Protein AF-E3NU17-F1 (afdb_monomer)

Mean predicted aligned error: 14.84 Å

InterPro domains:
  IPR003265 HhH-GPD domain [PF00730] (35-166)
  IPR003265 HhH-GPD domain [SM00478] (39-188)
  IPR003265 HhH-GPD domain [cd00056] (31-186)
  IPR003651 Endonuclease III-like, iron-sulphur cluster loop motif [SM00525] (189-209)
  IPR004035 Endonuclease III, iron-sulphur binding site [PS00764] (190-206)
  IPR004036 Endonuclease III-like, conserved site-2 [PS01155] (100-127)
  IPR005019 Methyladenine glycosylase [PF03352] (315-489)
  IPR005760 A/G-specific adenine glycosylase MutY [TIGR01084] (6-271)
  IPR011257 DNA glycosylase [SSF48150] (6-222)
  IPR011257 DNA glycosylase [SSF48150] (311-489)
  IPR015797 NUDIX hydrolase-like domain superfamily [SSF55811] (218-300)
  IPR023170 Helix-hairpin-helix, base-excision DNA repair, C-terminal [G3DSA:1.10.1670.10] (9-209)
  IPR029119 Adenine DNA glycosylase, C-terminal [cd03431] (226-317)
  IPR044298 Adenine/Thymine-DNA glycosylase [PTHR42944] (5-292)

Organism: Caenorhabditis remanei (NCBI:txid31234)

Sequence (491 aa):
MSQFSFSDALLTWFDQHGRHDLPWQVADDPYKVWVSEIMLQQTQVKTVLQYFDKFIQRFPTVDDLGKASWDDVAPYWAGLGYYARARNLHKAAGVVSQQGHFPQSLEQWVELSGIGRSTGGALMSLGLRQYGVIMDGNVKRVLARFFAIEDDLSKPIHERAMWQLAESLCPTERNHDYTQAIMDLGATICTPKKPLCLYCPMQQHCQAHQQGLETELPYKKAKKPVPVRTGTVLLIESDQQWLWEQRPNSGLWGGLWSLPIFENELAFQQLCQSLKLTSTVEPVQISHSFTHFTWLLNAHINNGRSFMTNKRCGWCSDDPLYIEYHDQEWGKSNRDEQHLFEMLCLEGQQAGLSWITVLKKRESYRAQFFNHPIQTIANFTEQELALKCQDAGLIRHIGKLTAIRDNAIAWQNMKAQEIDMVNWLWDFVDQQVQLNDVPDYKLAPAQTETSQKLSKALKKNGFKFVGPTTCYAFMQAVGMVNDHENDCISR

Nearest PDB structures (foldseek):
  8dw7-assembly1_A  TM=9.265E-01  e=1.291E-22  Geobacillus stearothermophilus
  2ofk-assembly1_A  TM=9.804E-01  e=3.141E-17  Salmonella enterica subsp. enterica serovar Typhi
  4ai5-assembly3_C  TM=9.594E-01  e=5.164E-13  Staphylococcus aureus subsp. aureus MSSA476
  4aia-assembly4_D  TM=9.582E-01  e=5.409E-13  Staphylococcus aureus
  4ai4-assembly1_A  TM=9.521E-01  e=6.514E-13  Staphylococcus aureus subsp. aureus MSSA476

Secondary structure (DSSP, 8-state):
-PPP-HHHHHHHHHHHHS----TT--TT-HHHHHHHHHHHTTS-HHHHHHHHHHHHHH--SHHHHHHS-HHHHHHHHTTS--THHHHHHHHHHHHHHHHTS---SHHHHHHSTT--HHHHHHIIIIIS-S------HHHHHHHHHHTT--S-TTSHHHHHHHHHHHHHH--STTHHHHHHHHHHIIIIIS-SSS--GGG-TTGGG-HHHHHT-TTTPSP-PPPPPPPEEEEEEEEEEETTEE--EEPPSSSTTTT-EE--EES-HHHHHHHHHHTT----SPPEEEEEE-SS-EEEEEEEEE-SS-----PPPTT--S-HHHHHHHHHTTTS----HHHHHHHHHHHHHTTTS-HHHHHTTHHHHIIIIITS-HHHHHT--HHHHHHHTT-TTS---HHHHHHHHHHHHHHHHHHTTT--HHHHHHGGGTTS-EE---S-GGGS-S--HHHHHHHHHHHHTT-SS--HHHHHHHHHHTTSEE---TT-TT-

Radius of gyration: 28.66 Å; Cα contacts (8 Å, |Δi|>4): 706; chains: 1; bounding box: 73×63×62 Å

Foldseek 3Di:
DDDDAPLVLLLVCCVPPNDPPQPLLDPQALPLLLVLLLLVVVADSVVVSVLSVVLCVQQVDLLSLLPDDPVSQVVSCPPSDPCQSSVQSSPQSVVCNVVVHDDQDLVSQCPGGPADQQSSLLSQCRNVVAHGFHDDPLLQLVVCQQVVPADDCVDPVVVVVSRVVSVVSQDRPNNNSSSSSSSRCSNPALDQADHVLVPHSSNVRGPNNVVVCSNCPDPDDDDDDQAEAEKEFEWDDDPNDTDWDQADCDDDPHRDIDGDIGSDPVVVVVVCVVVVFDWDDFWDWDWDDDPRHIYTYTYTYGDPDDDPPQDFAPVQDPDVLSVCLRQPFFLDADLDPLVLLLLLLLLLQCVVHDSVLSSQLSVVCCVLASVDDLVVLLPDDLVSLQVSLVDPSDPNDSVSSVLSNQLSVLVVVCVVVVDPPSVVLLVLLPVDFAEDAAQHVVPDDLADPSLCVVLVVSVVSRHPSSHRSSSVSSCRRNNSYRNIHPSHNRD

Structure (mmCIF, N/CA/C/O backbone):
data_AF-E3NU17-F1
#
_entry.id   AF-E3NU17-F1
#
loop_
_atom_site.group_PDB
_atom_site.id
_atom_site.type_symbol
_atom_site.label_atom_id
_atom_site.label_alt_id
_atom_site.label_comp_id
_atom_site.label_asym_id
_atom_site.label_entity_id
_atom_site.label_seq_id
_atom_site.pdbx_PDB_ins_code
_atom_site.Cartn_x
_atom_site.Cartn_y
_atom_site.Cartn_z
_atom_site.occupancy
_atom_site.B_iso_or_equiv
_atom_site.auth_seq_id
_atom_site.auth_comp_id
_atom_site.auth_asym_id
_atom_site.auth_atom_id
_atom_site.pdbx_PDB_model_num
ATOM 1 N N . MET A 1 1 ? 12.959 -30.205 -30.188 1.00 46.75 1 MET A N 1
ATOM 2 C CA . MET A 1 1 ? 12.243 -29.312 -29.253 1.00 46.75 1 MET A CA 1
ATOM 3 C C . MET A 1 1 ? 13.152 -28.120 -29.037 1.00 46.75 1 MET A C 1
ATOM 5 O O . MET A 1 1 ? 14.323 -28.350 -28.758 1.00 46.75 1 MET A O 1
ATOM 9 N N . SER A 1 2 ? 12.692 -26.895 -29.292 1.00 55.31 2 SER A N 1
ATOM 10 C CA . SER A 1 2 ? 13.501 -25.701 -29.029 1.00 55.31 2 SER A CA 1
ATOM 11 C C . SER A 1 2 ? 13.849 -25.638 -27.540 1.00 55.31 2 SER A C 1
ATOM 13 O O . SER A 1 2 ? 13.027 -25.983 -26.692 1.00 55.31 2 SER A O 1
ATOM 15 N N . GLN A 1 3 ? 15.086 -25.256 -27.228 1.00 85.62 3 GLN A N 1
ATOM 16 C CA . GLN A 1 3 ? 15.528 -25.005 -25.858 1.00 85.62 3 GLN A CA 1
ATOM 17 C C . GLN A 1 3 ? 14.667 -23.886 -25.244 1.00 85.62 3 GLN A C 1
ATOM 19 O O . GLN A 1 3 ? 14.296 -22.948 -25.947 1.00 85.62 3 GLN A O 1
ATOM 24 N N . PHE A 1 4 ? 14.310 -23.999 -23.960 1.00 92.38 4 PHE A N 1
ATOM 25 C CA . PHE A 1 4 ? 13.509 -22.983 -23.270 1.00 92.38 4 PHE A CA 1
ATOM 26 C C . PHE A 1 4 ? 14.211 -21.616 -23.297 1.00 92.38 4 PHE A C 1
ATOM 28 O O . PHE A 1 4 ? 15.391 -21.523 -22.957 1.00 92.38 4 PHE A O 1
ATOM 35 N N . SER A 1 5 ? 13.462 -20.572 -23.655 1.00 96.00 5 SER A N 1
ATOM 36 C CA . SER A 1 5 ? 13.902 -19.176 -23.657 1.00 96.00 5 SER A CA 1
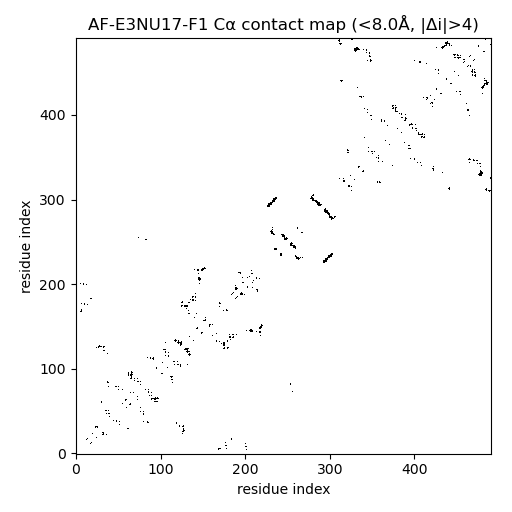ATOM 37 C C . SER A 1 5 ? 13.100 -18.391 -22.622 1.00 96.00 5 SER A C 1
ATOM 39 O O . SER A 1 5 ? 11.872 -18.316 -22.697 1.00 96.00 5 SER A O 1
ATOM 41 N N . PHE A 1 6 ? 13.795 -17.820 -21.633 1.00 97.38 6 PHE A N 1
ATOM 42 C CA . PHE A 1 6 ? 13.162 -17.069 -20.547 1.00 97.38 6 PHE A CA 1
ATOM 43 C C . PHE A 1 6 ? 12.448 -15.816 -21.067 1.00 97.38 6 PHE A C 1
ATOM 45 O O . PHE A 1 6 ? 11.306 -15.558 -20.687 1.00 97.38 6 PHE A O 1
ATOM 52 N N . SER A 1 7 ? 13.103 -15.053 -21.947 1.00 97.50 7 SER A N 1
ATOM 53 C CA . SER A 1 7 ? 12.543 -13.830 -22.525 1.00 97.50 7 SER A CA 1
ATOM 54 C C . SER A 1 7 ? 11.287 -14.123 -23.338 1.00 97.50 7 SER A C 1
ATOM 56 O O . SER A 1 7 ? 10.279 -13.448 -23.151 1.00 97.50 7 SER A O 1
ATOM 58 N N . ASP A 1 8 ? 11.306 -15.164 -24.171 1.00 97.25 8 ASP A N 1
ATOM 59 C CA . ASP A 1 8 ? 10.191 -15.458 -25.079 1.00 97.25 8 ASP A CA 1
ATOM 60 C C . ASP A 1 8 ? 8.966 -15.957 -24.312 1.00 97.25 8 ASP A C 1
ATOM 62 O O . ASP A 1 8 ? 7.840 -15.542 -24.596 1.00 97.25 8 ASP A O 1
ATOM 66 N N . ALA A 1 9 ? 9.173 -16.798 -23.292 1.00 97.69 9 ALA A N 1
ATOM 67 C CA . ALA A 1 9 ? 8.101 -17.245 -22.407 1.00 97.69 9 ALA A CA 1
ATOM 68 C C . ALA A 1 9 ? 7.472 -16.070 -21.639 1.00 97.69 9 ALA A C 1
ATOM 70 O O . ALA A 1 9 ? 6.251 -16.008 -21.480 1.00 97.69 9 ALA A O 1
ATOM 71 N N . LEU A 1 10 ? 8.299 -15.122 -21.184 1.00 98.25 10 LEU A N 1
ATOM 72 C CA . LEU A 1 10 ? 7.831 -13.935 -20.478 1.00 98.25 10 LEU A CA 1
ATOM 73 C C . LEU A 1 10 ? 7.028 -13.005 -21.393 1.00 98.25 10 LEU A C 1
ATOM 75 O O . LEU A 1 10 ? 5.944 -12.566 -21.014 1.00 98.25 10 LEU A O 1
ATOM 79 N N . LEU A 1 11 ? 7.550 -12.724 -22.587 1.00 98.38 11 LEU A N 1
ATOM 80 C CA . LEU A 1 11 ? 6.909 -11.858 -23.576 1.00 98.38 11 LEU A CA 1
ATOM 81 C C . LEU A 1 11 ? 5.588 -12.460 -24.070 1.00 98.38 11 LEU A C 1
ATOM 83 O O . LEU A 1 11 ? 4.582 -11.762 -24.108 1.00 98.38 11 LEU A O 1
ATOM 87 N N . THR A 1 12 ? 5.552 -13.770 -24.332 1.00 97.81 12 THR A N 1
ATOM 88 C CA . THR A 1 12 ? 4.317 -14.476 -24.724 1.00 97.81 12 THR A CA 1
ATOM 89 C C . THR A 1 12 ? 3.226 -14.341 -23.660 1.00 97.81 12 THR A C 1
ATOM 91 O O . THR A 1 12 ? 2.054 -14.144 -23.981 1.00 97.81 12 THR A O 1
ATOM 94 N N . TRP A 1 13 ? 3.596 -14.437 -22.380 1.00 97.69 13 TRP A N 1
ATOM 95 C CA . TRP A 1 13 ? 2.664 -14.215 -21.276 1.00 97.69 13 TRP A CA 1
ATOM 96 C C . TRP A 1 13 ? 2.210 -12.756 -21.195 1.00 97.69 13 TRP A C 1
ATOM 98 O O . TRP A 1 13 ? 1.025 -12.492 -20.995 1.00 97.69 13 TRP A O 1
ATOM 108 N N . PHE A 1 14 ? 3.131 -11.809 -21.372 1.00 97.19 14 PHE A N 1
ATOM 109 C CA . PHE A 1 14 ? 2.836 -10.380 -21.321 1.00 97.19 14 PHE A CA 1
ATOM 110 C C . PHE A 1 14 ? 1.853 -9.944 -22.413 1.00 97.19 14 PHE A C 1
ATOM 112 O O . PHE A 1 14 ? 0.934 -9.174 -22.135 1.00 97.19 14 PHE A O 1
ATOM 119 N N . ASP A 1 15 ? 1.968 -10.514 -23.612 1.00 96.38 15 ASP A N 1
ATOM 120 C CA . ASP A 1 15 ? 1.057 -10.241 -24.728 1.00 96.38 15 ASP A CA 1
ATOM 121 C C . ASP A 1 15 ? -0.404 -10.609 -24.405 1.00 96.38 15 ASP A C 1
ATOM 123 O O . ASP A 1 15 ? -1.330 -9.991 -24.923 1.00 96.38 15 ASP A O 1
ATOM 127 N N . GLN A 1 16 ? -0.628 -11.587 -23.520 1.00 95.25 16 GLN A N 1
ATOM 128 C CA . GLN A 1 16 ? -1.968 -12.071 -23.159 1.00 95.25 16 GLN A CA 1
ATOM 129 C C . GLN A 1 16 ? -2.471 -11.545 -21.808 1.00 95.25 16 GLN A C 1
ATOM 131 O O . GLN A 1 16 ? -3.678 -11.411 -21.604 1.00 95.25 16 GLN A O 1
ATOM 136 N N . HIS A 1 17 ? -1.563 -11.300 -20.863 1.00 94.50 17 HIS A N 1
ATOM 137 C CA . HIS A 1 17 ? -1.892 -11.081 -19.450 1.00 94.50 17 HIS A CA 1
ATOM 138 C C . HIS A 1 17 ? -1.197 -9.871 -18.822 1.00 94.50 17 HIS A C 1
ATOM 140 O O . HIS A 1 17 ? -1.478 -9.541 -17.667 1.00 94.50 17 HIS A O 1
ATOM 146 N N . GLY A 1 18 ? -0.281 -9.231 -19.549 1.00 90.25 18 GLY A N 1
ATOM 147 C CA . GLY A 1 18 ? 0.384 -8.010 -19.121 1.00 90.25 18 GLY A CA 1
ATOM 148 C C . GLY A 1 18 ? -0.599 -6.870 -18.884 1.00 90.25 18 GLY A C 1
ATOM 149 O O . GLY A 1 18 ? -1.689 -6.833 -19.457 1.00 90.25 18 GLY A O 1
ATOM 150 N N . ARG A 1 19 ? -0.215 -5.927 -18.024 1.00 89.62 19 ARG A N 1
ATOM 151 C CA . ARG A 1 19 ? -0.965 -4.683 -17.859 1.00 89.62 19 ARG A CA 1
ATOM 152 C C . ARG A 1 19 ? -0.568 -3.723 -18.970 1.00 89.62 19 ARG A C 1
ATOM 154 O O . ARG A 1 19 ? 0.621 -3.472 -19.161 1.00 89.62 19 ARG A O 1
ATOM 161 N N . HIS A 1 20 ? -1.578 -3.180 -19.641 1.00 85.44 20 HIS A N 1
ATOM 162 C CA . HIS A 1 20 ? -1.439 -2.257 -20.777 1.00 85.44 20 HIS A CA 1
ATOM 163 C C . HIS A 1 20 ? -2.224 -0.951 -20.571 1.00 85.44 20 HIS A C 1
ATOM 165 O O . HIS A 1 20 ? -2.301 -0.117 -21.466 1.00 85.44 20 HIS A O 1
ATOM 171 N N . ASP A 1 21 ? -2.857 -0.796 -19.408 1.00 85.94 21 ASP A N 1
ATOM 172 C CA . ASP A 1 21 ? -3.843 0.237 -19.090 1.00 85.94 21 ASP A CA 1
ATOM 173 C C . ASP A 1 21 ? -3.367 1.223 -18.009 1.00 85.94 21 ASP A C 1
ATOM 175 O O . ASP A 1 21 ? -4.157 2.021 -17.501 1.00 85.94 21 ASP A O 1
ATOM 179 N N . LEU A 1 22 ? -2.084 1.189 -17.628 1.00 87.44 22 LEU A N 1
ATOM 180 C CA . LEU A 1 22 ? -1.568 2.106 -16.611 1.00 87.44 22 LEU A CA 1
ATOM 181 C C . LEU A 1 22 ? -1.360 3.516 -17.202 1.00 87.44 22 LEU A C 1
ATOM 183 O O . LEU A 1 22 ? -0.773 3.635 -18.277 1.00 87.44 22 LEU A O 1
ATOM 187 N N . PRO A 1 23 ? -1.728 4.603 -16.489 1.00 87.38 23 PRO A N 1
ATOM 188 C CA . PRO A 1 23 ? -1.671 5.975 -17.018 1.00 87.38 23 PRO A CA 1
ATOM 189 C C . PRO A 1 23 ? -0.289 6.453 -17.485 1.00 87.38 23 PRO A C 1
ATOM 191 O O . PRO A 1 23 ? -0.187 7.403 -18.255 1.00 87.38 23 PRO A O 1
ATOM 194 N N . TRP A 1 24 ? 0.779 5.823 -16.996 1.00 88.50 24 TRP A N 1
ATOM 195 C CA . TRP A 1 24 ? 2.168 6.132 -17.337 1.00 88.50 24 TRP A CA 1
ATOM 196 C C . TRP A 1 24 ? 2.769 5.205 -18.398 1.00 88.50 24 TRP A C 1
ATOM 198 O O . TRP A 1 24 ? 3.912 5.410 -18.795 1.00 88.50 24 TRP A O 1
ATOM 208 N N . GLN A 1 25 ? 2.020 4.220 -18.906 1.00 84.12 25 GLN A N 1
ATOM 209 C CA . GLN A 1 25 ? 2.412 3.419 -20.073 1.00 84.12 25 GLN A CA 1
ATOM 210 C C . GLN A 1 25 ? 2.161 4.193 -21.375 1.00 84.12 25 GLN A C 1
ATOM 212 O O . GLN A 1 25 ? 1.543 3.707 -22.319 1.00 84.12 25 GLN A O 1
ATOM 217 N N . VAL A 1 26 ? 2.634 5.436 -21.414 1.00 74.94 26 VAL A N 1
ATOM 218 C CA . VAL A 1 26 ? 2.531 6.313 -22.577 1.00 74.94 26 VAL A CA 1
ATOM 219 C C . VAL A 1 26 ? 3.799 6.137 -23.394 1.00 74.94 26 VAL A C 1
ATOM 221 O O . VAL A 1 26 ? 4.904 6.311 -22.880 1.00 74.94 26 VAL A O 1
ATOM 224 N N . ALA A 1 27 ? 3.645 5.762 -24.662 1.00 70.62 27 ALA A N 1
ATOM 225 C CA . ALA A 1 27 ? 4.780 5.711 -25.569 1.00 70.62 27 ALA A CA 1
ATOM 226 C C . ALA A 1 27 ? 5.410 7.105 -25.707 1.00 70.62 27 ALA A C 1
ATOM 228 O O . ALA A 1 27 ? 4.698 8.099 -25.832 1.00 70.62 27 ALA A O 1
ATOM 229 N N . ASP A 1 28 ? 6.741 7.142 -25.678 1.00 73.00 28 ASP A N 1
ATOM 230 C CA . ASP A 1 28 ? 7.563 8.313 -25.994 1.00 73.00 28 ASP A CA 1
ATOM 231 C C . ASP A 1 28 ? 7.351 9.532 -25.072 1.00 73.00 28 ASP A C 1
ATOM 233 O O . ASP A 1 28 ? 7.644 10.667 -25.447 1.00 73.00 28 ASP A O 1
ATOM 237 N N . ASP A 1 29 ? 6.891 9.304 -23.836 1.00 88.44 29 ASP A N 1
ATOM 238 C CA . ASP A 1 29 ? 6.795 10.328 -22.788 1.00 88.44 29 ASP A CA 1
ATOM 239 C C . ASP A 1 29 ? 7.754 10.008 -21.619 1.00 88.44 29 ASP A C 1
ATOM 241 O O . ASP A 1 29 ? 7.340 9.478 -20.578 1.00 88.44 29 ASP A O 1
ATOM 245 N N . PRO A 1 30 ? 9.061 10.317 -21.761 1.00 92.50 30 PRO A N 1
ATOM 246 C CA . PRO A 1 30 ? 10.054 10.037 -20.724 1.00 92.50 30 PRO A CA 1
ATOM 247 C C . PRO A 1 30 ? 9.767 10.782 -19.416 1.00 92.50 30 PRO A C 1
ATOM 249 O O . PRO A 1 30 ? 10.186 10.321 -18.355 1.00 92.50 30 PRO A O 1
ATOM 252 N N . TYR A 1 31 ? 9.030 11.899 -19.456 1.00 96.44 31 TYR A N 1
ATOM 253 C CA . TYR A 1 31 ? 8.647 12.638 -18.258 1.00 96.44 31 TYR A CA 1
ATOM 254 C C . TYR A 1 31 ? 7.654 11.849 -17.403 1.00 96.44 31 TYR A C 1
ATOM 256 O O . TYR A 1 31 ? 7.900 11.631 -16.215 1.00 96.44 31 TYR A O 1
ATOM 264 N N . LYS A 1 32 ? 6.554 11.380 -18.001 1.00 95.75 32 LYS A N 1
ATOM 265 C CA . LYS A 1 32 ? 5.533 10.606 -17.281 1.00 95.75 32 LYS A CA 1
ATOM 266 C C . LYS A 1 32 ? 6.086 9.297 -16.739 1.00 95.75 32 LYS A C 1
ATOM 268 O O . LYS A 1 32 ? 5.851 8.993 -15.568 1.00 95.75 32 LYS A O 1
ATOM 273 N N . VAL A 1 33 ? 6.865 8.578 -17.552 1.00 94.50 33 VAL A N 1
ATOM 274 C CA . VAL A 1 33 ? 7.555 7.353 -17.120 1.00 94.50 33 VAL A CA 1
ATOM 275 C C . VAL A 1 33 ? 8.464 7.658 -15.931 1.00 94.50 33 VAL A C 1
ATOM 277 O O . VAL A 1 33 ? 8.441 6.951 -14.925 1.00 94.50 33 VAL A O 1
ATOM 280 N N . TRP A 1 34 ? 9.223 8.751 -15.989 1.00 96.69 34 TRP A N 1
ATOM 281 C CA . TRP A 1 34 ? 10.103 9.128 -14.893 1.00 96.69 34 TRP A CA 1
ATOM 282 C C . TRP A 1 34 ? 9.362 9.440 -13.600 1.00 96.69 34 TRP A C 1
ATOM 284 O O . TRP A 1 34 ? 9.713 8.894 -12.550 1.00 96.69 34 TRP A O 1
ATOM 294 N N . VAL A 1 35 ? 8.310 10.254 -13.663 1.00 97.56 35 VAL A N 1
ATOM 295 C CA . VAL A 1 35 ? 7.483 10.563 -12.493 1.00 97.56 35 VAL A CA 1
ATOM 296 C C . VAL A 1 35 ? 6.906 9.277 -11.894 1.00 97.56 35 VAL A C 1
ATOM 298 O O . VAL A 1 35 ? 7.028 9.069 -10.682 1.00 97.56 35 VAL A O 1
ATOM 301 N N . SER A 1 36 ? 6.345 8.379 -12.714 1.00 95.62 36 SER A N 1
ATOM 302 C CA . SER A 1 36 ? 5.784 7.118 -12.219 1.00 95.62 36 SER A CA 1
ATOM 303 C C . SER A 1 36 ? 6.836 6.212 -11.594 1.00 95.62 36 SER A C 1
ATOM 305 O O . SER A 1 36 ? 6.597 5.672 -10.516 1.00 95.62 36 SER A O 1
ATOM 307 N N . GLU A 1 37 ? 8.016 6.087 -12.206 1.00 94.81 37 GLU A N 1
ATOM 308 C CA . GLU A 1 37 ? 9.094 5.239 -11.693 1.00 94.81 37 GLU A CA 1
ATOM 309 C C . GLU A 1 37 ? 9.576 5.726 -10.325 1.00 94.81 37 GLU A C 1
ATOM 311 O O . GLU A 1 37 ? 9.758 4.928 -9.403 1.00 94.81 37 GLU A O 1
ATOM 316 N N . ILE A 1 38 ? 9.708 7.043 -10.132 1.00 96.75 38 ILE A N 1
ATOM 317 C CA . ILE A 1 38 ? 10.040 7.597 -8.815 1.00 96.75 38 ILE A CA 1
ATOM 318 C C . ILE A 1 38 ? 8.896 7.360 -7.817 1.00 96.75 38 ILE A C 1
ATOM 320 O O . ILE A 1 38 ? 9.155 6.967 -6.673 1.00 96.75 38 ILE A O 1
ATOM 324 N N . MET A 1 39 ? 7.635 7.553 -8.218 1.00 96.69 39 MET A N 1
ATOM 325 C CA . MET A 1 39 ? 6.477 7.311 -7.350 1.00 96.69 39 MET A CA 1
ATOM 326 C C . MET A 1 39 ? 6.339 5.839 -6.939 1.00 96.69 39 MET A C 1
ATOM 328 O O . MET A 1 39 ? 5.997 5.575 -5.788 1.00 96.69 39 MET A O 1
ATOM 332 N N . LEU A 1 40 ? 6.657 4.886 -7.817 1.00 93.94 40 LEU A N 1
ATOM 333 C CA . LEU A 1 40 ? 6.534 3.442 -7.581 1.00 93.94 40 LEU A CA 1
ATOM 334 C C . LEU A 1 40 ? 7.635 2.866 -6.679 1.00 93.94 40 LEU A C 1
ATOM 336 O O . LEU A 1 40 ? 7.486 1.767 -6.137 1.00 93.94 40 LEU A O 1
ATOM 340 N N . GLN A 1 41 ? 8.711 3.612 -6.422 1.00 91.69 41 GLN A N 1
ATOM 341 C CA . GLN A 1 41 ? 9.732 3.195 -5.461 1.00 91.69 41 GLN A CA 1
ATOM 342 C C . GLN A 1 41 ? 9.121 2.981 -4.069 1.00 91.69 41 GLN A C 1
ATOM 344 O O . GLN A 1 41 ? 8.686 3.916 -3.400 1.00 91.69 41 GLN A O 1
ATOM 349 N N . GLN A 1 42 ? 9.108 1.728 -3.609 1.00 86.44 42 GLN A N 1
ATOM 350 C CA . GLN A 1 42 ? 8.556 1.336 -2.302 1.00 86.44 42 GLN A CA 1
ATOM 351 C C . GLN A 1 42 ? 7.085 1.748 -2.091 1.00 86.44 42 GLN A C 1
ATOM 353 O O . GLN A 1 42 ? 6.635 1.860 -0.953 1.00 86.44 42 GLN A O 1
ATOM 358 N N . THR A 1 43 ? 6.327 1.951 -3.173 1.00 91.25 43 THR A N 1
ATOM 359 C CA . THR A 1 43 ? 4.919 2.365 -3.122 1.00 91.25 43 THR A CA 1
ATOM 360 C C . THR A 1 43 ? 4.091 1.489 -4.057 1.00 91.25 43 THR A C 1
ATOM 362 O O . THR A 1 43 ? 4.530 1.131 -5.145 1.00 91.25 43 THR A O 1
ATOM 365 N N . GLN A 1 44 ? 2.889 1.098 -3.635 1.00 89.31 44 GLN A N 1
ATOM 366 C CA . GLN A 1 44 ? 2.031 0.232 -4.444 1.00 89.31 44 GLN A CA 1
ATOM 367 C C . GLN A 1 44 ? 1.366 1.007 -5.584 1.00 89.31 44 GLN A C 1
ATOM 369 O O . GLN A 1 44 ? 0.934 2.142 -5.396 1.00 89.31 44 GLN A O 1
ATOM 374 N N . VAL A 1 45 ? 1.177 0.341 -6.726 1.00 90.06 45 VAL A N 1
ATOM 375 C CA . VAL A 1 45 ? 0.510 0.892 -7.922 1.00 90.06 45 VAL A CA 1
ATOM 376 C C . VAL A 1 45 ? -0.843 1.523 -7.580 1.00 90.06 45 VAL A C 1
ATOM 378 O O . VAL A 1 45 ? -1.096 2.658 -7.961 1.00 90.06 45 VAL A O 1
ATOM 381 N N . LYS A 1 46 ? -1.680 0.841 -6.782 1.00 91.44 46 LYS A N 1
ATOM 382 C CA . LYS A 1 46 ? -2.995 1.354 -6.354 1.00 91.44 46 LYS A CA 1
ATOM 383 C C . LYS A 1 46 ? -2.908 2.704 -5.634 1.00 91.44 46 LYS A C 1
ATOM 385 O O 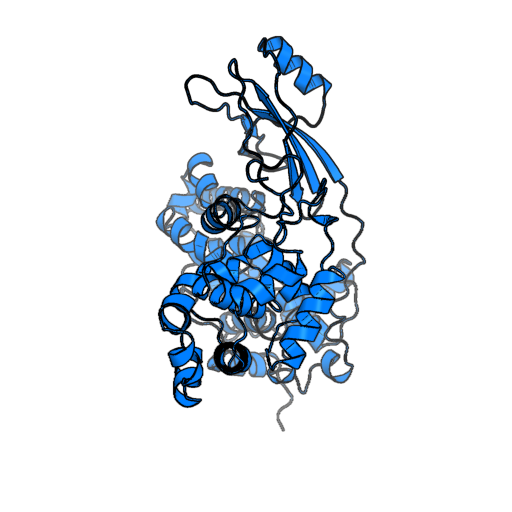. LYS A 1 46 ? -3.809 3.525 -5.775 1.00 91.44 46 LYS A O 1
ATOM 390 N N . THR A 1 47 ? -1.861 2.911 -4.839 1.00 92.44 47 THR A N 1
ATOM 391 C CA . THR A 1 47 ? -1.622 4.186 -4.161 1.00 92.44 47 THR A CA 1
ATOM 392 C C . THR A 1 47 ? -1.147 5.221 -5.169 1.00 92.44 47 THR A C 1
ATOM 394 O O . THR A 1 47 ? -1.726 6.295 -5.226 1.00 92.44 47 THR A O 1
ATOM 397 N N . VAL A 1 48 ? -0.164 4.885 -6.011 1.00 95.00 48 VAL A N 1
ATOM 398 C CA . VAL A 1 48 ? 0.391 5.807 -7.018 1.00 95.00 48 VAL A CA 1
ATOM 399 C C . VAL A 1 48 ? -0.679 6.333 -7.977 1.00 95.00 48 VAL A C 1
ATOM 401 O O . VAL A 1 48 ? -0.683 7.526 -8.256 1.00 95.00 48 VAL A O 1
ATOM 404 N N . LEU A 1 49 ? -1.637 5.500 -8.398 1.00 92.25 49 LEU A N 1
ATOM 405 C CA . LEU A 1 49 ? -2.759 5.922 -9.252 1.00 92.25 49 LEU A CA 1
ATOM 406 C C . LEU A 1 49 ? -3.545 7.119 -8.679 1.00 92.25 49 LEU A C 1
ATOM 408 O O . LEU A 1 49 ? -4.052 7.933 -9.435 1.00 92.25 49 LEU A O 1
ATOM 412 N N . GLN A 1 50 ? -3.617 7.277 -7.353 1.00 93.25 50 GLN A N 1
ATOM 413 C CA . GLN A 1 50 ? -4.344 8.386 -6.711 1.00 93.25 50 GLN A CA 1
ATOM 414 C C . GLN A 1 50 ? -3.572 9.717 -6.725 1.00 93.25 50 GLN A C 1
ATOM 416 O O . GLN A 1 50 ? -4.150 10.772 -6.450 1.00 93.25 50 GLN A O 1
ATOM 421 N N . TYR A 1 51 ? -2.268 9.653 -6.997 1.00 96.69 51 TYR A N 1
ATOM 422 C CA . TYR A 1 51 ? -1.338 10.779 -6.957 1.00 96.69 51 TYR A CA 1
ATOM 423 C C . TYR A 1 51 ? -0.886 11.197 -8.349 1.00 96.69 51 TYR A C 1
ATOM 425 O O . TYR A 1 51 ? -0.790 12.391 -8.619 1.00 96.69 51 TYR A O 1
ATOM 433 N N . PHE A 1 52 ? -0.624 10.220 -9.217 1.00 96.88 52 PHE A N 1
ATOM 434 C CA . PHE A 1 52 ? -0.028 10.436 -10.526 1.00 96.88 52 PHE A CA 1
ATOM 435 C C . PHE A 1 52 ? -0.827 11.440 -11.360 1.00 96.88 52 PHE A C 1
ATOM 437 O O . PHE A 1 52 ? -0.270 12.452 -11.774 1.00 96.88 52 PHE A O 1
ATOM 444 N N . ASP A 1 53 ? -2.138 11.235 -11.508 1.00 93.00 53 ASP A N 1
ATOM 445 C CA . ASP A 1 53 ? -2.978 12.106 -12.338 1.00 93.00 53 ASP A CA 1
ATOM 446 C C . ASP A 1 53 ? -2.995 13.551 -11.826 1.00 93.00 53 ASP A C 1
ATOM 448 O O . ASP A 1 53 ? -2.830 14.488 -12.601 1.00 93.00 53 ASP A O 1
ATOM 452 N N . LYS A 1 54 ? -3.111 13.745 -10.505 1.00 95.75 54 LYS A N 1
ATOM 453 C CA . LYS A 1 54 ? -3.080 15.082 -9.885 1.00 95.75 54 LYS A CA 1
ATOM 454 C C . LYS A 1 54 ? -1.726 15.759 -10.077 1.00 95.75 54 LYS A C 1
ATOM 456 O O . LYS A 1 54 ? -1.669 16.964 -10.313 1.00 95.75 54 LYS A O 1
ATOM 461 N N . PHE A 1 55 ? -0.644 14.991 -9.958 1.00 98.06 55 PHE A N 1
ATOM 462 C CA . PHE A 1 55 ? 0.715 15.492 -10.116 1.00 98.06 55 PHE A CA 1
ATOM 463 C C . PHE A 1 55 ? 0.983 15.910 -11.563 1.00 98.06 55 PHE A C 1
ATOM 465 O O . PHE A 1 55 ? 1.430 17.029 -11.787 1.00 98.06 55 PHE A O 1
ATOM 472 N N . ILE A 1 56 ? 0.641 15.064 -12.539 1.00 97.25 56 ILE A N 1
ATOM 473 C CA . ILE A 1 56 ? 0.797 15.365 -13.968 1.00 97.25 56 ILE A CA 1
ATOM 474 C C . ILE A 1 56 ? -0.149 16.486 -14.411 1.00 97.25 56 ILE A C 1
ATOM 476 O O . ILE A 1 56 ? 0.231 17.320 -15.221 1.00 97.25 56 ILE A O 1
ATOM 480 N N . GLN A 1 57 ? -1.362 16.577 -13.861 1.00 96.94 57 GLN A N 1
ATOM 481 C CA . GLN A 1 57 ? -2.254 17.701 -14.151 1.00 96.94 57 GLN A CA 1
ATOM 482 C C . GLN A 1 57 ? -1.664 19.036 -13.671 1.00 96.94 57 GLN A C 1
ATOM 484 O O . GLN A 1 57 ? -1.808 20.051 -14.352 1.00 96.94 57 GLN A O 1
ATOM 489 N N . ARG A 1 58 ? -1.008 19.053 -12.502 1.00 97.75 58 ARG A N 1
ATOM 490 C CA . ARG A 1 58 ? -0.379 20.263 -11.954 1.00 97.75 58 ARG A CA 1
ATOM 491 C C . ARG A 1 58 ? 0.945 20.603 -12.633 1.00 97.75 58 ARG A C 1
ATOM 493 O O . ARG A 1 58 ? 1.221 21.787 -12.830 1.00 97.75 58 ARG A O 1
ATOM 500 N N . PHE A 1 59 ? 1.735 19.585 -12.958 1.00 98.19 59 PHE A N 1
ATOM 501 C CA . PHE A 1 59 ? 3.034 19.685 -13.613 1.00 98.19 59 PHE A CA 1
ATOM 502 C C . PHE A 1 59 ? 3.011 18.839 -14.897 1.00 98.19 59 PHE A C 1
ATOM 504 O O . PHE A 1 59 ? 3.470 17.699 -14.882 1.00 98.19 59 PHE A O 1
ATOM 511 N N . PRO A 1 60 ? 2.433 19.347 -16.002 1.00 97.00 60 PRO A N 1
ATOM 512 C CA . PRO A 1 60 ? 2.288 18.565 -17.233 1.00 97.00 60 PRO A CA 1
ATOM 513 C C . PRO A 1 60 ? 3.612 18.213 -17.906 1.00 97.00 60 PRO A C 1
ATOM 515 O O . PRO A 1 60 ? 3.700 17.186 -18.579 1.00 97.00 60 PRO A O 1
ATOM 518 N N . THR A 1 61 ? 4.632 19.055 -17.736 1.00 97.56 61 THR A N 1
ATOM 519 C CA . THR A 1 61 ? 5.951 18.876 -18.346 1.00 97.56 61 THR A CA 1
ATOM 520 C C . THR A 1 61 ? 7.077 18.925 -17.314 1.00 97.56 61 THR A C 1
ATOM 522 O O . THR A 1 61 ? 6.927 19.441 -16.202 1.00 97.56 61 THR A O 1
ATOM 525 N N . VAL A 1 62 ? 8.259 18.437 -17.708 1.00 97.62 62 VAL A N 1
ATOM 526 C CA . VAL A 1 62 ? 9.482 18.585 -16.900 1.00 97.62 62 VAL A CA 1
ATOM 527 C C . VAL A 1 62 ? 9.825 20.048 -16.632 1.00 97.62 62 VAL A C 1
ATOM 529 O O . VAL A 1 62 ? 10.362 20.359 -15.573 1.00 97.62 62 VAL A O 1
ATOM 532 N N . ASP A 1 63 ? 9.463 20.942 -17.550 1.00 98.12 63 ASP A N 1
ATOM 533 C CA . ASP A 1 63 ? 9.659 22.380 -17.417 1.00 98.12 63 ASP A CA 1
ATOM 534 C C . ASP A 1 63 ? 8.768 22.984 -16.334 1.00 98.12 63 ASP A C 1
ATOM 536 O O . ASP A 1 63 ? 9.245 23.778 -15.522 1.00 98.12 63 ASP A O 1
ATOM 540 N N . ASP A 1 64 ? 7.497 22.579 -16.285 1.00 98.38 64 ASP A N 1
ATOM 541 C CA . ASP A 1 64 ? 6.560 23.023 -15.249 1.00 98.38 64 ASP A CA 1
ATOM 542 C C . ASP A 1 64 ? 7.033 22.575 -13.864 1.00 98.38 64 ASP A C 1
ATOM 544 O O . ASP A 1 64 ? 7.031 23.360 -12.917 1.00 98.38 64 ASP A O 1
ATOM 548 N N . LEU A 1 65 ? 7.498 21.326 -13.752 1.00 98.44 65 LEU A N 1
ATOM 549 C CA . LEU A 1 65 ? 8.056 20.807 -12.506 1.00 98.44 65 LEU A CA 1
ATOM 550 C C . LEU A 1 65 ? 9.377 21.497 -12.140 1.00 98.44 65 LEU A C 1
ATOM 552 O O . LEU A 1 65 ? 9.569 21.886 -10.992 1.00 98.44 65 LEU A O 1
ATOM 556 N N . GLY A 1 66 ? 10.293 21.642 -13.097 1.00 97.56 66 GLY A N 1
ATOM 557 C CA . GLY A 1 66 ? 11.632 22.185 -12.873 1.00 97.56 66 GLY A CA 1
ATOM 558 C C . GLY A 1 66 ? 11.646 23.668 -12.500 1.00 97.56 66 GLY A C 1
ATOM 559 O O . GLY A 1 66 ? 12.548 24.100 -11.783 1.00 97.56 66 GLY A O 1
ATOM 560 N N . LYS A 1 67 ? 10.644 24.438 -12.945 1.00 97.56 67 LYS A N 1
ATOM 561 C CA . LYS A 1 67 ? 10.478 25.869 -12.628 1.00 97.56 67 LYS A CA 1
ATOM 562 C C . LYS A 1 67 ? 9.637 26.121 -11.369 1.00 97.56 67 LYS A C 1
ATOM 564 O O . LYS A 1 67 ? 9.676 27.231 -10.842 1.00 97.56 67 LYS A O 1
ATOM 569 N N . ALA A 1 68 ? 8.882 25.129 -10.890 1.00 97.69 68 ALA A N 1
ATOM 570 C CA . ALA A 1 68 ? 8.045 25.262 -9.700 1.00 97.69 68 ALA A CA 1
ATOM 571 C C . ALA A 1 68 ? 8.873 25.422 -8.416 1.00 97.69 68 ALA A C 1
ATOM 573 O O . ALA A 1 68 ? 9.992 24.913 -8.304 1.00 97.69 68 ALA A O 1
ATOM 574 N N . SER A 1 69 ? 8.299 26.093 -7.415 1.00 94.38 69 SER A N 1
ATOM 575 C CA . SER A 1 69 ? 8.887 26.140 -6.077 1.00 94.38 69 SER A CA 1
ATOM 576 C C . SER A 1 69 ? 8.678 24.811 -5.341 1.00 94.38 69 SER A C 1
ATOM 578 O O . SER A 1 69 ? 7.779 24.035 -5.667 1.00 94.38 69 SER A O 1
ATOM 580 N N . TRP A 1 70 ? 9.483 24.529 -4.314 1.00 90.31 70 TRP A N 1
ATOM 581 C CA . TRP A 1 70 ? 9.254 23.334 -3.492 1.00 90.31 70 TRP A CA 1
ATOM 582 C C . TRP A 1 70 ? 7.890 23.373 -2.782 1.00 90.31 70 TRP A C 1
ATOM 584 O O . TRP A 1 70 ? 7.231 22.338 -2.689 1.00 90.31 70 TRP A O 1
ATOM 594 N N . ASP A 1 71 ? 7.439 24.553 -2.349 1.00 89.44 71 ASP A N 1
ATOM 595 C CA . ASP A 1 71 ? 6.139 24.728 -1.690 1.00 89.44 71 ASP A CA 1
ATOM 596 C C . ASP A 1 71 ? 4.960 24.441 -2.637 1.00 89.44 71 ASP A C 1
ATOM 598 O O . ASP A 1 71 ? 3.908 23.995 -2.182 1.00 89.44 71 ASP A O 1
ATOM 602 N N . ASP A 1 72 ? 5.145 24.596 -3.954 1.00 93.00 72 ASP A N 1
ATOM 603 C CA . ASP A 1 72 ? 4.169 24.156 -4.957 1.00 93.00 72 ASP A CA 1
ATOM 604 C C . ASP A 1 72 ? 4.158 22.632 -5.136 1.00 93.00 72 ASP A C 1
ATOM 606 O O . ASP A 1 72 ? 3.103 22.040 -5.363 1.00 93.00 72 ASP A O 1
ATOM 610 N N . VAL A 1 73 ? 5.328 21.986 -5.071 1.00 94.44 73 VAL A N 1
ATOM 611 C CA . VAL A 1 73 ? 5.503 20.555 -5.376 1.00 94.44 73 VAL A CA 1
ATOM 612 C C . VAL A 1 73 ? 5.141 19.669 -4.184 1.00 94.44 73 VAL A C 1
ATOM 614 O O . VAL A 1 73 ? 4.472 18.644 -4.350 1.00 94.44 73 VAL A O 1
ATOM 617 N N . ALA A 1 74 ? 5.562 20.045 -2.975 1.00 90.38 74 ALA A N 1
ATOM 618 C CA . ALA A 1 74 ? 5.413 19.233 -1.769 1.00 90.38 74 ALA A CA 1
ATOM 619 C C . ALA A 1 74 ? 3.962 18.791 -1.478 1.00 90.38 74 ALA A C 1
ATOM 621 O O . ALA A 1 74 ? 3.774 17.609 -1.161 1.00 90.38 74 ALA A O 1
ATOM 622 N N . PRO A 1 75 ? 2.928 19.648 -1.634 1.00 90.75 75 PRO A N 1
ATOM 623 C CA . PRO A 1 75 ? 1.535 19.261 -1.406 1.00 90.75 75 PRO A CA 1
ATOM 624 C C . PRO A 1 75 ? 1.059 18.119 -2.311 1.00 90.75 75 PRO A C 1
ATOM 626 O O . PRO A 1 75 ? 0.299 17.262 -1.869 1.00 90.75 75 PRO A O 1
ATOM 629 N N . TYR A 1 76 ? 1.551 18.047 -3.552 1.00 94.56 76 TYR A N 1
ATOM 630 C CA . TYR A 1 76 ? 1.170 17.001 -4.509 1.00 94.56 76 TYR A CA 1
ATOM 631 C C . TYR A 1 76 ? 1.879 15.664 -4.252 1.00 94.56 76 TYR A C 1
ATOM 633 O O . TYR A 1 76 ? 1.501 14.646 -4.828 1.00 94.56 76 TYR A O 1
ATOM 641 N N . TRP A 1 77 ? 2.874 15.638 -3.358 1.00 93.81 77 TRP A N 1
ATOM 642 C CA . TRP A 1 77 ? 3.520 14.414 -2.870 1.00 93.81 77 TRP A CA 1
ATOM 643 C C . TRP A 1 77 ? 3.062 14.015 -1.456 1.00 93.81 77 TRP A C 1
ATOM 645 O O . TRP A 1 77 ? 3.397 12.929 -0.968 1.00 93.81 77 TRP A O 1
ATOM 655 N N . ALA A 1 78 ? 2.319 14.886 -0.766 1.00 89.06 78 ALA A N 1
ATOM 656 C CA . ALA A 1 78 ? 1.942 14.703 0.629 1.00 89.06 78 ALA A CA 1
ATOM 657 C C . ALA A 1 78 ? 1.138 13.406 0.843 1.00 89.06 78 ALA A C 1
ATOM 659 O O . ALA A 1 78 ? 0.081 13.184 0.257 1.00 89.06 78 ALA A O 1
ATOM 660 N N . GLY A 1 79 ? 1.660 12.520 1.691 1.00 88.56 79 GLY A N 1
ATOM 661 C CA . GLY A 1 79 ? 1.074 11.205 1.982 1.00 88.56 79 GLY A CA 1
ATOM 662 C C . GLY A 1 79 ? 1.646 10.038 1.165 1.00 88.56 79 GLY A C 1
ATOM 663 O O . GLY A 1 79 ? 1.498 8.894 1.585 1.00 88.56 79 GLY A O 1
ATOM 664 N N . LEU A 1 80 ? 2.403 10.289 0.087 1.00 92.00 80 LEU A N 1
ATOM 665 C CA . LEU A 1 80 ? 3.058 9.219 -0.687 1.00 92.00 80 LEU A CA 1
ATOM 666 C C . LEU A 1 80 ? 4.302 8.640 0.021 1.00 92.00 80 LEU A C 1
ATOM 668 O O . LEU A 1 80 ? 4.797 7.565 -0.320 1.00 92.00 80 LEU A O 1
ATOM 672 N N . GLY A 1 81 ? 4.823 9.356 1.022 1.00 89.25 81 GLY A N 1
ATOM 673 C CA . GLY A 1 81 ? 5.981 8.948 1.816 1.00 89.25 81 GLY A CA 1
ATOM 674 C C . GLY A 1 81 ? 7.320 9.080 1.078 1.00 89.25 81 GLY A C 1
ATOM 675 O O . GLY A 1 81 ? 7.393 9.364 -0.120 1.00 89.25 81 GLY A O 1
ATOM 676 N N . TYR A 1 82 ? 8.419 8.871 1.813 1.00 88.31 82 TYR A N 1
ATOM 677 C CA . TYR A 1 82 ? 9.795 8.955 1.295 1.00 88.31 82 TYR A CA 1
ATOM 678 C C . TYR A 1 82 ? 10.081 10.245 0.499 1.00 88.31 82 TYR A C 1
ATOM 680 O O . TYR A 1 82 ? 10.532 10.197 -0.642 1.00 88.31 82 TYR A O 1
ATOM 688 N N . TYR A 1 83 ? 9.842 11.409 1.109 1.00 89.06 83 TYR A N 1
ATOM 689 C CA . TYR A 1 83 ? 9.924 12.736 0.470 1.00 89.06 83 TYR A CA 1
ATOM 690 C C . TYR A 1 83 ? 11.282 13.104 -0.143 1.00 89.06 83 TYR A C 1
ATOM 692 O O . TYR A 1 83 ? 11.354 13.988 -0.992 1.00 89.06 83 TYR A O 1
ATOM 700 N N . ALA A 1 84 ? 12.360 12.403 0.221 1.00 89.88 84 ALA A N 1
ATOM 701 C CA . ALA A 1 84 ? 13.633 12.529 -0.485 1.00 89.88 84 ALA A CA 1
ATOM 702 C C . ALA A 1 84 ? 13.495 12.212 -1.987 1.00 89.88 84 ALA A C 1
ATOM 704 O O . ALA A 1 84 ? 14.174 12.835 -2.794 1.00 89.88 84 ALA A O 1
ATOM 705 N N . ARG A 1 85 ? 12.581 11.305 -2.364 1.00 94.00 85 ARG A N 1
ATOM 706 C CA . ARG A 1 85 ? 12.250 11.001 -3.763 1.00 94.00 85 ARG A CA 1
ATOM 707 C C . ARG A 1 85 ? 11.719 12.227 -4.499 1.00 94.00 85 ARG A C 1
ATOM 709 O O . ARG A 1 85 ? 12.267 12.584 -5.531 1.00 94.00 85 ARG A O 1
ATOM 716 N N . ALA A 1 86 ? 10.721 12.897 -3.924 1.00 93.69 86 ALA A N 1
ATOM 717 C CA . ALA A 1 86 ? 10.122 14.107 -4.483 1.00 93.69 86 ALA A CA 1
ATOM 718 C C . ALA A 1 86 ? 11.147 15.231 -4.653 1.00 93.69 86 ALA A C 1
ATOM 720 O O . ALA A 1 86 ? 11.234 15.831 -5.716 1.00 93.69 86 ALA A O 1
ATOM 721 N N . ARG A 1 87 ? 11.966 15.479 -3.621 1.00 91.88 87 ARG A N 1
ATOM 722 C CA . ARG A 1 87 ? 13.010 16.514 -3.669 1.00 91.88 87 ARG A CA 1
ATOM 723 C C . ARG A 1 87 ? 14.064 16.216 -4.728 1.00 91.88 87 ARG A C 1
ATOM 725 O O . ARG A 1 87 ? 14.481 17.115 -5.447 1.00 91.88 87 ARG A O 1
ATOM 732 N N . ASN A 1 88 ? 14.493 14.960 -4.824 1.00 94.94 88 ASN A N 1
ATOM 733 C CA . ASN A 1 88 ? 15.468 14.543 -5.825 1.00 94.94 88 ASN A CA 1
ATOM 734 C C . ASN A 1 88 ? 14.897 14.640 -7.243 1.00 94.94 88 ASN A C 1
ATOM 736 O O . ASN A 1 88 ? 15.572 15.181 -8.111 1.00 94.94 88 ASN A O 1
ATOM 740 N N . LEU A 1 89 ? 13.651 14.200 -7.449 1.00 97.38 89 LEU A N 1
ATOM 741 C CA . LEU A 1 89 ? 12.919 14.362 -8.705 1.00 97.38 89 LEU A CA 1
ATOM 742 C C . LEU A 1 89 ? 12.800 15.841 -9.087 1.00 97.38 89 LEU A C 1
ATOM 744 O O . LEU A 1 89 ? 13.149 16.202 -10.201 1.00 97.38 89 LEU A O 1
ATOM 748 N N . HIS A 1 90 ? 12.379 16.706 -8.161 1.00 97.06 90 HIS A N 1
ATOM 749 C CA . HIS A 1 90 ? 12.249 18.148 -8.394 1.00 97.06 90 HIS A CA 1
ATOM 750 C C . HIS A 1 90 ? 13.592 18.802 -8.737 1.00 97.06 90 HIS A C 1
ATOM 752 O O . HIS A 1 90 ? 13.703 19.495 -9.746 1.00 97.06 90 HIS A O 1
ATOM 758 N N . LYS A 1 91 ? 14.645 18.507 -7.966 1.00 95.75 91 LYS A N 1
ATOM 759 C CA . LYS A 1 91 ? 16.004 18.992 -8.239 1.00 95.75 91 LYS A CA 1
ATOM 760 C C . LYS A 1 91 ? 16.502 18.540 -9.613 1.00 95.75 91 LYS A C 1
ATOM 762 O O . LYS A 1 91 ? 17.053 19.343 -10.360 1.00 95.75 91 LYS A O 1
ATOM 767 N N . ALA A 1 92 ? 16.329 17.262 -9.939 1.00 97.62 92 ALA A N 1
ATOM 768 C CA . ALA A 1 92 ? 16.719 16.714 -11.230 1.00 97.62 92 ALA A CA 1
ATOM 769 C C . ALA A 1 92 ? 15.891 17.320 -12.374 1.00 97.62 92 ALA A C 1
ATOM 771 O O . ALA A 1 92 ? 16.447 17.621 -13.425 1.00 97.62 92 ALA A O 1
ATOM 772 N N . ALA A 1 93 ? 14.593 17.560 -12.167 1.00 98.12 93 ALA A N 1
ATOM 773 C CA . ALA A 1 93 ? 13.725 18.188 -13.158 1.00 98.12 93 ALA A CA 1
ATOM 774 C C . ALA A 1 93 ? 14.164 19.628 -13.440 1.00 98.12 93 ALA A C 1
ATOM 776 O O . ALA A 1 93 ? 14.167 20.041 -14.593 1.00 98.12 93 ALA A O 1
ATOM 777 N N . GLY A 1 94 ? 14.627 20.358 -12.419 1.00 97.81 94 GLY A N 1
ATOM 778 C CA . GLY A 1 94 ? 15.252 21.670 -12.594 1.00 97.81 94 GLY A CA 1
ATOM 779 C C . GLY A 1 94 ? 16.491 21.624 -13.495 1.00 97.81 94 GLY A C 1
ATOM 780 O O . GLY A 1 94 ? 16.629 22.464 -14.379 1.00 97.81 94 GLY A O 1
ATOM 781 N N . VAL A 1 95 ? 17.358 20.617 -13.330 1.00 97.81 95 VAL A N 1
ATOM 782 C CA . VAL A 1 95 ? 18.538 20.422 -14.198 1.00 97.81 95 VAL A CA 1
ATOM 783 C C . VAL A 1 95 ? 18.121 20.114 -15.637 1.00 97.81 95 VAL A C 1
ATOM 785 O O . VAL A 1 95 ? 18.607 20.759 -16.562 1.00 97.81 95 VAL A O 1
ATOM 788 N N . VAL A 1 96 ? 17.197 19.169 -15.831 1.00 97.44 96 VAL A N 1
ATOM 789 C CA . VAL A 1 96 ? 16.717 18.769 -17.166 1.00 97.44 96 VAL A CA 1
ATOM 790 C C . VAL A 1 96 ? 16.002 19.925 -17.871 1.00 97.44 96 VAL A C 1
ATOM 792 O O . VAL A 1 96 ? 16.255 20.175 -19.046 1.00 97.44 96 VAL A O 1
ATOM 795 N N . SER A 1 97 ? 15.167 20.677 -17.150 1.00 97.56 97 SER A N 1
ATOM 796 C CA . SER A 1 97 ? 14.487 21.865 -17.676 1.00 97.56 97 SER A CA 1
ATOM 797 C C . SER A 1 97 ? 15.483 22.934 -18.134 1.00 97.56 97 SER A C 1
ATOM 799 O O . SER A 1 97 ? 15.339 23.497 -19.215 1.00 97.56 97 SER A O 1
ATOM 801 N N . GLN A 1 98 ? 16.545 23.179 -17.358 1.00 96.88 98 GLN A N 1
ATOM 802 C CA . GLN A 1 98 ? 17.596 24.131 -17.736 1.00 96.88 98 GLN A CA 1
ATOM 803 C C . GLN A 1 98 ? 18.400 23.678 -18.961 1.00 96.88 98 GLN A C 1
ATOM 805 O O . GLN A 1 98 ? 18.806 24.515 -19.763 1.00 96.88 98 GLN A O 1
ATOM 810 N N . GLN A 1 99 ? 18.635 22.372 -19.112 1.00 95.31 99 GLN A N 1
ATOM 811 C CA . GLN A 1 99 ? 19.322 21.805 -20.278 1.00 95.31 99 GLN A CA 1
ATOM 812 C C . GLN A 1 99 ? 18.438 21.785 -21.534 1.00 95.31 99 GLN A C 1
ATOM 814 O O . GLN A 1 99 ? 18.955 21.802 -22.649 1.00 95.31 99 GLN A O 1
ATOM 819 N N . GLY A 1 100 ? 17.113 21.752 -21.367 1.00 95.25 100 GLY A N 1
ATOM 820 C CA . GLY A 1 100 ? 16.137 21.750 -22.458 1.00 95.25 100 GLY A CA 1
ATOM 821 C C . GLY A 1 100 ? 15.979 20.404 -23.174 1.00 95.25 100 GLY A C 1
ATOM 822 O O . GLY A 1 100 ? 15.247 20.321 -24.158 1.00 95.25 100 GLY A O 1
ATOM 823 N N . HIS A 1 101 ? 16.640 19.343 -22.704 1.00 93.88 101 HIS A N 1
ATOM 824 C CA . HIS A 1 101 ? 16.492 17.990 -23.238 1.00 93.88 101 HIS A CA 1
ATOM 825 C C . HIS A 1 101 ? 16.654 16.935 -22.140 1.00 93.88 101 HIS A C 1
ATOM 827 O O . HIS A 1 101 ? 17.380 17.131 -21.168 1.00 93.88 101 HIS A O 1
ATOM 833 N N . PHE A 1 102 ? 16.013 15.777 -22.315 1.00 95.88 102 PHE A N 1
ATOM 834 C CA . PHE A 1 102 ? 16.227 14.632 -21.430 1.00 95.88 102 PHE A CA 1
ATOM 835 C C . PHE A 1 102 ? 17.607 13.995 -21.662 1.00 95.88 102 PHE A C 1
ATOM 837 O O . PHE A 1 102 ? 18.102 14.021 -22.798 1.00 95.88 102 PHE A O 1
ATOM 844 N N . PRO A 1 103 ? 18.215 13.383 -20.626 1.00 96.44 103 PRO A N 1
ATOM 845 C CA . PRO A 1 103 ? 19.352 12.482 -20.790 1.00 96.44 103 PRO A CA 1
ATOM 846 C C . PRO A 1 103 ? 19.071 11.405 -21.843 1.00 96.44 103 PRO A C 1
ATOM 848 O O . PRO A 1 103 ? 17.949 10.920 -21.944 1.00 96.44 103 PRO A O 1
ATOM 851 N N . GLN A 1 104 ? 20.089 11.034 -22.619 1.00 95.69 104 GLN A N 1
ATOM 852 C CA . GLN A 1 104 ? 19.992 10.078 -23.735 1.00 95.69 104 GLN A CA 1
ATOM 853 C C . GLN A 1 104 ? 20.816 8.802 -23.499 1.00 95.69 104 GLN A C 1
ATOM 855 O O . GLN A 1 104 ? 20.966 7.981 -24.395 1.00 95.69 104 GLN A O 1
ATOM 860 N N . SER A 1 105 ? 21.405 8.655 -22.312 1.00 97.00 105 SER A N 1
ATOM 861 C CA . SER A 1 105 ? 22.229 7.504 -21.935 1.00 97.00 105 SER A CA 1
ATOM 862 C C . SER A 1 105 ? 22.027 7.155 -20.467 1.00 97.00 105 SER A C 1
ATOM 864 O O . SER A 1 105 ? 21.615 7.999 -19.663 1.00 97.00 105 SER A O 1
ATOM 866 N N . LEU A 1 106 ? 22.331 5.907 -20.109 1.00 97.12 106 LEU A N 1
ATOM 867 C CA . LEU A 1 106 ? 22.221 5.430 -18.735 1.00 97.12 106 LEU A CA 1
ATOM 868 C C . LEU A 1 106 ? 23.130 6.235 -17.799 1.00 97.12 106 LEU A C 1
ATOM 870 O O . LEU A 1 106 ? 22.722 6.574 -16.691 1.00 97.12 106 LEU A O 1
ATOM 874 N N . GLU A 1 107 ? 24.336 6.562 -18.255 1.00 97.94 107 GLU A N 1
ATOM 875 C CA . GLU A 1 107 ? 25.335 7.324 -17.511 1.00 97.94 107 GLU A CA 1
ATOM 876 C C . GLU A 1 107 ? 24.788 8.705 -17.137 1.00 97.94 107 GLU A C 1
ATOM 878 O O . GLU A 1 107 ? 24.765 9.055 -15.958 1.00 97.94 107 GLU A O 1
ATOM 883 N N . GLN A 1 108 ? 24.238 9.435 -18.112 1.00 97.56 108 GLN A N 1
ATOM 884 C CA . GLN A 1 108 ? 23.639 10.753 -17.879 1.00 97.56 108 GLN A CA 1
ATOM 885 C C . GLN A 1 108 ? 22.412 10.681 -16.959 1.00 97.56 108 GLN A C 1
ATOM 887 O O . GLN A 1 108 ? 22.206 11.561 -16.126 1.00 97.56 108 GLN A O 1
ATOM 892 N N . TRP A 1 109 ? 21.586 9.634 -17.076 1.00 97.12 109 TRP A N 1
ATOM 893 C CA . TRP A 1 109 ? 20.457 9.445 -16.163 1.00 97.12 109 TRP A CA 1
ATOM 894 C C . TRP A 1 109 ? 20.920 9.221 -14.722 1.00 97.12 109 TRP A C 1
ATOM 896 O O . TRP A 1 109 ? 20.343 9.797 -13.804 1.00 97.12 109 TRP A O 1
ATOM 906 N N . VAL A 1 110 ? 21.960 8.411 -14.513 1.00 97.31 110 VAL A N 1
ATOM 907 C CA . VAL A 1 110 ? 22.492 8.078 -13.179 1.00 97.31 110 VAL A CA 1
ATOM 908 C C . VAL A 1 110 ? 23.201 9.267 -12.512 1.00 97.31 110 VAL A C 1
ATOM 910 O O . VAL A 1 110 ? 23.287 9.315 -11.285 1.00 97.31 110 VAL A O 1
ATOM 913 N N . GLU A 1 111 ? 23.662 10.256 -13.278 1.00 97.00 111 GLU A N 1
ATOM 914 C CA . GLU A 1 111 ? 24.198 11.513 -12.734 1.00 97.00 111 GLU A CA 1
ATOM 915 C C . GLU A 1 111 ? 23.126 12.374 -12.042 1.00 97.00 111 GLU A C 1
ATOM 917 O O . GLU A 1 111 ? 23.436 13.174 -11.150 1.00 97.00 111 GLU A O 1
ATOM 922 N N . LEU A 1 112 ? 21.849 12.208 -12.405 1.00 96.38 112 LEU A N 1
ATOM 923 C CA . LEU A 1 112 ? 20.760 12.957 -11.792 1.00 96.38 112 LEU A CA 1
ATOM 924 C C . LEU A 1 112 ? 20.441 12.449 -10.379 1.00 96.38 112 LEU A C 1
ATOM 926 O O . LEU A 1 112 ? 20.411 11.255 -10.072 1.00 96.38 112 LEU A O 1
ATOM 930 N N . SER A 1 113 ? 20.137 13.394 -9.487 1.00 92.75 113 SER A N 1
ATOM 931 C CA . SER A 1 113 ? 19.819 13.088 -8.089 1.00 92.75 113 SER A CA 1
ATOM 932 C C . SER A 1 113 ? 18.624 12.131 -7.984 1.00 92.75 113 SER A C 1
ATOM 934 O O . SER A 1 113 ? 17.554 12.395 -8.522 1.00 92.75 113 SER A O 1
ATOM 936 N N . GLY A 1 114 ? 18.787 11.039 -7.231 1.00 90.38 114 GLY A N 1
ATOM 937 C CA . GLY A 1 114 ? 17.721 10.062 -6.974 1.00 90.38 114 GLY A CA 1
ATOM 938 C C . GLY A 1 114 ? 17.510 9.009 -8.065 1.00 90.38 114 GLY A C 1
ATOM 939 O O . GLY A 1 114 ? 16.604 8.186 -7.919 1.00 90.38 114 GLY A O 1
ATOM 940 N N . ILE A 1 115 ? 18.340 8.990 -9.111 1.00 96.00 115 ILE A N 1
ATOM 941 C CA . ILE A 1 115 ? 18.285 7.984 -10.174 1.00 96.00 115 ILE A CA 1
ATOM 942 C C . ILE A 1 115 ? 19.451 7.008 -9.999 1.00 96.00 115 ILE A C 1
ATOM 944 O O . ILE A 1 115 ? 20.615 7.347 -10.164 1.00 96.00 115 ILE A O 1
ATOM 948 N N . GLY A 1 116 ? 19.131 5.770 -9.620 1.00 95.25 116 GLY A N 1
ATOM 949 C CA . GLY A 1 116 ? 20.100 4.671 -9.591 1.00 95.25 116 GLY A CA 1
ATOM 950 C C . GLY A 1 116 ? 20.078 3.859 -10.886 1.00 95.25 116 GLY A C 1
ATOM 951 O O . GLY A 1 116 ? 19.172 4.020 -11.700 1.00 95.25 116 GLY A O 1
ATOM 952 N N . ARG A 1 117 ? 21.016 2.912 -11.035 1.00 96.38 117 ARG A N 1
ATOM 953 C CA . ARG A 1 117 ? 21.159 2.056 -12.234 1.00 96.38 117 ARG A CA 1
ATOM 954 C C . ARG A 1 117 ? 19.846 1.424 -12.708 1.00 96.38 117 ARG A C 1
ATOM 956 O O . ARG A 1 117 ? 19.548 1.481 -13.890 1.00 96.38 117 ARG A O 1
ATOM 963 N N . SER A 1 118 ? 19.048 0.855 -11.798 1.00 96.50 118 SER A N 1
ATOM 964 C CA . SER A 1 118 ? 17.770 0.230 -12.175 1.00 96.50 118 SER A CA 1
ATOM 965 C C . SER A 1 118 ? 16.736 1.245 -12.655 1.00 96.50 118 SER A C 1
ATOM 967 O O . SER A 1 118 ? 16.044 0.973 -13.626 1.00 96.50 118 SER A O 1
ATOM 969 N N . THR A 1 119 ? 16.624 2.402 -12.000 1.00 96.31 119 THR A N 1
ATOM 970 C CA . THR A 1 119 ? 15.702 3.459 -12.439 1.00 96.31 119 THR A CA 1
ATOM 971 C C . THR A 1 119 ? 16.154 4.027 -13.781 1.00 96.31 119 THR A C 1
ATOM 973 O O . THR A 1 119 ? 15.342 4.166 -14.681 1.00 96.31 119 THR A O 1
ATOM 976 N N . GLY A 1 120 ? 17.455 4.282 -13.956 1.00 97.12 120 GLY A N 1
ATOM 977 C CA . GLY A 1 120 ? 18.022 4.694 -15.240 1.00 97.12 120 GLY A CA 1
ATOM 978 C C . GLY A 1 120 ? 17.748 3.669 -16.343 1.00 97.12 120 GLY A C 1
ATOM 979 O O . GLY A 1 120 ? 17.311 4.045 -17.421 1.00 97.12 120 GLY A O 1
ATOM 980 N N . GLY A 1 121 ? 17.895 2.371 -16.060 1.00 97.31 121 GLY A N 1
ATOM 981 C CA . GLY A 1 121 ? 17.537 1.301 -16.994 1.00 97.31 121 GLY A CA 1
ATOM 982 C C . GLY A 1 121 ? 16.056 1.309 -17.386 1.00 97.31 121 GLY A C 1
ATOM 983 O O . GLY A 1 121 ? 15.742 1.133 -18.560 1.00 97.31 121 GLY A O 1
ATOM 984 N N . ALA A 1 122 ? 15.154 1.581 -16.438 1.00 95.75 122 ALA A N 1
ATOM 985 C CA . ALA A 1 122 ? 13.726 1.730 -16.720 1.00 95.75 122 ALA A CA 1
ATOM 986 C C . ALA A 1 122 ? 13.446 2.959 -17.600 1.00 95.75 122 ALA A C 1
ATOM 988 O O . ALA A 1 122 ? 12.643 2.876 -18.521 1.00 95.75 122 ALA A O 1
ATOM 989 N N . LEU A 1 123 ? 14.143 4.077 -17.374 1.00 95.62 123 LEU A N 1
ATOM 990 C CA . LEU A 1 123 ? 14.020 5.289 -18.192 1.00 95.62 123 LEU A CA 1
ATOM 991 C C . LEU A 1 123 ? 14.541 5.086 -19.616 1.00 95.62 123 LEU A C 1
ATOM 993 O O . LEU A 1 123 ? 13.889 5.518 -20.563 1.00 95.62 123 LEU A O 1
ATOM 997 N N . MET A 1 124 ? 15.667 4.387 -19.773 1.00 96.62 124 MET A N 1
ATOM 998 C CA . MET A 1 124 ? 16.186 3.995 -21.086 1.00 96.62 124 MET A CA 1
ATOM 999 C C . MET A 1 124 ? 15.170 3.118 -21.828 1.00 96.62 124 MET A C 1
ATOM 1001 O O . MET A 1 124 ? 14.774 3.445 -22.942 1.00 96.62 124 MET A O 1
ATOM 1005 N N . SER A 1 125 ? 14.694 2.060 -21.169 1.00 95.56 125 SER A N 1
ATOM 1006 C CA . SER A 1 125 ? 13.802 1.048 -21.743 1.00 95.56 125 SER A CA 1
ATOM 1007 C C . SER A 1 125 ? 12.385 1.561 -22.014 1.00 95.56 125 SER A C 1
ATOM 1009 O O . SER A 1 125 ? 11.913 1.556 -23.151 1.00 95.56 125 SER A O 1
ATOM 1011 N N . LEU A 1 126 ? 11.691 2.043 -20.986 1.00 93.94 126 LEU A N 1
ATOM 1012 C CA . LEU A 1 126 ? 10.284 2.434 -21.068 1.00 93.94 126 LEU A CA 1
ATOM 1013 C C . LEU A 1 126 ? 10.106 3.870 -21.571 1.00 93.94 126 LEU A C 1
ATOM 1015 O O . LEU A 1 126 ? 9.177 4.127 -22.331 1.00 93.94 126 LEU A O 1
ATOM 1019 N N . GLY A 1 127 ? 10.986 4.787 -21.159 1.00 92.50 127 GLY A N 1
ATOM 1020 C CA . GLY A 1 127 ? 10.877 6.214 -21.4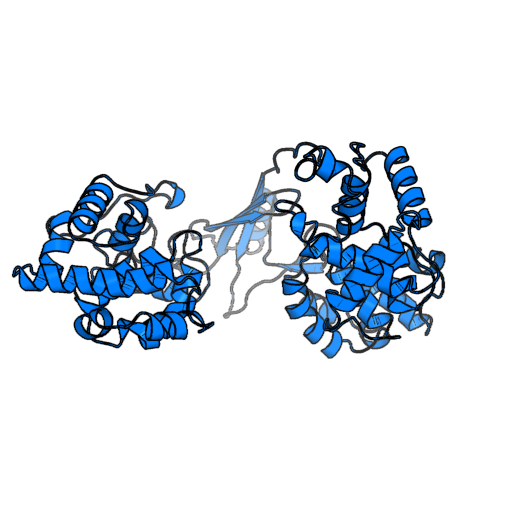75 1.00 92.50 127 GLY A CA 1
ATOM 1021 C C . GLY A 1 127 ? 11.451 6.582 -22.842 1.00 92.50 127 GLY A C 1
ATOM 1022 O O . GLY A 1 127 ? 10.800 7.288 -23.604 1.00 92.50 127 GLY A O 1
ATOM 1023 N N . LEU A 1 128 ? 12.660 6.103 -23.157 1.00 93.19 128 LEU A N 1
ATOM 1024 C CA . LEU A 1 128 ? 13.365 6.424 -24.408 1.00 93.19 128 LEU A CA 1
ATOM 1025 C C . LEU A 1 128 ? 13.270 5.332 -25.478 1.00 93.19 128 LEU A C 1
ATOM 1027 O O . LEU A 1 128 ? 13.762 5.534 -26.586 1.00 93.19 128 LEU A O 1
ATOM 1031 N N . ARG A 1 129 ? 12.684 4.171 -25.156 1.00 92.75 129 ARG A N 1
ATOM 1032 C CA . ARG A 1 129 ? 12.633 2.991 -26.041 1.00 92.75 129 ARG A CA 1
ATOM 1033 C C . ARG A 1 129 ? 14.017 2.520 -26.511 1.00 92.75 129 ARG A C 1
ATOM 1035 O O . ARG A 1 129 ? 14.156 1.935 -27.582 1.00 92.75 129 ARG A O 1
ATOM 1042 N N . GLN A 1 130 ? 15.038 2.749 -25.693 1.00 94.75 130 GLN A N 1
ATOM 1043 C CA . GLN A 1 130 ? 16.412 2.304 -25.905 1.00 94.75 130 GLN A CA 1
ATOM 1044 C C . GLN A 1 130 ? 16.739 1.128 -24.988 1.00 94.75 130 GLN A C 1
ATOM 1046 O O . GLN A 1 130 ? 16.052 0.885 -24.003 1.00 94.75 130 GLN A O 1
ATOM 1051 N N . TYR A 1 131 ? 17.806 0.390 -25.285 1.00 97.31 131 TYR A N 1
ATOM 1052 C CA . TYR A 1 131 ? 18.182 -0.755 -24.462 1.00 97.31 131 TYR A CA 1
ATOM 1053 C C . TYR A 1 131 ? 18.486 -0.338 -23.014 1.00 97.31 131 TYR A C 1
ATOM 1055 O O . TYR A 1 131 ? 19.386 0.462 -22.754 1.00 97.31 131 TYR A O 1
ATOM 1063 N N . GLY A 1 132 ? 17.745 -0.913 -22.068 1.00 97.38 132 GLY A N 1
ATOM 1064 C CA . GLY A 1 132 ? 17.939 -0.729 -20.636 1.00 97.38 132 GLY A CA 1
ATOM 1065 C C . GLY A 1 132 ? 17.668 -2.017 -19.865 1.00 97.38 132 GLY A C 1
ATOM 1066 O O . GLY A 1 132 ? 16.818 -2.823 -20.244 1.00 97.38 132 GLY A O 1
ATOM 1067 N N . VAL A 1 133 ? 18.400 -2.222 -18.768 1.00 98.19 133 VAL A N 1
ATOM 1068 C CA . VAL A 1 133 ? 18.236 -3.387 -17.887 1.00 98.19 133 VAL A CA 1
ATOM 1069 C C . VAL A 1 133 ? 17.868 -2.913 -16.490 1.00 98.19 133 VAL A C 1
ATOM 1071 O O . VAL A 1 133 ? 18.479 -1.989 -15.949 1.00 98.19 133 VAL A O 1
ATOM 1074 N N . ILE A 1 134 ? 16.875 -3.565 -15.895 1.00 97.56 134 ILE A N 1
ATOM 1075 C CA . ILE A 1 134 ? 16.364 -3.241 -14.564 1.00 97.56 134 ILE A CA 1
ATOM 1076 C C . ILE A 1 134 ? 16.647 -4.368 -13.570 1.00 97.56 134 ILE A C 1
ATOM 1078 O O . ILE A 1 134 ? 16.759 -5.534 -13.938 1.00 97.56 134 ILE A O 1
ATOM 1082 N N . MET A 1 135 ? 16.737 -4.019 -12.288 1.00 95.56 135 MET A N 1
ATOM 1083 C CA . MET A 1 135 ? 16.883 -4.976 -11.192 1.00 95.56 135 MET A CA 1
ATOM 1084 C C . MET A 1 135 ? 16.228 -4.439 -9.913 1.00 95.56 135 MET A C 1
ATOM 1086 O O . MET A 1 135 ? 16.869 -4.249 -8.873 1.00 95.56 135 MET A O 1
ATOM 1090 N N . ASP A 1 136 ? 14.928 -4.164 -10.004 1.00 93.31 136 ASP A N 1
ATOM 1091 C CA . ASP A 1 136 ? 14.106 -3.742 -8.874 1.00 93.31 136 ASP A CA 1
ATOM 1092 C C . ASP A 1 136 ? 13.788 -4.925 -7.929 1.00 93.31 136 ASP A C 1
ATOM 1094 O O . ASP A 1 136 ? 14.237 -6.061 -8.105 1.00 93.31 136 ASP A O 1
ATOM 1098 N N . GLY A 1 137 ? 12.993 -4.677 -6.885 1.00 92.88 137 GLY A N 1
ATOM 1099 C CA . GLY A 1 137 ? 12.598 -5.731 -5.947 1.00 92.88 137 GLY A CA 1
ATOM 1100 C C . GLY A 1 137 ? 11.764 -6.856 -6.581 1.00 92.88 137 GLY A C 1
ATOM 1101 O O . GLY A 1 137 ? 11.772 -7.978 -6.066 1.00 92.88 137 GLY A O 1
ATOM 1102 N N . ASN A 1 138 ? 11.039 -6.580 -7.671 1.00 95.38 138 ASN A N 1
ATOM 1103 C CA . ASN A 1 138 ? 10.268 -7.578 -8.410 1.00 95.38 138 ASN A CA 1
ATOM 1104 C C . ASN A 1 138 ? 11.187 -8.489 -9.218 1.00 95.38 138 ASN A C 1
ATOM 1106 O O . ASN A 1 138 ? 11.145 -9.703 -9.014 1.00 95.38 138 ASN A O 1
ATOM 1110 N N . VAL A 1 139 ? 12.072 -7.910 -10.029 1.00 97.00 139 VAL A N 1
ATOM 1111 C CA . VAL A 1 139 ? 13.069 -8.629 -10.829 1.00 97.00 139 VAL A CA 1
ATOM 1112 C C . VAL A 1 139 ? 13.965 -9.477 -9.938 1.00 97.00 139 VAL A C 1
ATOM 1114 O O . VAL A 1 139 ? 14.097 -10.677 -10.176 1.00 97.00 139 VAL A O 1
ATOM 1117 N N . LYS 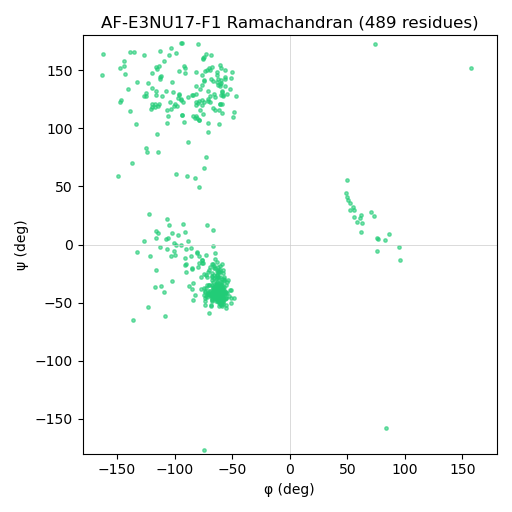A 1 140 ? 14.504 -8.897 -8.851 1.00 96.81 140 LYS A N 1
ATOM 1118 C CA . LYS A 1 140 ? 15.342 -9.632 -7.887 1.00 96.81 140 LYS A CA 1
ATOM 1119 C C . LYS A 1 140 ? 14.643 -10.896 -7.390 1.00 96.81 140 LYS A C 1
ATOM 1121 O O . LYS A 1 140 ? 15.254 -11.955 -7.329 1.00 96.81 140 LYS A O 1
ATOM 1126 N N . ARG A 1 141 ? 13.353 -10.806 -7.058 1.00 97.69 141 ARG A N 1
ATOM 1127 C CA . ARG A 1 141 ? 12.566 -11.943 -6.561 1.00 97.69 141 ARG A CA 1
ATOM 1128 C C . ARG A 1 141 ? 12.257 -12.972 -7.644 1.00 97.69 141 ARG A C 1
ATOM 1130 O O . ARG A 1 141 ? 12.373 -14.162 -7.368 1.00 97.69 141 ARG A O 1
ATOM 1137 N N . VAL A 1 142 ? 11.843 -12.530 -8.833 1.00 98.44 142 VAL A N 1
ATOM 1138 C CA . VAL A 1 142 ? 11.535 -13.421 -9.963 1.00 98.44 142 VAL A CA 1
ATOM 1139 C C . VAL A 1 142 ? 12.764 -14.244 -10.320 1.00 98.44 142 VAL A C 1
ATOM 1141 O O . VAL A 1 142 ? 12.692 -15.469 -10.321 1.00 98.44 142 VAL A O 1
ATOM 1144 N N . LEU A 1 143 ? 13.894 -13.579 -10.550 1.00 98.44 143 LEU A N 1
ATOM 1145 C CA . LEU A 1 143 ? 15.127 -14.231 -10.973 1.00 98.44 143 LEU A CA 1
ATOM 1146 C C . LEU A 1 143 ? 15.736 -15.088 -9.853 1.00 98.44 143 LEU A C 1
ATOM 1148 O O . LEU A 1 143 ? 16.136 -16.219 -10.115 1.00 98.44 143 LEU A O 1
ATOM 1152 N N . ALA A 1 144 ? 15.719 -14.622 -8.596 1.00 98.19 144 ALA A N 1
ATOM 1153 C CA . ALA A 1 144 ? 16.222 -15.427 -7.482 1.00 98.19 144 ALA A CA 1
ATOM 1154 C C . ALA A 1 144 ? 15.428 -16.727 -7.313 1.00 98.19 144 ALA A C 1
ATOM 1156 O O . ALA A 1 144 ? 16.008 -17.771 -7.054 1.00 98.19 144 ALA A O 1
ATOM 1157 N N . ARG A 1 145 ? 14.106 -16.699 -7.508 1.00 98.50 145 ARG A N 1
ATOM 1158 C CA . ARG A 1 145 ? 13.289 -17.919 -7.475 1.00 98.50 145 ARG A CA 1
ATOM 1159 C C . ARG A 1 145 ? 13.502 -18.782 -8.714 1.00 98.50 145 ARG A C 1
ATOM 1161 O O . ARG A 1 145 ? 13.653 -19.992 -8.590 1.00 98.50 145 ARG A O 1
ATOM 1168 N N . PHE A 1 146 ? 13.540 -18.179 -9.899 1.00 98.50 146 PHE A N 1
ATOM 1169 C CA . PHE A 1 146 ? 13.695 -18.933 -11.140 1.00 98.50 146 PHE A CA 1
ATOM 1170 C C . PHE A 1 146 ? 14.977 -19.779 -11.146 1.00 98.50 146 PHE A C 1
ATOM 1172 O O . PHE A 1 146 ? 14.925 -20.944 -11.529 1.00 98.50 146 PHE A O 1
ATOM 1179 N N . PHE A 1 147 ? 16.082 -19.232 -10.631 1.00 98.00 147 PHE A N 1
ATOM 1180 C CA . PHE A 1 147 ? 17.381 -19.910 -10.543 1.00 98.00 147 PHE A CA 1
ATOM 1181 C C . PHE A 1 147 ? 17.730 -20.452 -9.148 1.00 98.00 147 PHE A C 1
ATOM 1183 O O . PHE A 1 147 ? 18.877 -20.821 -8.928 1.00 98.00 147 PHE A O 1
ATOM 1190 N N . ALA A 1 148 ? 16.783 -20.463 -8.201 1.00 97.12 148 ALA A N 1
ATOM 1191 C CA . ALA A 1 148 ? 17.012 -20.884 -6.812 1.00 97.12 148 ALA A CA 1
ATOM 1192 C C . ALA A 1 148 ? 18.259 -20.238 -6.151 1.00 97.12 148 ALA A C 1
ATOM 1194 O O . ALA A 1 148 ? 19.052 -20.897 -5.488 1.00 97.12 148 ALA A O 1
ATOM 1195 N N . ILE A 1 149 ? 18.442 -18.927 -6.336 1.00 97.25 149 ILE A N 1
ATOM 1196 C CA . ILE A 1 149 ? 19.567 -18.167 -5.778 1.00 97.25 149 ILE A CA 1
ATOM 1197 C C . ILE A 1 149 ? 19.291 -17.858 -4.303 1.00 97.25 149 ILE A C 1
ATOM 1199 O O . ILE A 1 149 ? 18.484 -16.982 -3.977 1.00 97.25 149 ILE A O 1
ATOM 1203 N N . GLU A 1 150 ? 20.008 -18.547 -3.419 1.00 96.31 150 GLU A N 1
ATOM 1204 C CA . GLU A 1 150 ? 19.957 -18.371 -1.958 1.00 96.31 150 GLU A CA 1
ATOM 1205 C C . GLU A 1 150 ? 20.896 -17.267 -1.436 1.00 96.31 150 GLU A C 1
ATOM 1207 O O . GLU A 1 150 ? 20.912 -16.956 -0.243 1.00 96.31 150 GLU A O 1
ATOM 1212 N N . ASP A 1 151 ? 21.674 -16.649 -2.325 1.00 95.31 151 ASP A N 1
ATOM 1213 C CA . ASP A 1 151 ? 22.682 -15.658 -1.971 1.00 95.31 151 ASP A CA 1
ATOM 1214 C C . ASP A 1 151 ? 22.109 -14.402 -1.296 1.00 95.31 151 ASP A C 1
ATOM 1216 O O . ASP A 1 151 ? 21.086 -13.831 -1.689 1.00 95.31 151 ASP A O 1
ATOM 1220 N N . ASP A 1 152 ? 22.852 -13.880 -0.315 1.00 94.00 152 ASP A N 1
ATOM 1221 C CA . ASP A 1 152 ? 22.581 -12.572 0.280 1.00 94.00 152 ASP A CA 1
ATOM 1222 C C . ASP A 1 152 ? 22.930 -11.450 -0.709 1.00 94.00 152 ASP A C 1
ATOM 1224 O O . ASP A 1 152 ? 24.086 -11.023 -0.805 1.00 94.00 152 ASP A O 1
ATOM 1228 N N . LEU A 1 153 ? 21.915 -10.957 -1.426 1.00 91.56 153 LEU A N 1
ATOM 1229 C CA . LEU A 1 153 ? 22.030 -9.864 -2.399 1.00 91.56 153 LEU A CA 1
ATOM 1230 C C . LEU A 1 153 ? 22.385 -8.500 -1.777 1.00 91.56 153 LEU A C 1
ATOM 1232 O O . LEU A 1 153 ? 22.530 -7.530 -2.516 1.00 91.56 153 LEU A O 1
ATOM 1236 N N . SER A 1 154 ? 22.537 -8.388 -0.449 1.00 89.88 154 SER A N 1
ATOM 1237 C CA . SER A 1 154 ? 23.148 -7.197 0.163 1.00 89.88 154 SER A CA 1
ATOM 1238 C C . SER A 1 154 ? 24.674 -7.167 0.017 1.00 89.88 154 SER A C 1
ATOM 1240 O O . SER A 1 154 ? 25.298 -6.128 0.239 1.00 89.88 154 SER A O 1
ATOM 1242 N N . LYS A 1 155 ? 25.291 -8.291 -0.373 1.00 93.88 155 LYS A N 1
ATOM 1243 C CA . LYS A 1 155 ? 26.728 -8.382 -0.639 1.00 93.88 155 LYS A CA 1
ATOM 1244 C C . LYS A 1 155 ? 27.033 -7.946 -2.082 1.00 93.88 155 LYS A C 1
ATOM 1246 O O . LYS A 1 155 ? 26.486 -8.541 -3.013 1.00 93.88 155 LYS A O 1
ATOM 1251 N N . PRO A 1 156 ? 27.982 -7.013 -2.307 1.00 95.50 156 PRO A N 1
ATOM 1252 C CA . PRO A 1 156 ? 28.281 -6.493 -3.646 1.00 95.50 156 PRO A CA 1
ATOM 1253 C C . PRO A 1 156 ? 28.675 -7.549 -4.687 1.00 95.50 156 PRO A C 1
ATOM 1255 O O . PRO A 1 156 ? 28.454 -7.365 -5.879 1.00 95.50 156 PRO A O 1
ATOM 1258 N N . ILE A 1 157 ? 29.293 -8.658 -4.273 1.00 96.38 157 ILE A N 1
ATOM 1259 C CA . ILE A 1 157 ? 29.658 -9.742 -5.195 1.00 96.38 157 ILE A CA 1
ATOM 1260 C C . ILE A 1 157 ? 28.426 -10.474 -5.744 1.00 96.38 157 ILE A C 1
ATOM 1262 O O . ILE A 1 157 ? 28.345 -10.677 -6.951 1.00 96.38 157 ILE A O 1
ATOM 1266 N N . HIS A 1 158 ? 27.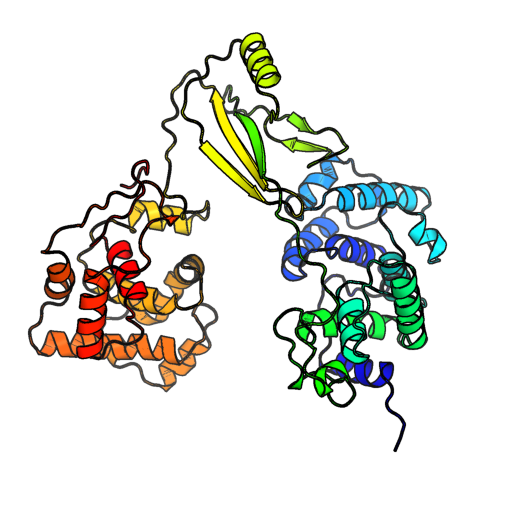443 -10.773 -4.893 1.00 95.94 158 HIS A N 1
ATOM 1267 C CA . HIS A 1 158 ? 26.204 -11.432 -5.306 1.00 95.94 158 HIS A CA 1
ATOM 1268 C C . HIS A 1 158 ? 25.300 -10.478 -6.087 1.00 95.94 158 HIS A C 1
ATOM 1270 O O . HIS A 1 158 ? 24.696 -10.868 -7.080 1.00 95.94 158 HIS A O 1
ATOM 1276 N N . GLU A 1 159 ? 25.257 -9.197 -5.701 1.00 95.44 159 GLU A N 1
ATOM 1277 C CA . GLU A 1 159 ? 24.518 -8.196 -6.471 1.00 95.44 159 GLU A CA 1
ATOM 1278 C C . GLU A 1 159 ? 25.082 -8.032 -7.893 1.00 95.44 159 GLU A C 1
ATOM 1280 O O . GLU A 1 159 ? 24.314 -7.921 -8.846 1.00 95.44 159 GLU A O 1
ATOM 1285 N N . ARG A 1 160 ? 26.412 -8.071 -8.066 1.00 97.19 160 ARG A N 1
ATOM 1286 C CA . ARG A 1 160 ? 27.040 -8.041 -9.398 1.00 97.19 160 ARG A CA 1
ATOM 1287 C C . ARG A 1 160 ? 26.693 -9.269 -10.239 1.00 97.19 160 ARG A C 1
ATOM 1289 O O . ARG A 1 160 ? 26.358 -9.097 -11.406 1.00 97.19 160 ARG A O 1
ATOM 1296 N N . ALA A 1 161 ? 26.736 -10.467 -9.658 1.00 97.44 161 ALA A N 1
ATOM 1297 C CA . ALA A 1 161 ? 26.343 -11.693 -10.357 1.00 97.44 161 ALA A CA 1
ATOM 1298 C C . ALA A 1 161 ? 24.868 -11.643 -10.794 1.00 97.44 161 ALA A C 1
ATOM 1300 O O . ALA A 1 161 ? 24.532 -11.997 -11.921 1.00 97.44 161 ALA A O 1
ATOM 1301 N N . MET A 1 162 ? 23.997 -11.111 -9.933 1.00 97.38 162 MET A N 1
ATOM 1302 C CA . MET A 1 162 ? 22.582 -10.924 -10.243 1.00 97.38 162 MET A CA 1
ATOM 1303 C C . MET A 1 162 ? 22.355 -9.932 -11.391 1.00 97.38 162 MET A C 1
ATOM 1305 O O . MET A 1 162 ? 21.509 -10.170 -12.249 1.00 97.38 162 MET A O 1
ATOM 1309 N N . TRP A 1 163 ? 23.127 -8.842 -11.441 1.00 98.00 163 TRP A N 1
ATOM 1310 C CA . TRP A 1 163 ? 23.089 -7.904 -12.565 1.00 98.00 163 TRP A CA 1
ATOM 1311 C C . TRP A 1 163 ? 23.514 -8.564 -13.877 1.00 98.00 163 TRP A C 1
ATOM 1313 O O . TRP A 1 163 ? 22.811 -8.410 -14.867 1.00 98.00 163 TRP A O 1
ATOM 1323 N N . GLN A 1 164 ? 24.611 -9.327 -13.878 1.00 98.00 164 GLN A N 1
ATOM 1324 C CA . GLN A 1 164 ? 25.078 -10.046 -15.072 1.00 98.00 164 GLN A CA 1
ATOM 1325 C C . GLN A 1 164 ? 24.024 -11.030 -15.594 1.00 98.00 164 GLN A C 1
ATOM 1327 O O . GLN A 1 164 ? 23.842 -11.174 -16.800 1.00 98.00 164 GLN A O 1
ATOM 1332 N N . LEU A 1 165 ? 23.304 -11.683 -14.681 1.00 97.88 165 LEU A N 1
ATOM 1333 C CA . LEU A 1 165 ? 22.196 -12.569 -15.016 1.00 97.88 165 LEU A CA 1
ATOM 1334 C C . LEU A 1 165 ? 20.985 -11.811 -15.576 1.00 97.88 165 LEU A C 1
ATOM 1336 O O . LEU A 1 165 ? 20.382 -12.245 -16.550 1.00 97.88 165 LEU A O 1
ATOM 1340 N N . ALA A 1 166 ? 20.619 -10.675 -14.979 1.00 98.19 166 ALA A N 1
ATOM 1341 C CA . ALA A 1 166 ? 19.546 -9.838 -15.507 1.00 98.19 166 ALA A CA 1
ATOM 1342 C C . ALA A 1 166 ? 19.883 -9.324 -16.918 1.00 98.19 166 ALA A C 1
ATOM 1344 O O . ALA A 1 166 ? 19.014 -9.324 -17.784 1.00 98.19 166 ALA A O 1
ATOM 1345 N N . GLU A 1 167 ? 21.140 -8.942 -17.157 1.00 98.19 167 GLU A N 1
ATOM 1346 C CA . GLU A 1 167 ? 21.639 -8.501 -18.463 1.00 98.19 167 GLU A CA 1
ATOM 1347 C C . GLU A 1 167 ? 21.628 -9.622 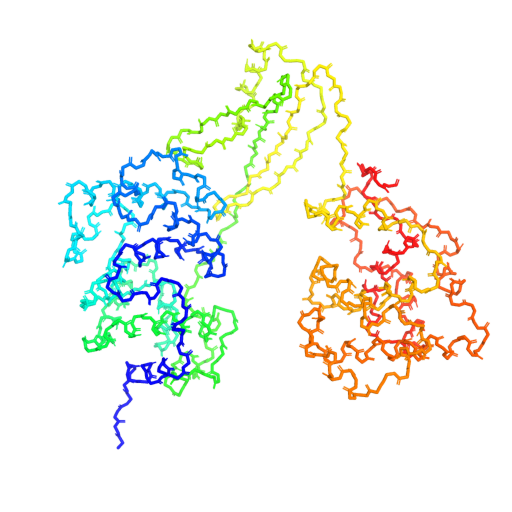-19.503 1.00 98.19 167 GLU A C 1
ATOM 1349 O O . GLU A 1 167 ? 21.222 -9.380 -20.633 1.00 98.19 167 GLU A O 1
ATOM 1354 N N . SER A 1 168 ? 22.018 -10.847 -19.137 1.00 97.62 168 SER A N 1
ATOM 1355 C CA . SER A 1 168 ? 22.057 -11.970 -20.082 1.00 97.62 168 SER A CA 1
ATOM 1356 C C . SER A 1 168 ? 20.674 -12.468 -20.509 1.00 97.62 168 SER A C 1
ATOM 1358 O O . SER A 1 168 ? 20.544 -13.061 -21.578 1.00 97.62 168 SER A O 1
ATOM 1360 N N . LEU A 1 169 ? 19.645 -12.232 -19.690 1.00 97.44 169 LEU A N 1
ATOM 1361 C CA . LEU A 1 169 ? 18.257 -12.587 -19.991 1.00 97.44 169 LEU A CA 1
ATOM 1362 C C . LEU A 1 169 ? 17.475 -11.475 -20.692 1.00 97.44 169 LEU A C 1
ATOM 1364 O O . LEU A 1 169 ? 16.397 -11.738 -21.224 1.00 97.44 169 LEU A O 1
ATOM 1368 N N . CYS A 1 170 ? 17.968 -10.239 -20.641 1.00 97.81 170 CYS A N 1
ATOM 1369 C CA . CYS A 1 170 ? 17.269 -9.089 -21.188 1.00 97.81 170 CYS A CA 1
ATOM 1370 C C . CYS A 1 170 ? 17.434 -9.050 -22.717 1.00 97.81 170 CYS A C 1
ATOM 1372 O O . CYS A 1 170 ? 18.555 -8.876 -23.199 1.00 97.81 170 CYS A O 1
ATOM 1374 N N . PRO A 1 171 ? 16.355 -9.190 -23.505 1.00 97.81 171 PRO A N 1
ATOM 1375 C CA . PRO A 1 171 ? 16.459 -9.132 -24.951 1.00 97.81 171 PRO A CA 1
ATOM 1376 C C . PRO A 1 171 ? 16.695 -7.689 -25.419 1.00 97.81 171 PRO A C 1
ATOM 1378 O O . PRO A 1 171 ? 16.236 -6.720 -24.802 1.00 97.81 171 PRO A O 1
ATOM 1381 N N . THR A 1 172 ? 17.408 -7.548 -26.537 1.00 96.56 172 THR A N 1
ATOM 1382 C CA . THR A 1 172 ? 17.570 -6.266 -27.237 1.00 96.56 172 THR A CA 1
ATOM 1383 C C . THR A 1 172 ? 16.295 -5.888 -27.989 1.00 96.56 172 THR A C 1
ATOM 1385 O O . THR A 1 172 ? 15.839 -4.749 -27.908 1.00 96.56 172 THR A O 1
ATOM 1388 N N . GLU A 1 173 ? 15.679 -6.853 -28.672 1.00 95.94 173 GLU A N 1
ATOM 1389 C CA . GLU A 1 173 ? 14.357 -6.706 -29.280 1.00 95.94 173 GLU A CA 1
ATOM 1390 C C . GLU A 1 173 ? 13.265 -6.734 -28.206 1.00 95.94 173 GLU A C 1
ATOM 1392 O O . GLU A 1 173 ? 13.344 -7.494 -27.242 1.00 95.94 173 GLU A O 1
ATOM 1397 N N . ARG A 1 174 ? 12.235 -5.889 -28.353 1.00 95.88 174 ARG A N 1
ATOM 1398 C CA . ARG A 1 174 ? 11.131 -5.764 -27.378 1.00 95.88 174 ARG A CA 1
ATOM 1399 C C . ARG A 1 174 ? 11.598 -5.523 -25.926 1.00 95.88 174 ARG A C 1
ATOM 1401 O O . ARG A 1 174 ? 10.909 -5.886 -24.975 1.00 95.88 174 ARG A O 1
ATOM 1408 N N . ASN A 1 175 ? 12.751 -4.873 -25.738 1.00 97.00 175 ASN A N 1
ATOM 1409 C CA . ASN A 1 175 ? 13.351 -4.597 -24.424 1.00 97.00 175 ASN A CA 1
ATOM 1410 C C . ASN A 1 175 ? 12.381 -3.921 -23.429 1.00 97.00 175 ASN A C 1
ATOM 1412 O O . ASN A 1 175 ? 12.350 -4.262 -22.243 1.00 97.00 175 ASN A O 1
ATOM 1416 N N . HIS A 1 176 ? 11.557 -3.000 -23.927 1.00 95.00 176 HIS A N 1
ATOM 1417 C CA . HIS A 1 176 ? 10.541 -2.302 -23.145 1.00 95.00 176 HIS A CA 1
ATOM 1418 C C . HIS A 1 176 ? 9.398 -3.208 -22.687 1.00 95.00 176 HIS A C 1
ATOM 1420 O O . HIS A 1 176 ? 9.018 -3.154 -21.517 1.00 95.00 176 HIS A O 1
ATOM 1426 N N . ASP A 1 177 ? 8.904 -4.087 -23.562 1.00 96.25 177 ASP A N 1
ATOM 1427 C CA . ASP A 1 177 ? 7.893 -5.078 -23.193 1.00 96.25 177 ASP A CA 1
ATOM 1428 C C . ASP A 1 177 ? 8.459 -6.043 -22.159 1.00 96.25 177 ASP A C 1
ATOM 1430 O O . ASP A 1 177 ? 7.817 -6.302 -21.150 1.00 96.25 177 ASP A O 1
ATOM 1434 N N . TYR A 1 178 ? 9.697 -6.512 -22.346 1.00 98.12 178 TYR A N 1
ATOM 1435 C CA . TYR A 1 178 ? 10.357 -7.392 -21.382 1.00 98.12 178 TYR A CA 1
ATOM 1436 C C . TYR A 1 178 ? 10.503 -6.723 -20.010 1.00 98.12 178 TYR A C 1
ATOM 1438 O O . TYR A 1 178 ? 10.215 -7.334 -18.979 1.00 98.12 178 TYR A O 1
ATOM 1446 N N . THR A 1 179 ? 10.910 -5.452 -19.998 1.00 96.81 179 THR A N 1
ATOM 1447 C CA . THR A 1 179 ? 11.074 -4.649 -18.782 1.00 96.81 179 THR A CA 1
ATOM 1448 C C . THR A 1 179 ? 9.749 -4.510 -18.031 1.00 96.81 179 THR A C 1
ATOM 1450 O O . THR A 1 179 ? 9.701 -4.749 -16.823 1.00 96.81 179 THR A O 1
ATOM 1453 N N . GLN A 1 180 ? 8.653 -4.200 -18.728 1.00 95.62 180 GLN A N 1
ATOM 1454 C CA . GLN A 1 180 ? 7.330 -4.163 -18.106 1.00 95.62 180 GLN A CA 1
ATOM 1455 C C . GLN A 1 180 ? 6.878 -5.559 -17.653 1.00 95.62 180 GLN A C 1
ATOM 1457 O O . GLN A 1 180 ? 6.402 -5.725 -16.528 1.00 95.62 180 GLN A O 1
ATOM 1462 N N . ALA A 1 181 ? 7.070 -6.573 -18.494 1.00 97.44 181 ALA A N 1
ATOM 1463 C CA . ALA A 1 181 ? 6.625 -7.936 -18.256 1.00 97.44 181 ALA A CA 1
ATOM 1464 C C . ALA A 1 181 ? 7.244 -8.546 -16.999 1.00 97.44 181 ALA A C 1
ATOM 1466 O O . ALA A 1 181 ? 6.540 -9.176 -16.209 1.00 97.44 181 ALA A O 1
ATOM 1467 N N . ILE A 1 182 ? 8.545 -8.349 -16.766 1.00 98.25 182 ILE A N 1
ATOM 1468 C CA . ILE A 1 182 ? 9.210 -8.923 -15.590 1.00 98.25 182 ILE A CA 1
ATOM 1469 C C . ILE A 1 182 ? 8.754 -8.240 -14.294 1.00 98.25 182 ILE A C 1
ATOM 1471 O O . ILE A 1 182 ? 8.588 -8.905 -13.264 1.00 98.25 182 ILE A O 1
ATOM 1475 N N . MET A 1 183 ? 8.486 -6.929 -14.342 1.00 95.75 183 MET A N 1
ATOM 1476 C CA . MET A 1 183 ? 7.897 -6.200 -13.218 1.00 95.75 183 MET A CA 1
ATOM 1477 C C . MET A 1 183 ? 6.471 -6.675 -12.942 1.00 95.75 183 MET A C 1
ATOM 1479 O O . MET A 1 183 ? 6.130 -6.941 -11.787 1.00 95.75 183 MET A O 1
ATOM 1483 N N . ASP A 1 184 ? 5.660 -6.846 -13.986 1.00 95.56 184 ASP A N 1
ATOM 1484 C CA . ASP A 1 184 ? 4.281 -7.329 -13.904 1.00 95.56 184 ASP A CA 1
ATOM 1485 C C . ASP A 1 184 ? 4.202 -8.748 -13.360 1.00 95.56 184 ASP A C 1
ATOM 1487 O O . ASP A 1 184 ? 3.419 -9.012 -12.442 1.00 95.56 184 ASP A O 1
ATOM 1491 N N . LEU A 1 185 ? 5.060 -9.642 -13.853 1.00 97.94 185 LEU A N 1
ATOM 1492 C CA . LEU A 1 185 ? 5.159 -11.006 -13.358 1.00 97.94 185 LEU A CA 1
ATOM 1493 C C . LEU A 1 185 ? 5.479 -11.003 -11.862 1.00 97.94 185 LEU A C 1
ATOM 1495 O O . LEU A 1 185 ? 4.821 -11.697 -11.086 1.00 97.94 185 LEU A O 1
ATOM 1499 N N . GLY A 1 186 ? 6.453 -10.199 -11.427 1.00 96.75 186 GLY A N 1
ATOM 1500 C CA . GLY A 1 186 ? 6.781 -10.062 -10.011 1.00 96.75 186 GLY A CA 1
ATOM 1501 C C . GLY A 1 186 ? 5.630 -9.478 -9.188 1.00 96.75 186 GLY A C 1
ATOM 1502 O O . GLY A 1 186 ? 5.354 -9.966 -8.088 1.00 96.75 186 GLY A O 1
ATOM 1503 N N . ALA A 1 187 ? 4.946 -8.460 -9.701 1.00 93.56 187 ALA A N 1
ATOM 1504 C CA . ALA A 1 187 ? 3.886 -7.758 -8.989 1.00 93.56 187 ALA A CA 1
ATOM 1505 C C . ALA A 1 187 ? 2.598 -8.586 -8.839 1.00 93.56 187 ALA A C 1
ATOM 1507 O O . ALA A 1 187 ? 1.931 -8.478 -7.809 1.00 93.56 187 ALA A O 1
ATOM 1508 N N . THR A 1 188 ? 2.254 -9.404 -9.837 1.00 94.31 188 THR A N 1
ATOM 1509 C CA . THR A 1 188 ? 0.930 -10.045 -9.944 1.00 94.31 188 THR A CA 1
ATOM 1510 C C . THR A 1 188 ? 0.955 -11.560 -9.741 1.00 94.31 188 THR A C 1
ATOM 1512 O O . THR A 1 188 ? 0.048 -12.099 -9.109 1.00 94.31 188 THR A O 1
ATOM 1515 N N . ILE A 1 189 ? 2.008 -12.248 -10.196 1.00 97.56 189 ILE A N 1
ATOM 1516 C CA . ILE A 1 189 ? 2.102 -13.714 -10.156 1.00 97.56 189 ILE A CA 1
ATOM 1517 C C . ILE A 1 189 ? 3.125 -14.165 -9.116 1.00 97.56 189 ILE A C 1
ATOM 1519 O O . ILE A 1 189 ? 2.787 -14.816 -8.127 1.00 97.56 189 ILE A O 1
ATOM 1523 N N . CYS A 1 190 ? 4.388 -13.786 -9.289 1.00 98.00 190 CYS A N 1
ATOM 1524 C CA . CYS A 1 190 ? 5.497 -14.176 -8.427 1.00 98.00 190 CYS A CA 1
ATOM 1525 C C . CYS A 1 190 ? 5.557 -13.281 -7.176 1.00 98.00 190 CYS A C 1
ATOM 1527 O O . CYS A 1 190 ? 6.554 -12.615 -6.906 1.00 98.00 190 CYS A O 1
ATOM 1529 N N . THR A 1 191 ? 4.476 -13.236 -6.393 1.00 96.56 191 THR A N 1
ATOM 1530 C CA . THR A 1 191 ? 4.332 -12.311 -5.255 1.00 96.56 191 THR A CA 1
ATOM 1531 C C . THR A 1 191 ? 5.162 -12.731 -4.025 1.00 96.56 191 THR A C 1
ATOM 1533 O O . THR A 1 191 ? 5.546 -13.898 -3.892 1.00 96.56 191 THR A O 1
ATOM 1536 N N . PRO A 1 192 ? 5.460 -11.819 -3.074 1.00 94.00 192 PRO A N 1
ATOM 1537 C CA . PRO A 1 192 ? 6.348 -12.119 -1.946 1.00 94.00 192 PRO A CA 1
ATOM 1538 C C . PRO A 1 192 ? 5.874 -13.195 -0.959 1.00 94.00 192 PRO A C 1
ATOM 1540 O O . PRO A 1 192 ? 6.725 -13.817 -0.331 1.00 94.00 192 PRO A O 1
ATOM 1543 N N . LYS A 1 193 ? 4.558 -13.376 -0.764 1.00 91.06 193 LYS A N 1
ATOM 1544 C CA . LYS A 1 193 ? 4.001 -14.268 0.279 1.00 91.06 193 LYS A CA 1
ATOM 1545 C C . LYS A 1 193 ? 3.190 -15.445 -0.263 1.00 91.06 193 LYS A C 1
ATOM 1547 O O . LYS A 1 193 ? 3.208 -16.502 0.348 1.00 91.06 193 LYS A O 1
ATOM 1552 N N . LYS A 1 194 ? 2.438 -15.247 -1.347 1.00 93.56 194 LYS A N 1
ATOM 1553 C CA . LYS A 1 194 ? 1.547 -16.260 -1.931 1.00 93.56 194 LYS A CA 1
ATOM 1554 C C . LYS A 1 194 ? 1.705 -16.234 -3.455 1.00 93.56 194 LYS A C 1
ATOM 1556 O O . LYS A 1 194 ? 0.830 -15.694 -4.134 1.00 93.56 194 LYS A O 1
ATOM 1561 N N . PRO A 1 195 ? 2.859 -16.679 -3.988 1.00 96.69 195 PRO A N 1
ATOM 1562 C CA . PRO A 1 195 ? 3.067 -16.690 -5.426 1.00 96.69 195 PRO A CA 1
ATOM 1563 C C . PRO A 1 195 ? 2.069 -17.637 -6.101 1.00 96.69 195 PRO A C 1
ATOM 1565 O O . PRO A 1 195 ? 1.773 -18.718 -5.598 1.00 96.69 195 PRO A O 1
ATOM 1568 N N . LEU A 1 196 ? 1.550 -17.222 -7.249 1.00 97.12 196 LEU A N 1
ATOM 1569 C CA . LEU A 1 196 ? 0.577 -17.966 -8.041 1.00 97.12 196 LEU A CA 1
ATOM 1570 C C . LEU A 1 196 ? 1.298 -18.896 -9.030 1.00 97.12 196 LEU A C 1
ATOM 1572 O O . LEU A 1 196 ? 1.133 -18.770 -10.239 1.00 97.12 196 LEU A O 1
ATOM 1576 N N . CYS A 1 197 ? 2.132 -19.811 -8.519 1.00 96.19 197 CYS A N 1
ATOM 1577 C CA . CYS A 1 197 ? 3.044 -20.632 -9.334 1.00 96.19 197 CYS A CA 1
ATOM 1578 C C . CYS A 1 197 ? 2.333 -21.433 -10.438 1.00 96.19 197 CYS A C 1
ATOM 1580 O O . CYS A 1 197 ? 2.879 -21.553 -11.527 1.00 96.19 197 CYS A O 1
ATOM 1582 N N . LEU A 1 198 ? 1.104 -21.904 -10.193 1.00 93.75 198 LEU A N 1
ATOM 1583 C CA . LEU A 1 198 ? 0.290 -22.635 -11.180 1.00 93.75 198 LEU A CA 1
ATOM 1584 C C . LEU A 1 198 ? -0.069 -21.810 -12.428 1.00 93.75 198 LEU A C 1
ATOM 1586 O O . LEU A 1 198 ? -0.377 -22.380 -13.465 1.00 93.75 198 LEU A O 1
ATOM 1590 N N . TYR A 1 199 ? -0.040 -20.480 -12.324 1.00 94.06 199 TYR A N 1
ATOM 1591 C CA . TYR A 1 199 ? -0.341 -19.549 -13.416 1.00 94.06 199 TYR A CA 1
ATOM 1592 C C . TYR A 1 199 ? 0.925 -18.878 -13.969 1.00 94.06 199 TYR A C 1
ATOM 1594 O O . TYR A 1 199 ? 0.844 -17.954 -14.776 1.00 94.06 199 TYR A O 1
ATOM 1602 N N . CYS A 1 200 ? 2.106 -19.284 -13.495 1.00 97.25 200 CYS A N 1
ATOM 1603 C CA . CYS A 1 200 ? 3.363 -18.658 -13.870 1.00 97.25 200 CYS A CA 1
ATOM 1604 C C . CYS A 1 200 ? 3.888 -19.243 -15.190 1.00 97.25 200 CYS A C 1
ATOM 1606 O O . CYS A 1 200 ? 4.084 -20.458 -15.257 1.00 97.25 200 CYS A O 1
ATOM 1608 N N . PRO A 1 201 ? 4.235 -18.419 -16.200 1.00 97.00 201 PRO A N 1
ATOM 1609 C CA . PRO A 1 201 ? 4.818 -18.915 -17.454 1.00 97.00 201 PRO A CA 1
ATOM 1610 C C . PRO A 1 201 ? 6.162 -19.625 -17.244 1.00 97.00 201 PRO A C 1
ATOM 1612 O O . PRO A 1 201 ? 6.592 -20.421 -18.071 1.00 97.00 201 PRO A O 1
ATOM 1615 N N . MET A 1 202 ? 6.814 -19.367 -16.108 1.00 96.75 202 MET A N 1
ATOM 1616 C CA . MET A 1 202 ? 8.105 -19.948 -15.754 1.00 96.75 202 MET A CA 1
ATOM 1617 C C . MET A 1 202 ? 7.994 -21.263 -14.979 1.00 96.75 202 MET A C 1
ATOM 1619 O O . MET A 1 202 ? 9.022 -21.850 -14.656 1.00 96.75 202 MET A O 1
ATOM 1623 N N . GLN A 1 203 ? 6.783 -21.716 -14.629 1.00 96.06 203 GLN A N 1
ATOM 1624 C CA . GLN A 1 203 ? 6.565 -22.783 -13.646 1.00 96.06 203 GLN A CA 1
ATOM 1625 C C . GLN A 1 203 ? 7.395 -24.044 -13.928 1.00 96.06 203 GLN A C 1
ATOM 1627 O O . GLN A 1 203 ? 8.084 -24.526 -13.032 1.00 96.06 203 GLN A O 1
ATOM 1632 N N . GLN A 1 204 ? 7.356 -24.554 -15.163 1.00 96.00 204 GLN A N 1
ATOM 1633 C CA . GLN A 1 204 ? 8.007 -25.817 -15.538 1.00 96.00 204 GLN A CA 1
ATOM 1634 C C . GLN A 1 204 ? 9.536 -25.775 -15.396 1.00 96.00 204 GLN A C 1
ATOM 1636 O O . GLN A 1 204 ? 10.159 -26.809 -15.162 1.00 96.00 204 GLN A O 1
ATOM 1641 N N . HIS A 1 205 ? 10.131 -24.583 -15.488 1.00 97.50 205 HIS A N 1
ATOM 1642 C CA . HIS A 1 205 ? 11.580 -24.370 -15.467 1.00 97.50 205 HIS A CA 1
ATOM 1643 C C . HIS A 1 205 ? 12.075 -23.634 -14.211 1.00 97.50 205 HIS A C 1
ATOM 1645 O O . HIS A 1 205 ? 13.276 -23.442 -14.047 1.00 97.50 205 HIS A O 1
ATOM 1651 N N . CYS A 1 206 ? 11.171 -23.225 -13.316 1.00 98.19 206 CYS A N 1
ATOM 1652 C CA . CYS A 1 206 ? 11.508 -22.499 -12.098 1.00 98.19 206 CYS A CA 1
ATOM 1653 C C . CYS A 1 206 ? 12.106 -23.447 -11.053 1.00 98.19 206 CYS A C 1
ATOM 1655 O O . CYS A 1 206 ? 11.404 -24.287 -10.486 1.00 98.19 206 CYS A O 1
ATOM 1657 N N . GLN A 1 207 ? 13.390 -23.271 -10.748 1.00 98.25 207 GLN A N 1
ATOM 1658 C CA . GLN A 1 207 ? 14.118 -24.146 -9.830 1.00 98.25 207 GLN A CA 1
ATOM 1659 C C . GLN A 1 207 ? 13.580 -24.062 -8.399 1.00 98.25 207 GLN A C 1
ATOM 1661 O O . GLN A 1 207 ? 13.388 -25.096 -7.765 1.00 98.25 207 GLN A O 1
ATOM 1666 N N . ALA A 1 208 ? 13.233 -22.867 -7.904 1.00 97.88 208 ALA A N 1
ATOM 1667 C CA . ALA A 1 208 ? 12.623 -22.749 -6.580 1.00 97.88 208 ALA A CA 1
ATOM 1668 C C . ALA A 1 208 ? 11.266 -23.456 -6.502 1.00 97.88 208 ALA A C 1
ATOM 1670 O O . ALA A 1 208 ? 10.944 -23.993 -5.453 1.00 97.88 208 ALA A O 1
ATOM 1671 N N . HIS A 1 209 ? 10.483 -23.494 -7.588 1.00 97.50 209 HIS A N 1
ATOM 1672 C CA . HIS A 1 209 ? 9.209 -24.221 -7.595 1.00 97.50 209 HIS A CA 1
ATOM 1673 C C . HIS A 1 209 ? 9.411 -25.732 -7.532 1.00 97.50 209 HIS A C 1
ATOM 1675 O O . HIS A 1 209 ? 8.742 -26.417 -6.765 1.00 97.50 209 HIS A O 1
ATOM 1681 N N . GLN A 1 210 ? 10.383 -26.245 -8.287 1.00 96.44 210 GLN A N 1
ATOM 1682 C CA . GLN A 1 210 ? 10.752 -27.661 -8.250 1.00 96.44 210 GLN A CA 1
ATOM 1683 C C . GLN A 1 210 ? 11.268 -28.094 -6.865 1.00 96.44 210 GLN A C 1
ATOM 1685 O O . GLN A 1 210 ? 11.111 -29.253 -6.492 1.00 96.44 210 GLN A O 1
ATOM 1690 N N . GLN A 1 211 ? 11.857 -27.164 -6.107 1.00 95.81 211 GLN A N 1
ATOM 1691 C CA . GLN A 1 211 ? 12.438 -27.404 -4.782 1.00 95.81 211 GLN A CA 1
ATOM 1692 C C . GLN A 1 211 ? 11.525 -26.989 -3.609 1.00 95.81 211 GLN A C 1
ATOM 1694 O O . GLN A 1 211 ? 11.839 -27.297 -2.465 1.00 95.81 211 GLN A O 1
ATOM 1699 N N . GLY A 1 212 ? 10.410 -26.294 -3.863 1.00 94.19 212 GLY A N 1
ATOM 1700 C CA . GLY A 1 212 ? 9.516 -25.765 -2.822 1.00 94.19 212 GLY A CA 1
ATOM 1701 C C . GLY A 1 212 ? 10.054 -24.550 -2.045 1.00 94.19 212 GLY A C 1
ATOM 1702 O O . GLY A 1 212 ? 9.656 -24.329 -0.903 1.00 94.19 212 GLY A O 1
ATOM 1703 N N . LEU A 1 213 ? 10.966 -23.767 -2.631 1.00 95.19 213 LEU A N 1
ATOM 1704 C CA . LEU A 1 213 ? 11.664 -22.640 -1.988 1.00 95.19 213 LEU A CA 1
ATOM 1705 C C . LEU A 1 213 ? 11.033 -21.263 -2.270 1.00 95.19 213 LEU A C 1
ATOM 1707 O O . LEU A 1 213 ? 11.602 -20.218 -1.938 1.00 95.19 213 LEU A O 1
ATOM 1711 N N . GLU A 1 214 ? 9.863 -21.188 -2.908 1.00 93.88 214 GLU A N 1
ATOM 1712 C CA . GLU A 1 214 ? 9.334 -19.915 -3.410 1.00 93.88 214 GLU A CA 1
ATOM 1713 C C . GLU A 1 214 ? 8.978 -18.943 -2.284 1.00 93.88 214 GLU A C 1
ATOM 1715 O O . GLU A 1 214 ? 9.106 -17.730 -2.447 1.00 93.88 214 GLU A O 1
ATOM 1720 N N . THR A 1 215 ? 8.546 -19.428 -1.121 1.00 93.75 215 THR A N 1
ATOM 1721 C CA . THR A 1 215 ? 8.249 -18.563 0.033 1.00 93.75 215 THR A CA 1
ATOM 1722 C C . THR A 1 215 ? 9.491 -18.130 0.807 1.00 93.75 215 THR A C 1
ATOM 1724 O O . THR A 1 215 ? 9.441 -17.122 1.521 1.00 93.75 215 THR A O 1
ATOM 1727 N N . GLU A 1 216 ? 10.598 -18.849 0.634 1.00 92.88 216 GLU A N 1
ATOM 1728 C CA . GLU A 1 216 ? 11.875 -18.601 1.307 1.00 92.88 216 GLU A CA 1
ATOM 1729 C C . GLU A 1 216 ? 12.730 -17.600 0.527 1.00 92.88 216 GLU A C 1
ATOM 1731 O O . GLU A 1 216 ? 13.355 -16.720 1.122 1.00 92.88 216 GLU A O 1
ATOM 1736 N N . LEU A 1 217 ? 12.666 -17.656 -0.807 1.00 95.19 217 LEU A N 1
ATOM 1737 C CA . LEU A 1 217 ? 13.449 -16.805 -1.695 1.00 95.19 217 LEU A CA 1
ATOM 1738 C C . LEU A 1 217 ? 12.747 -15.489 -2.086 1.00 95.19 217 LEU A C 1
ATOM 1740 O O . LEU A 1 217 ? 11.517 -15.446 -2.259 1.00 95.19 217 LEU A O 1
ATOM 1744 N N . PRO A 1 218 ? 13.510 -14.395 -2.297 1.00 95.62 218 PRO A N 1
ATOM 1745 C CA . PRO A 1 218 ? 14.969 -14.279 -2.136 1.00 95.62 218 PRO A CA 1
ATOM 1746 C C . PRO A 1 218 ? 15.387 -14.264 -0.659 1.00 95.62 218 PRO A C 1
ATOM 1748 O O . PRO A 1 218 ? 14.549 -13.974 0.200 1.00 95.62 218 PRO A O 1
ATOM 1751 N N . TYR A 1 219 ? 16.680 -14.487 -0.385 1.00 92.88 219 TYR A N 1
ATOM 1752 C CA . TYR A 1 219 ? 17.254 -14.381 0.961 1.00 92.88 219 TYR A CA 1
ATOM 1753 C C . TYR A 1 219 ? 16.796 -13.098 1.667 1.00 92.88 219 TYR A C 1
ATOM 1755 O O . TYR A 1 219 ? 16.931 -11.982 1.151 1.00 92.88 219 TYR A O 1
ATOM 1763 N N . LYS A 1 220 ? 16.262 -13.252 2.880 1.00 86.50 220 LYS A N 1
ATOM 1764 C CA . LYS A 1 220 ? 15.858 -12.139 3.743 1.00 86.50 220 LYS A CA 1
ATOM 1765 C C . LYS A 1 220 ? 16.646 -12.201 5.034 1.00 86.50 220 LYS A C 1
ATOM 1767 O O . LYS A 1 220 ? 16.484 -13.117 5.835 1.00 86.50 220 LYS A O 1
ATOM 1772 N N . LYS A 1 221 ? 17.429 -11.156 5.284 1.00 85.31 221 LYS A N 1
ATOM 1773 C CA . LYS A 1 221 ? 18.061 -10.961 6.585 1.00 85.31 221 LYS A CA 1
ATOM 1774 C C . LYS A 1 221 ? 16.990 -10.825 7.670 1.00 85.31 221 LYS A C 1
ATOM 1776 O O . LYS A 1 221 ? 15.997 -10.116 7.480 1.00 85.31 221 LYS A O 1
ATOM 1781 N N . ALA A 1 222 ? 17.216 -11.461 8.818 1.00 85.19 222 ALA A N 1
ATOM 1782 C CA . ALA A 1 222 ? 16.360 -11.294 9.987 1.00 85.19 222 ALA A CA 1
ATOM 1783 C C . ALA A 1 222 ? 16.236 -9.803 10.346 1.00 85.19 222 ALA A C 1
ATOM 1785 O O . ALA A 1 222 ? 17.236 -9.080 10.436 1.00 85.19 222 ALA A O 1
ATOM 1786 N N . LYS A 1 223 ? 14.998 -9.329 10.519 1.00 83.19 223 LYS A N 1
ATOM 1787 C CA . LYS A 1 223 ? 14.740 -7.934 10.881 1.00 83.19 223 LYS A CA 1
ATOM 1788 C C . LYS A 1 223 ? 15.170 -7.699 12.325 1.00 83.19 223 LYS A C 1
ATOM 1790 O O . LYS A 1 223 ? 14.798 -8.459 13.213 1.00 83.19 223 LYS A O 1
ATOM 1795 N N . LYS A 1 224 ? 15.921 -6.622 12.556 1.00 86.12 224 LYS A N 1
ATOM 1796 C CA . LYS A 1 224 ? 16.160 -6.123 13.914 1.00 86.12 224 LYS A CA 1
ATOM 1797 C C . LYS A 1 224 ? 14.865 -5.512 14.471 1.00 86.12 224 LYS A C 1
ATOM 1799 O O . LYS A 1 224 ? 14.065 -5.012 13.674 1.00 86.12 224 LYS A O 1
ATOM 1804 N N . PRO A 1 225 ? 14.667 -5.514 15.801 1.00 87.62 225 PRO A N 1
ATOM 1805 C CA . PRO A 1 225 ? 13.602 -4.742 16.427 1.00 87.62 225 PRO A CA 1
ATOM 1806 C C . PRO A 1 225 ? 13.667 -3.282 15.972 1.00 87.62 225 PRO A C 1
ATOM 1808 O O . PRO A 1 225 ? 14.745 -2.686 15.921 1.00 87.62 225 PRO A O 1
ATOM 1811 N N . VAL A 1 226 ? 12.514 -2.730 15.604 1.00 90.00 226 VAL A N 1
ATOM 1812 C CA . VAL A 1 226 ? 12.392 -1.330 15.197 1.00 90.00 226 VAL A CA 1
ATOM 1813 C C . VAL A 1 226 ? 12.438 -0.479 16.472 1.00 90.00 226 VAL A C 1
ATOM 1815 O O . VAL A 1 226 ? 11.595 -0.690 17.344 1.00 90.00 226 VAL A O 1
ATOM 1818 N N . PRO A 1 227 ? 13.408 0.439 16.631 1.00 94.19 227 PRO A N 1
ATOM 1819 C CA . PRO A 1 227 ? 13.517 1.246 17.840 1.00 94.19 227 PRO A CA 1
ATOM 1820 C C . PRO A 1 227 ? 12.287 2.139 18.015 1.00 94.19 227 PRO A C 1
ATOM 1822 O O . PRO A 1 227 ? 11.693 2.596 17.036 1.00 94.19 227 PRO A O 1
ATOM 1825 N N . VAL A 1 228 ? 11.932 2.412 19.267 1.00 93.56 228 VAL A N 1
ATOM 1826 C CA . VAL A 1 228 ? 10.869 3.353 19.628 1.00 93.56 228 VAL A CA 1
ATOM 1827 C C . VAL A 1 228 ? 11.513 4.666 20.057 1.00 93.56 228 VAL A C 1
ATOM 1829 O O . VAL A 1 228 ? 12.453 4.665 20.849 1.00 93.56 228 VAL A O 1
ATOM 1832 N N . ARG A 1 229 ? 11.028 5.780 19.510 1.00 92.88 229 ARG A N 1
ATOM 1833 C CA . ARG A 1 229 ? 11.411 7.142 19.902 1.00 92.88 229 ARG A CA 1
ATOM 1834 C C . ARG A 1 229 ? 10.210 7.849 20.497 1.00 92.88 229 ARG A C 1
ATOM 1836 O O . ARG A 1 229 ? 9.088 7.580 20.081 1.00 92.88 229 ARG A O 1
ATOM 1843 N N . THR A 1 230 ? 10.451 8.780 21.406 1.00 91.25 230 THR A N 1
ATOM 1844 C CA . THR A 1 230 ? 9.419 9.642 21.985 1.00 91.25 230 THR A CA 1
ATOM 1845 C C . THR A 1 230 ? 9.629 11.081 21.537 1.00 91.25 230 THR A C 1
ATOM 1847 O O . THR A 1 230 ? 10.765 11.532 21.414 1.00 91.25 230 THR A O 1
ATOM 1850 N N . GLY A 1 231 ? 8.547 11.802 21.276 1.00 90.94 231 GLY A N 1
ATOM 1851 C CA . GLY A 1 231 ? 8.581 13.235 21.005 1.00 90.94 231 GLY A CA 1
ATOM 1852 C C . GLY A 1 231 ? 7.357 13.927 21.583 1.00 90.94 231 GLY A C 1
ATOM 1853 O O . GLY A 1 231 ? 6.308 13.312 21.743 1.00 90.94 231 GLY A O 1
ATOM 1854 N N . THR A 1 232 ? 7.495 15.207 21.885 1.00 90.44 232 THR A N 1
ATOM 1855 C CA . THR A 1 232 ? 6.427 16.074 22.373 1.00 90.44 232 THR A CA 1
ATOM 1856 C C . THR A 1 232 ? 5.972 16.973 21.234 1.00 90.44 232 THR A C 1
ATOM 1858 O O . THR A 1 232 ? 6.787 17.696 20.666 1.00 90.44 232 THR A O 1
ATOM 1861 N N . VAL A 1 233 ? 4.690 16.930 20.885 1.00 90.88 233 VAL A N 1
ATOM 1862 C CA . VAL A 1 233 ? 4.085 17.806 19.873 1.00 90.88 233 VAL A CA 1
ATOM 1863 C C . VAL A 1 233 ? 3.429 18.976 20.591 1.00 90.88 233 VAL A C 1
ATOM 1865 O O . VAL A 1 233 ? 2.612 18.764 21.483 1.00 90.88 233 VAL A O 1
ATOM 1868 N N . LEU A 1 234 ? 3.775 20.202 20.213 1.00 87.50 234 LEU A N 1
ATOM 1869 C CA . LEU A 1 234 ? 3.184 21.408 20.784 1.00 87.50 234 LEU A CA 1
ATOM 1870 C C . LEU A 1 234 ? 2.103 21.945 19.847 1.00 87.50 234 LEU A C 1
ATOM 1872 O O . LEU A 1 234 ? 2.380 22.286 18.700 1.00 87.50 234 LEU A O 1
ATOM 1876 N N . LEU A 1 235 ? 0.876 22.036 20.348 1.00 86.25 235 LEU A N 1
ATOM 1877 C CA . LEU A 1 235 ? -0.256 22.605 19.635 1.00 86.25 235 LEU A CA 1
ATOM 1878 C C . LEU A 1 235 ? -0.526 24.005 20.187 1.00 86.25 235 LEU A C 1
ATOM 1880 O O . LEU A 1 235 ? -0.844 24.161 21.367 1.00 86.25 235 LEU A O 1
ATOM 1884 N N . ILE A 1 236 ? -0.379 25.011 19.326 1.00 84.12 236 ILE A N 1
ATOM 1885 C CA . ILE A 1 236 ? -0.694 26.409 19.630 1.00 84.12 236 ILE A CA 1
ATOM 1886 C C . ILE A 1 236 ? -1.772 26.859 18.656 1.00 84.12 236 ILE A C 1
ATOM 1888 O O . ILE A 1 236 ? -1.560 26.838 17.440 1.00 84.12 236 ILE A O 1
ATOM 1892 N N . GLU A 1 237 ? -2.898 27.281 19.216 1.00 82.38 237 GLU A N 1
ATOM 1893 C CA . GLU A 1 237 ? -4.001 27.895 18.493 1.00 82.38 237 GLU A CA 1
ATOM 1894 C C . GLU A 1 237 ? -4.186 29.339 18.979 1.00 82.38 237 GLU A C 1
ATOM 1896 O O . GLU A 1 237 ? -4.243 29.600 20.182 1.00 82.38 237 GLU A O 1
ATOM 1901 N N . SER A 1 238 ? -4.295 30.284 18.049 1.00 80.75 238 SER A N 1
ATOM 1902 C CA . SER A 1 238 ? -4.682 31.671 18.327 1.00 80.75 238 SER A CA 1
ATOM 1903 C C . SER A 1 238 ? -5.598 32.153 17.216 1.00 80.75 238 SER A C 1
ATOM 1905 O O . SER A 1 238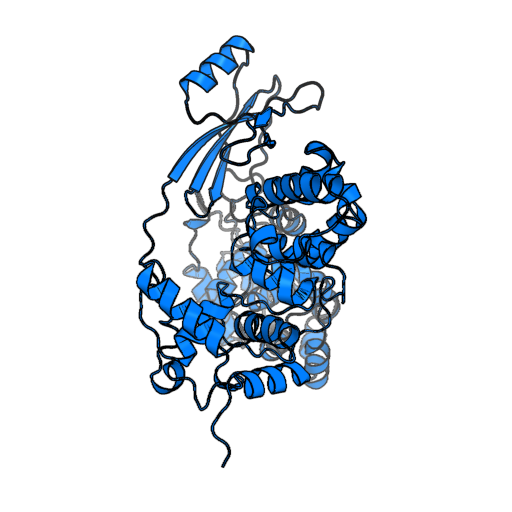 ? -5.299 31.927 16.049 1.00 80.75 238 SER A O 1
ATOM 1907 N N . ASP A 1 239 ? -6.712 32.798 17.562 1.00 83.94 239 ASP A N 1
ATOM 1908 C CA . ASP A 1 239 ? -7.677 33.339 16.591 1.00 83.94 239 ASP A CA 1
ATOM 1909 C C . ASP A 1 239 ? -8.110 32.325 15.508 1.00 83.94 239 ASP A C 1
ATOM 1911 O O . ASP A 1 239 ? -8.228 32.665 14.334 1.00 83.94 239 ASP A O 1
ATOM 1915 N N . GLN A 1 240 ? -8.339 31.063 15.905 1.00 82.50 240 GLN A N 1
ATOM 1916 C CA . GLN A 1 240 ? -8.683 29.937 15.012 1.00 82.50 240 GLN A CA 1
ATOM 1917 C C . GLN A 1 240 ? -7.596 29.588 13.977 1.00 82.50 240 GLN A C 1
ATOM 1919 O O . GLN A 1 240 ? -7.862 28.922 12.974 1.00 82.50 240 GLN A O 1
ATOM 1924 N N . GLN A 1 241 ? -6.360 30.027 14.208 1.00 84.69 241 GLN A N 1
ATOM 1925 C CA . GLN A 1 241 ? -5.192 29.694 13.402 1.00 84.69 241 GLN A CA 1
ATOM 1926 C C . GLN A 1 241 ? -4.228 28.821 14.198 1.00 84.69 241 GLN A C 1
ATOM 1928 O O . GLN A 1 241 ? -4.050 28.997 15.402 1.00 84.69 241 GLN A O 1
ATOM 1933 N N . TRP A 1 242 ? -3.571 27.899 13.498 1.00 88.12 242 TRP A N 1
ATOM 1934 C CA . TRP A 1 242 ? -2.598 26.975 14.075 1.00 88.12 242 TRP A CA 1
ATOM 1935 C C . TRP A 1 242 ? -1.176 27.418 13.760 1.00 88.12 242 TRP A C 1
ATOM 1937 O O . TRP A 1 242 ? -0.883 27.810 12.627 1.00 88.12 242 TRP A O 1
ATOM 1947 N N . LEU A 1 243 ? -0.276 27.300 14.738 1.00 87.56 243 LEU A N 1
ATOM 1948 C CA . LEU A 1 243 ? 1.150 27.484 14.489 1.00 87.56 243 LEU A CA 1
ATOM 1949 C C . LEU A 1 243 ? 1.723 26.269 13.750 1.00 87.56 243 LEU A C 1
ATOM 1951 O O . LEU A 1 243 ? 1.697 25.148 14.258 1.00 87.56 243 LEU A O 1
ATOM 1955 N N . TRP A 1 244 ? 2.313 26.523 12.586 1.00 91.12 244 TRP A N 1
ATOM 1956 C CA . TRP A 1 244 ? 3.052 25.535 11.808 1.00 91.12 244 TRP A CA 1
ATOM 1957 C C . TRP A 1 244 ? 4.537 25.886 11.765 1.00 91.12 244 TRP A C 1
ATOM 1959 O O . TRP A 1 244 ? 4.913 27.053 11.674 1.00 91.12 244 TRP A O 1
ATOM 1969 N N . GLU A 1 245 ? 5.382 24.864 11.786 1.00 89.62 245 GLU A N 1
ATOM 1970 C CA . GLU A 1 245 ? 6.826 24.970 11.617 1.00 89.62 245 GLU A CA 1
ATOM 1971 C C . GLU A 1 245 ? 7.237 24.224 10.347 1.00 89.62 245 GLU A C 1
ATOM 1973 O O . GLU A 1 245 ? 6.888 23.055 10.150 1.00 89.62 245 GLU A O 1
ATOM 1978 N N . GLN A 1 246 ? 7.997 24.885 9.474 1.00 88.62 246 GLN A N 1
ATOM 1979 C CA . GLN A 1 246 ? 8.619 24.203 8.349 1.00 88.62 246 GLN A CA 1
ATOM 1980 C C . GLN A 1 246 ? 9.876 23.485 8.834 1.00 88.62 246 GLN A C 1
ATOM 1982 O O . GLN A 1 246 ? 10.808 24.096 9.359 1.00 88.62 246 GLN A O 1
ATOM 1987 N N . ARG A 1 247 ? 9.920 22.168 8.642 1.00 88.56 247 ARG A N 1
ATOM 1988 C CA . ARG A 1 247 ? 11.068 21.356 9.041 1.00 88.56 247 ARG A CA 1
ATOM 1989 C C . ARG A 1 247 ? 12.282 21.661 8.161 1.00 88.56 247 ARG A C 1
ATOM 1991 O O . ARG A 1 247 ? 12.112 21.920 6.967 1.00 88.56 247 ARG A O 1
ATOM 1998 N N . PRO A 1 248 ? 13.514 21.525 8.691 1.00 86.88 248 PRO A N 1
ATOM 1999 C CA . PRO A 1 248 ? 14.733 21.668 7.897 1.00 86.88 248 PRO A CA 1
ATOM 2000 C C . PRO A 1 248 ? 14.693 20.826 6.618 1.00 86.88 248 PRO A C 1
ATOM 2002 O O . PRO A 1 248 ? 14.135 19.736 6.611 1.00 86.88 248 PRO A O 1
ATOM 2005 N N . ASN A 1 249 ? 15.335 21.271 5.536 1.00 78.62 249 ASN A N 1
ATOM 2006 C CA . ASN A 1 249 ? 15.305 20.558 4.246 1.00 78.62 249 ASN A CA 1
ATOM 2007 C C . ASN A 1 249 ? 15.940 19.149 4.281 1.00 78.62 249 ASN A C 1
ATOM 2009 O O . ASN A 1 249 ? 15.729 18.338 3.372 1.00 78.62 249 ASN A O 1
ATOM 2013 N N . SER A 1 250 ? 16.708 18.838 5.327 1.00 80.62 250 SER A N 1
ATOM 2014 C CA . SER A 1 250 ? 17.336 17.539 5.567 1.00 80.62 250 SER A CA 1
ATOM 2015 C C . SER A 1 250 ? 16.689 16.794 6.742 1.00 80.62 250 SER A C 1
ATOM 2017 O O . SER A 1 250 ? 16.058 17.376 7.619 1.00 80.62 250 SER A O 1
ATOM 2019 N N . GLY A 1 251 ? 16.849 15.469 6.760 1.00 84.75 251 GLY A N 1
ATOM 2020 C CA . GLY A 1 251 ? 16.313 14.615 7.820 1.00 84.75 251 GLY A CA 1
ATOM 2021 C C . GLY A 1 251 ? 14.843 14.222 7.633 1.00 84.75 251 GLY A C 1
ATOM 2022 O O . GLY A 1 251 ? 14.315 14.174 6.514 1.00 84.75 251 GLY A O 1
ATOM 2023 N N . LEU A 1 252 ? 14.203 13.854 8.745 1.00 84.94 252 LEU A N 1
ATOM 2024 C CA . LEU A 1 252 ? 12.829 13.359 8.767 1.00 84.94 252 LEU A CA 1
ATOM 2025 C C . LEU A 1 252 ? 11.854 14.451 8.319 1.00 84.94 252 LEU A C 1
ATOM 2027 O O . LEU A 1 252 ? 11.866 15.549 8.877 1.00 84.94 252 LEU A O 1
ATOM 2031 N N . TRP A 1 253 ? 11.010 14.121 7.333 1.00 85.50 253 TRP A N 1
ATOM 2032 C CA . TRP A 1 253 ? 10.017 15.039 6.756 1.00 85.50 253 TRP A CA 1
ATOM 2033 C C . TRP A 1 253 ? 10.617 16.357 6.242 1.00 85.50 253 TRP A C 1
ATOM 2035 O O . TRP A 1 253 ? 9.970 17.395 6.299 1.00 85.50 253 TRP A O 1
ATOM 2045 N N . GLY A 1 254 ? 11.860 16.322 5.747 1.00 83.50 254 GLY A N 1
ATOM 2046 C CA . GLY A 1 254 ? 12.561 17.563 5.434 1.00 83.50 254 GLY A CA 1
ATOM 2047 C C . GLY A 1 254 ? 11.844 18.457 4.412 1.00 83.50 254 GLY A C 1
ATOM 2048 O O . GLY A 1 254 ? 11.413 17.970 3.362 1.00 83.50 254 GLY A O 1
ATOM 2049 N N . GLY A 1 255 ? 11.715 19.744 4.737 1.00 79.50 255 GLY A N 1
ATOM 2050 C CA . GLY A 1 255 ? 11.004 20.744 3.936 1.00 79.50 255 GLY A CA 1
ATOM 2051 C C . GLY A 1 255 ? 9.474 20.662 4.003 1.00 79.50 255 GLY A C 1
ATOM 2052 O O . GLY A 1 255 ? 8.811 21.368 3.250 1.00 79.50 255 GLY A O 1
ATOM 2053 N N . LEU A 1 256 ? 8.898 19.796 4.847 1.00 85.81 256 LEU A N 1
ATOM 2054 C CA . LEU A 1 256 ? 7.454 19.764 5.098 1.00 85.81 256 LEU A CA 1
ATOM 2055 C C . LEU A 1 256 ? 7.082 20.638 6.287 1.00 85.81 256 LEU A C 1
ATOM 2057 O O . LEU A 1 256 ? 7.861 20.797 7.226 1.00 85.81 256 LEU A O 1
ATOM 2061 N N . TRP A 1 257 ? 5.847 21.119 6.268 1.00 89.31 257 TRP A N 1
ATOM 2062 C CA . TRP A 1 257 ? 5.216 21.745 7.417 1.00 89.31 257 TRP A CA 1
ATOM 2063 C C . TRP A 1 257 ? 4.746 20.680 8.407 1.00 89.31 257 TRP A C 1
ATOM 2065 O O . TRP A 1 257 ? 4.135 19.679 8.026 1.00 89.31 257 TRP A O 1
ATOM 2075 N N . SER A 1 258 ? 5.038 20.893 9.683 1.00 90.75 258 SER A N 1
ATOM 2076 C CA . SER A 1 258 ? 4.508 20.102 10.788 1.00 90.75 258 SER A CA 1
ATOM 2077 C C . SER A 1 258 ? 4.128 21.013 11.948 1.00 90.75 258 SER A C 1
ATOM 2079 O O . SER A 1 258 ? 4.548 22.166 12.012 1.00 90.75 258 SER A O 1
ATOM 2081 N N . LEU A 1 259 ? 3.367 20.485 12.902 1.00 91.25 259 LEU A N 1
ATOM 2082 C CA . LEU A 1 259 ? 3.334 21.075 14.238 1.00 91.25 259 LEU A CA 1
ATOM 2083 C C . LEU A 1 259 ? 4.756 21.042 14.836 1.00 91.25 259 LEU A C 1
ATOM 2085 O O . LEU A 1 259 ? 5.530 20.152 14.458 1.00 91.25 259 LEU A O 1
ATOM 2089 N N . PRO A 1 260 ? 5.123 21.962 15.742 1.00 90.62 260 PRO A N 1
ATOM 2090 C CA . PRO A 1 260 ? 6.405 21.895 16.436 1.00 90.62 260 PRO A CA 1
ATOM 2091 C C . PRO A 1 260 ? 6.554 20.575 17.206 1.00 90.62 260 PRO A C 1
ATOM 2093 O O . PRO A 1 260 ? 5.675 20.202 17.988 1.00 90.62 260 PRO A O 1
ATOM 2096 N N . ILE A 1 261 ? 7.662 19.857 16.983 1.00 91.56 261 ILE A N 1
ATOM 2097 C CA . ILE A 1 261 ? 7.944 18.563 17.630 1.00 91.56 261 ILE A CA 1
ATOM 2098 C C . ILE A 1 261 ? 9.307 18.594 18.313 1.00 91.56 261 ILE A C 1
ATOM 2100 O O . ILE A 1 261 ? 10.325 18.860 17.674 1.00 91.56 261 ILE A O 1
ATOM 2104 N N . PHE A 1 262 ? 9.334 18.217 19.587 1.00 89.38 262 PHE A N 1
ATOM 2105 C CA . PHE A 1 262 ? 10.519 18.220 20.434 1.00 89.38 262 PHE A CA 1
ATOM 2106 C C . PHE A 1 262 ? 10.858 16.801 20.879 1.00 89.38 262 PHE A C 1
ATOM 2108 O O . PHE A 1 262 ? 10.072 16.151 21.555 1.00 89.38 262 PHE A O 1
ATOM 2115 N N . GLU A 1 263 ? 12.053 16.318 20.551 1.00 87.94 263 GLU A N 1
ATOM 2116 C CA . GLU A 1 263 ? 12.588 15.077 21.143 1.00 87.94 263 GLU A CA 1
ATOM 2117 C C . GLU A 1 263 ? 13.303 15.344 22.484 1.00 87.94 263 GLU A C 1
ATOM 2119 O O . GLU A 1 263 ? 13.648 14.414 23.206 1.00 87.94 263 GLU A O 1
ATOM 2124 N N . ASN A 1 264 ? 13.527 16.621 22.821 1.00 87.12 264 ASN A N 1
ATOM 2125 C CA . ASN A 1 264 ? 14.193 17.067 24.039 1.00 87.12 264 ASN A CA 1
ATOM 2126 C C . ASN A 1 264 ? 13.227 17.898 24.895 1.00 87.12 264 ASN A C 1
ATOM 2128 O O . ASN A 1 264 ? 12.788 18.973 24.483 1.00 87.12 264 ASN A O 1
ATOM 2132 N N . GLU A 1 265 ? 12.946 17.414 26.102 1.00 82.81 265 GLU A N 1
ATOM 2133 C CA . GLU A 1 265 ? 12.039 18.059 27.053 1.00 82.81 265 GLU A CA 1
ATOM 2134 C C . GLU A 1 265 ? 12.504 19.464 27.469 1.00 82.81 265 GLU A C 1
ATOM 2136 O O . GLU A 1 265 ? 11.683 20.371 27.593 1.00 82.81 265 GLU A O 1
ATOM 2141 N N . LEU A 1 266 ? 13.815 19.694 27.595 1.00 85.44 266 LEU A N 1
ATOM 2142 C CA . LEU A 1 266 ? 14.358 21.009 27.947 1.00 85.44 266 LEU A CA 1
ATOM 2143 C C . LEU A 1 266 ? 14.045 22.053 26.866 1.00 85.44 266 LEU A C 1
ATOM 2145 O O . LEU A 1 266 ? 13.664 23.175 27.187 1.00 85.44 266 LEU A O 1
ATOM 2149 N N . ALA A 1 267 ? 14.172 21.681 25.588 1.00 85.56 267 ALA A N 1
ATOM 2150 C CA . ALA A 1 267 ? 13.870 22.577 24.470 1.00 85.56 267 ALA A CA 1
ATOM 2151 C C . ALA A 1 267 ? 12.373 22.928 24.420 1.00 85.56 267 ALA A C 1
ATOM 2153 O O . ALA A 1 267 ? 12.009 24.083 24.196 1.00 85.56 267 ALA A O 1
ATOM 2154 N N . PHE A 1 268 ? 11.511 21.947 24.698 1.00 85.50 268 PHE A N 1
ATOM 2155 C CA . PHE A 1 268 ? 10.071 22.160 24.830 1.00 85.50 268 PHE A CA 1
ATOM 2156 C C . PHE A 1 268 ? 9.738 23.132 25.974 1.00 85.50 268 PHE A C 1
ATOM 2158 O O . PHE A 1 268 ? 9.008 24.105 25.766 1.00 85.50 268 PHE A O 1
ATOM 2165 N N . GLN A 1 269 ? 10.306 22.913 27.165 1.00 83.06 269 GLN A N 1
ATOM 2166 C CA . GLN A 1 269 ? 10.082 23.764 28.339 1.00 83.06 269 GLN A CA 1
ATOM 2167 C C . GLN A 1 269 ? 10.564 25.203 28.104 1.00 83.06 269 GLN A C 1
ATOM 2169 O O . GLN A 1 269 ? 9.844 26.152 28.419 1.00 83.06 269 GLN A O 1
ATOM 2174 N N . GLN A 1 270 ? 11.743 25.376 27.497 1.00 84.38 270 GLN A N 1
ATOM 2175 C CA . GLN A 1 270 ? 12.293 26.689 27.149 1.00 84.38 270 GLN A CA 1
ATOM 2176 C C . GLN A 1 270 ? 11.376 27.463 26.198 1.00 84.38 270 GLN A C 1
ATOM 2178 O O . GLN A 1 270 ? 11.110 28.646 26.429 1.00 84.38 270 GLN A O 1
ATOM 2183 N N . LEU A 1 271 ? 10.853 26.807 25.155 1.00 81.50 271 LEU A N 1
ATOM 2184 C CA . LEU A 1 271 ? 9.934 27.459 24.227 1.00 81.50 271 LEU A CA 1
ATOM 2185 C C . LEU A 1 271 ? 8.626 27.844 24.929 1.00 81.50 271 LEU A C 1
ATOM 2187 O O . LEU A 1 271 ? 8.200 28.994 24.811 1.00 81.50 271 LEU A O 1
ATOM 2191 N N . CYS A 1 272 ? 8.037 26.935 25.714 1.00 80.88 272 CYS A N 1
ATOM 2192 C CA . CYS A 1 272 ? 6.822 27.218 26.484 1.00 80.88 272 CYS A CA 1
ATOM 2193 C C . CYS A 1 272 ? 7.001 28.423 27.416 1.00 80.88 272 CYS A C 1
ATOM 2195 O O . CYS A 1 272 ? 6.135 29.296 27.467 1.00 80.88 272 CYS A O 1
ATOM 2197 N N . GLN A 1 273 ? 8.146 28.515 28.099 1.00 82.19 273 GLN A N 1
ATOM 2198 C CA . GLN A 1 273 ? 8.475 29.646 28.962 1.00 82.19 273 GLN A CA 1
ATOM 2199 C C . GLN A 1 273 ? 8.625 30.951 28.167 1.00 82.19 273 GLN A C 1
ATOM 2201 O O . GLN A 1 273 ? 8.081 31.979 28.573 1.00 82.19 273 GLN A O 1
ATOM 2206 N N . SER A 1 274 ? 9.326 30.917 27.028 1.00 82.06 274 SER A N 1
ATOM 2207 C CA . SER A 1 274 ? 9.544 32.103 26.187 1.00 82.06 274 SER A CA 1
ATOM 2208 C C . SER A 1 274 ? 8.240 32.678 25.621 1.00 82.06 274 SER A C 1
ATOM 2210 O O . SER A 1 274 ? 8.062 33.894 25.580 1.00 82.06 274 SER A O 1
ATOM 2212 N N . LEU A 1 275 ? 7.301 31.798 25.265 1.00 80.31 275 LEU A N 1
ATOM 2213 C CA . LEU A 1 275 ? 5.983 32.140 24.735 1.00 80.31 275 LEU A CA 1
ATOM 2214 C C . LEU A 1 275 ? 4.930 32.343 25.841 1.00 80.31 275 LEU A C 1
ATOM 2216 O O . LEU A 1 275 ? 3.770 32.603 25.534 1.00 80.31 275 LEU A O 1
ATOM 2220 N N . LYS A 1 276 ? 5.326 32.252 27.123 1.00 81.56 276 LYS A N 1
ATOM 2221 C CA . LYS A 1 276 ? 4.450 32.381 28.305 1.00 81.56 276 LYS A CA 1
ATOM 2222 C C . LYS A 1 276 ? 3.207 31.487 28.232 1.00 81.56 276 LYS A C 1
ATOM 2224 O O . LYS A 1 276 ? 2.118 31.890 28.639 1.00 81.56 276 LYS A O 1
ATOM 2229 N N . LEU A 1 277 ? 3.371 30.279 27.706 1.00 75.12 277 LEU A N 1
ATOM 2230 C CA . LEU A 1 277 ? 2.272 29.341 27.527 1.00 75.12 277 LEU A CA 1
ATOM 2231 C C . LEU A 1 277 ? 1.933 28.659 28.859 1.00 75.12 277 LEU A C 1
ATOM 2233 O O . LEU A 1 277 ? 2.792 28.026 29.474 1.00 75.12 277 LEU A O 1
ATOM 2237 N N . THR A 1 278 ? 0.681 28.761 29.305 1.00 64.75 278 THR A N 1
ATOM 2238 C CA . THR A 1 278 ? 0.160 28.026 30.468 1.00 64.75 278 THR A CA 1
ATOM 2239 C C . THR A 1 278 ? -0.373 26.667 30.029 1.00 64.75 278 THR A C 1
ATOM 2241 O O . THR A 1 278 ? -1.555 26.533 29.710 1.00 64.75 278 THR A O 1
ATOM 2244 N N . SER A 1 279 ? 0.504 25.657 29.998 1.00 55.69 279 SER A N 1
ATOM 2245 C CA . SER A 1 279 ? 0.133 24.305 29.568 1.00 55.69 279 SER A CA 1
ATOM 2246 C C . SER A 1 279 ? -0.939 23.723 30.481 1.00 55.69 279 SER A C 1
ATOM 2248 O O . SER A 1 279 ? -0.683 23.462 31.656 1.00 55.69 279 SER A O 1
ATOM 2250 N N . THR A 1 280 ? -2.119 23.474 29.930 1.00 56.72 280 THR A N 1
ATOM 2251 C CA . THR A 1 280 ? -3.175 22.723 30.607 1.00 56.72 280 THR A CA 1
ATOM 2252 C C . THR A 1 280 ? -3.779 21.804 29.565 1.00 56.72 280 THR A C 1
ATOM 2254 O O . THR A 1 280 ? -4.308 22.334 28.597 1.00 56.72 280 THR A O 1
ATOM 2257 N N . VAL A 1 281 ? -3.630 20.482 29.740 1.00 59.19 281 VAL A N 1
ATOM 2258 C CA . VAL A 1 281 ? -4.412 19.353 29.170 1.00 59.19 281 VAL A CA 1
ATOM 2259 C C . VAL A 1 281 ? -3.554 18.070 29.197 1.00 59.19 281 VAL A C 1
ATOM 2261 O O . VAL A 1 281 ? -2.322 18.127 29.180 1.00 59.19 281 VAL A O 1
ATOM 2264 N N . GLU A 1 282 ? -4.223 16.918 29.289 1.00 58.91 282 GLU A N 1
ATOM 2265 C CA . GLU A 1 282 ? -3.639 15.573 29.271 1.00 58.91 282 GLU A CA 1
ATOM 2266 C C . GLU A 1 282 ? -3.017 15.215 27.906 1.00 58.91 282 GLU A C 1
ATOM 2268 O O . GLU A 1 282 ? -3.582 15.543 26.859 1.00 58.91 282 GLU A O 1
ATOM 2273 N N . PRO A 1 283 ? -1.860 14.531 27.878 1.00 66.50 283 PRO A N 1
ATOM 2274 C CA . PRO A 1 283 ? -1.188 14.194 26.632 1.00 66.50 283 PRO A CA 1
ATOM 2275 C C . PRO A 1 283 ? -1.980 13.152 25.832 1.00 66.50 283 PRO A C 1
ATOM 2277 O O . PRO A 1 283 ? -2.181 12.027 26.286 1.00 66.50 283 PRO A O 1
ATOM 2280 N N . VAL A 1 284 ? -2.353 13.478 24.592 1.00 79.88 284 VAL A N 1
ATOM 2281 C CA . VAL A 1 284 ? -2.778 12.456 23.621 1.00 79.88 284 VAL A CA 1
ATOM 2282 C C . VAL A 1 284 ? -1.524 11.832 23.021 1.00 79.88 284 VAL A C 1
ATOM 2284 O O . VAL A 1 284 ? -0.698 12.540 22.444 1.00 79.88 284 VAL A O 1
ATOM 2287 N N . GLN A 1 285 ? -1.371 10.513 23.142 1.00 86.38 285 GLN A N 1
ATOM 2288 C CA . GLN A 1 285 ? -0.251 9.802 22.531 1.00 86.38 285 GLN A CA 1
ATOM 2289 C C . GLN A 1 285 ? -0.630 9.247 21.155 1.00 86.38 285 GLN A C 1
ATOM 2291 O O . GLN A 1 285 ? -1.560 8.457 21.016 1.00 86.38 285 GLN A O 1
ATOM 2296 N N . ILE A 1 286 ? 0.143 9.615 20.138 1.00 89.94 286 ILE A N 1
ATOM 2297 C CA . ILE A 1 286 ? 0.003 9.146 18.761 1.00 89.94 286 ILE A CA 1
ATOM 2298 C C . ILE A 1 286 ? 1.195 8.251 18.432 1.00 89.94 286 ILE A C 1
ATOM 2300 O O . ILE A 1 286 ? 2.345 8.649 18.595 1.00 89.94 286 ILE A O 1
ATOM 2304 N N . SER A 1 287 ? 0.933 7.045 17.930 1.00 91.94 287 SER A N 1
ATOM 2305 C CA .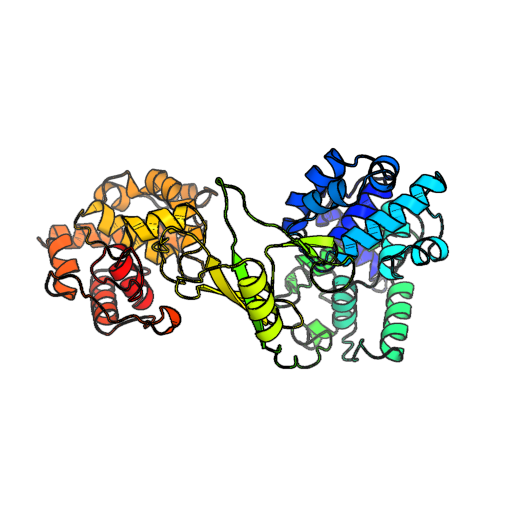 SER A 1 287 ? 1.978 6.155 17.420 1.00 91.94 287 SER A CA 1
ATOM 2306 C C . SER A 1 287 ? 2.073 6.263 15.902 1.00 91.94 287 SER A C 1
ATOM 2308 O O . SER A 1 287 ? 1.117 5.963 15.187 1.00 91.94 287 SER A O 1
ATOM 2310 N N . HIS A 1 288 ? 3.234 6.674 15.398 1.00 90.56 288 HIS A N 1
ATOM 2311 C CA . HIS A 1 288 ? 3.512 6.787 13.971 1.00 90.56 288 HIS A CA 1
ATOM 2312 C C . HIS A 1 288 ? 4.696 5.899 13.582 1.00 90.56 288 HIS A C 1
ATOM 2314 O O . HIS A 1 288 ? 5.823 6.093 14.035 1.00 90.56 288 HIS A O 1
ATOM 2320 N N . SER A 1 289 ? 4.456 4.905 12.729 1.00 90.44 289 SER A N 1
ATOM 2321 C CA . SER A 1 289 ? 5.477 3.923 12.347 1.00 90.44 289 SER A CA 1
ATOM 2322 C C . SER A 1 289 ? 6.200 4.310 11.059 1.00 90.44 289 SER A C 1
ATOM 2324 O O . SER A 1 289 ? 5.582 4.450 10.006 1.00 90.44 289 SER A O 1
ATOM 2326 N N . PHE A 1 290 ? 7.529 4.381 11.121 1.00 89.38 290 PHE A N 1
ATOM 2327 C CA . PHE A 1 290 ? 8.413 4.420 9.958 1.00 89.38 290 PHE A CA 1
ATOM 2328 C C . PHE A 1 290 ? 9.068 3.053 9.742 1.00 89.38 290 PHE A C 1
ATOM 2330 O O . PHE A 1 290 ? 9.059 2.175 10.602 1.00 89.38 290 PHE A O 1
ATOM 2337 N N . THR A 1 291 ? 9.727 2.873 8.598 1.00 85.62 291 THR A N 1
ATOM 2338 C CA . THR A 1 291 ? 10.478 1.639 8.313 1.00 85.62 291 THR A CA 1
ATOM 2339 C C . THR A 1 291 ? 11.673 1.398 9.237 1.00 85.62 291 THR A C 1
ATOM 2341 O O . THR A 1 291 ? 12.131 0.262 9.337 1.00 85.62 291 THR A O 1
ATOM 2344 N N . HIS A 1 292 ? 12.186 2.440 9.896 1.00 87.69 292 HIS A N 1
ATOM 2345 C CA . HIS A 1 292 ? 13.426 2.402 10.676 1.00 87.69 292 HIS A CA 1
ATOM 2346 C C . HIS A 1 292 ? 13.261 2.788 12.155 1.00 87.69 292 HIS A C 1
ATOM 2348 O O . HIS A 1 292 ? 14.197 2.579 12.922 1.00 87.69 292 HIS A O 1
ATOM 2354 N N . PHE A 1 293 ? 12.105 3.315 12.572 1.00 92.50 293 PHE A N 1
ATOM 2355 C CA . PHE A 1 293 ? 11.720 3.510 13.977 1.00 92.50 293 PHE A CA 1
ATOM 2356 C C . PHE A 1 293 ? 10.198 3.704 14.089 1.00 92.50 293 PHE A C 1
ATOM 2358 O O . PHE A 1 293 ? 9.538 4.002 13.095 1.00 92.50 293 PHE A O 1
ATOM 2365 N N . THR A 1 294 ? 9.644 3.568 15.290 1.00 92.12 294 THR A N 1
ATOM 2366 C CA . THR A 1 294 ? 8.279 4.013 15.616 1.00 92.12 294 THR A CA 1
ATOM 2367 C C . THR A 1 294 ? 8.364 5.250 16.494 1.00 92.12 294 THR A C 1
ATOM 2369 O O . THR A 1 294 ? 9.132 5.263 17.455 1.00 92.12 294 THR A O 1
ATOM 2372 N N . TRP A 1 295 ? 7.610 6.292 16.161 1.00 93.19 295 TRP A N 1
ATOM 2373 C CA . TRP A 1 295 ? 7.545 7.527 16.929 1.00 93.19 295 TRP A CA 1
ATOM 2374 C C . TRP A 1 295 ? 6.294 7.540 17.799 1.00 93.19 295 TRP A C 1
ATOM 2376 O O . TRP A 1 295 ? 5.184 7.484 17.277 1.00 93.19 295 TRP A O 1
ATOM 2386 N N . LEU A 1 296 ? 6.477 7.617 19.112 1.00 92.06 296 LEU A N 1
ATOM 2387 C CA . LEU A 1 296 ? 5.424 7.908 20.075 1.00 92.06 296 LEU A CA 1
ATOM 2388 C C . LEU A 1 296 ? 5.420 9.413 20.335 1.00 92.06 296 LEU A C 1
ATOM 2390 O O . LEU A 1 296 ? 6.373 9.961 20.885 1.00 92.06 296 LEU A O 1
ATOM 2394 N N . LEU A 1 297 ? 4.371 10.081 19.884 1.00 91.00 297 LEU A N 1
ATOM 2395 C CA . LEU A 1 297 ? 4.213 11.525 19.931 1.00 91.00 297 LEU A CA 1
ATOM 2396 C C . LEU A 1 297 ? 3.196 11.889 21.010 1.00 91.00 297 LEU A C 1
ATOM 2398 O O . LEU A 1 297 ? 2.031 11.538 20.875 1.00 91.00 297 LEU A O 1
ATOM 2402 N N . ASN A 1 298 ? 3.621 12.590 22.056 1.00 88.38 298 ASN A N 1
ATOM 2403 C CA . ASN A 1 298 ? 2.748 13.102 23.110 1.00 88.38 298 ASN A CA 1
ATOM 2404 C C . ASN A 1 298 ? 2.340 14.536 22.755 1.00 88.38 298 ASN A C 1
ATOM 2406 O O . ASN A 1 298 ? 3.183 15.431 22.726 1.00 88.38 298 ASN A O 1
ATOM 2410 N N . ALA A 1 299 ? 1.071 14.758 22.438 1.00 84.81 299 ALA A N 1
ATOM 2411 C CA . ALA A 1 299 ? 0.551 16.058 22.038 1.00 84.81 299 ALA A CA 1
ATOM 2412 C C . ALA A 1 299 ? 0.108 16.884 23.254 1.00 84.81 299 ALA A C 1
ATOM 2414 O O . ALA A 1 299 ? -0.705 16.421 24.048 1.00 84.81 299 ALA A O 1
ATOM 2415 N N . HIS A 1 300 ? 0.617 18.112 23.371 1.00 79.25 300 HIS A N 1
ATOM 2416 C CA . HIS A 1 300 ? 0.242 19.082 24.399 1.00 79.25 300 HIS A CA 1
ATOM 2417 C C . HIS A 1 300 ? -0.472 20.263 23.748 1.00 79.25 300 HIS A C 1
ATOM 2419 O O . HIS A 1 300 ? 0.101 20.942 22.894 1.00 79.25 300 HIS A O 1
ATOM 2425 N N . ILE A 1 301 ? -1.710 20.515 24.171 1.00 68.94 301 ILE A N 1
ATOM 2426 C CA . ILE A 1 301 ? -2.526 21.626 23.680 1.00 68.94 301 ILE A CA 1
ATOM 2427 C C . ILE A 1 301 ? -2.394 22.801 24.639 1.00 68.94 301 ILE A C 1
ATOM 2429 O O . ILE A 1 301 ? -2.536 22.642 25.850 1.00 68.94 301 ILE A O 1
ATOM 2433 N N . ASN A 1 302 ? -2.096 23.980 24.102 1.00 66.31 302 ASN A N 1
ATOM 2434 C CA . ASN A 1 302 ? -1.988 25.204 24.878 1.00 66.31 302 ASN A CA 1
ATOM 2435 C C . ASN A 1 302 ? -3.084 26.182 24.459 1.00 66.31 302 ASN A C 1
ATOM 2437 O O . ASN A 1 302 ? -2.914 26.951 23.517 1.00 66.31 302 ASN A O 1
ATOM 2441 N N . ASN A 1 303 ? -4.195 26.155 25.196 1.00 52.88 303 ASN A N 1
ATOM 2442 C CA . ASN A 1 303 ? -5.313 27.067 25.007 1.00 52.88 303 ASN A CA 1
ATOM 2443 C C . ASN A 1 303 ? -5.612 27.820 26.308 1.00 52.88 303 ASN A C 1
ATOM 2445 O O . ASN A 1 303 ? -5.725 27.219 27.372 1.00 52.88 303 ASN A O 1
ATOM 2449 N N . GLY A 1 304 ? -5.907 29.120 26.210 1.00 44.97 304 GLY A N 1
ATOM 2450 C CA . GLY A 1 304 ? -6.598 29.878 27.267 1.00 44.97 304 GLY A CA 1
ATOM 2451 C C . GLY A 1 304 ? -8.055 29.436 27.505 1.00 44.97 304 GLY A C 1
ATOM 2452 O O . GLY A 1 304 ? -8.819 30.141 28.160 1.00 44.97 304 GLY A O 1
ATOM 2453 N N . ARG A 1 305 ? -8.464 28.288 26.953 1.00 37.78 305 ARG A N 1
ATOM 2454 C CA . ARG A 1 305 ? -9.755 27.626 27.144 1.00 37.78 305 ARG A CA 1
ATOM 2455 C C . ARG A 1 305 ? -9.544 26.117 27.089 1.00 37.78 305 ARG A C 1
ATOM 2457 O O . ARG A 1 305 ? -9.021 25.609 26.108 1.00 37.78 305 ARG A O 1
ATOM 2464 N N . SER A 1 306 ? -9.978 25.429 28.142 1.00 33.81 306 SER A N 1
ATOM 2465 C CA . SER A 1 306 ? -10.036 23.969 28.213 1.00 33.81 306 SER A CA 1
ATOM 2466 C C . SER A 1 306 ? -10.697 23.398 26.955 1.00 33.81 306 SER A C 1
ATOM 2468 O O . SER A 1 306 ? -11.884 23.628 26.717 1.00 33.81 306 SER A O 1
ATOM 2470 N N . PHE A 1 307 ? -9.928 22.663 26.155 1.00 39.56 307 PHE A N 1
ATOM 2471 C CA . PHE A 1 307 ? -10.503 21.650 25.289 1.00 39.56 307 PHE A CA 1
ATOM 2472 C C . PHE A 1 307 ? -10.692 20.408 26.153 1.00 39.56 307 PHE A C 1
ATOM 2474 O O . PHE A 1 307 ? -9.721 19.747 26.512 1.00 39.56 307 PHE A O 1
ATOM 2481 N N . MET A 1 308 ? -11.942 20.078 26.475 1.00 40.06 308 MET A N 1
ATOM 2482 C CA . MET A 1 308 ? -12.275 18.681 26.732 1.00 40.06 308 MET A CA 1
ATOM 2483 C C . MET A 1 308 ? -11.988 17.950 25.421 1.00 40.06 308 MET A C 1
ATOM 2485 O O . MET A 1 308 ? -12.693 18.142 24.429 1.00 40.06 308 MET A O 1
ATOM 2489 N N . THR A 1 309 ? -10.876 17.220 25.361 1.00 47.72 309 THR A N 1
ATOM 2490 C CA . THR A 1 309 ? -10.574 16.375 24.213 1.00 47.72 309 THR A CA 1
ATOM 2491 C C . THR A 1 309 ? -11.639 15.297 24.174 1.00 47.72 309 THR A C 1
ATOM 2493 O O . THR A 1 309 ? -11.768 14.483 25.084 1.00 47.72 309 THR A O 1
ATOM 2496 N N . ASN A 1 310 ? -12.440 15.317 23.113 1.00 63.75 310 ASN A N 1
ATOM 2497 C CA . ASN A 1 310 ? -13.438 14.295 22.874 1.00 63.75 310 ASN A CA 1
ATOM 2498 C C . ASN A 1 310 ? -12.735 12.993 22.441 1.00 63.75 310 ASN A C 1
ATOM 2500 O O . ASN A 1 310 ? -12.678 12.677 21.252 1.00 63.75 310 ASN A O 1
ATOM 2504 N N . LYS A 1 311 ? -12.110 12.282 23.388 1.00 81.25 311 LYS A N 1
ATOM 2505 C CA . LYS A 1 311 ? -11.373 11.043 23.126 1.00 81.25 311 LYS A CA 1
ATOM 2506 C C . LYS A 1 311 ? -12.349 9.910 22.784 1.00 81.25 311 LYS A C 1
ATOM 2508 O O . LYS A 1 311 ? -13.278 9.626 23.531 1.00 81.25 311 LYS A O 1
ATOM 2513 N N . ARG A 1 312 ? -12.151 9.267 21.634 1.00 90.44 312 ARG A N 1
ATOM 2514 C CA . ARG A 1 312 ? -12.856 8.038 21.227 1.00 90.44 312 ARG A CA 1
ATOM 2515 C C . ARG A 1 312 ? -11.988 6.819 21.513 1.00 90.44 312 ARG A C 1
ATOM 2517 O O . ARG A 1 312 ? -10.782 6.970 21.712 1.00 90.44 312 ARG A O 1
ATOM 2524 N N . CYS A 1 313 ? -12.587 5.632 21.490 1.00 92.50 313 CYS A N 1
ATOM 2525 C CA . CYS A 1 313 ? -11.847 4.389 21.654 1.00 92.50 313 CYS A CA 1
ATOM 2526 C C . CYS A 1 313 ? -10.720 4.265 20.621 1.00 92.50 313 CYS A C 1
ATOM 2528 O O . CYS A 1 313 ? -10.912 4.579 19.447 1.00 92.50 313 CYS A O 1
ATOM 2530 N N . GLY A 1 314 ? -9.569 3.719 21.010 1.00 89.38 314 GLY A N 1
ATOM 2531 C CA . GLY A 1 314 ? -8.376 3.623 20.166 1.00 89.38 314 GLY A CA 1
ATOM 2532 C C . GLY A 1 314 ? -8.503 2.723 18.927 1.00 89.38 314 GLY A C 1
ATOM 2533 O O . GLY A 1 314 ? -7.578 2.680 18.110 1.00 89.38 314 GLY A O 1
ATOM 2534 N N . TRP A 1 315 ? -9.610 1.988 18.770 1.00 90.38 315 TRP A N 1
ATOM 2535 C CA . TRP A 1 315 ? -9.945 1.270 17.534 1.00 90.38 315 TRP A CA 1
ATOM 2536 C C . TRP A 1 315 ? -10.673 2.154 16.507 1.00 90.38 315 TRP A C 1
ATOM 2538 O O . TRP A 1 315 ? -10.666 1.835 15.314 1.00 90.38 315 TRP A O 1
ATOM 2548 N N . CYS A 1 316 ? -11.289 3.257 16.946 1.00 91.31 316 CYS A N 1
ATOM 2549 C CA . CYS A 1 316 ? -12.013 4.196 16.099 1.00 91.31 316 CYS A CA 1
ATOM 2550 C C . CYS A 1 316 ? -11.025 5.141 15.401 1.00 91.31 316 CYS A C 1
ATOM 2552 O O . CYS A 1 316 ? -10.427 6.016 16.021 1.00 91.31 316 CYS A O 1
ATOM 2554 N N . SER A 1 317 ? -10.846 4.966 14.091 1.00 89.06 317 SER A N 1
ATOM 2555 C CA . SER A 1 317 ? -10.067 5.887 13.252 1.00 89.06 317 SER A CA 1
ATOM 2556 C C . SER A 1 317 ? -10.862 7.141 12.876 1.00 89.06 317 SER A C 1
ATOM 2558 O O . SER A 1 317 ? -12.082 7.167 13.009 1.00 89.06 317 SER A O 1
ATOM 2560 N N . ASP A 1 318 ? -10.199 8.110 12.244 1.00 86.56 318 ASP A N 1
ATOM 2561 C CA . ASP A 1 318 ? -10.812 9.352 11.738 1.00 86.56 318 ASP A CA 1
ATOM 2562 C C . ASP A 1 318 ? -11.718 9.170 10.495 1.00 86.56 318 ASP A C 1
ATOM 2564 O O . ASP A 1 318 ? -12.016 10.128 9.784 1.00 86.56 318 ASP A O 1
ATOM 2568 N N . ASP A 1 319 ? -12.145 7.940 10.184 1.00 88.25 319 ASP A N 1
ATOM 2569 C CA . ASP A 1 319 ? -13.091 7.704 9.086 1.00 88.25 319 ASP A CA 1
ATOM 2570 C C . ASP A 1 319 ? -14.487 8.131 9.575 1.00 88.25 319 ASP A C 1
ATOM 2572 O O . ASP A 1 319 ? -14.930 7.613 10.605 1.00 88.25 319 ASP A O 1
ATOM 2576 N N . PRO A 1 320 ? -15.199 9.039 8.879 1.00 91.56 320 PRO A N 1
ATOM 2577 C CA . PRO A 1 320 ? -16.488 9.550 9.346 1.00 91.56 320 PRO A CA 1
ATOM 2578 C C . PRO A 1 320 ? -17.516 8.456 9.656 1.00 91.56 320 PRO A C 1
ATOM 2580 O O . PRO A 1 320 ? -18.304 8.611 10.582 1.00 91.56 320 PRO A O 1
ATOM 2583 N N . LEU A 1 321 ? -17.483 7.325 8.935 1.00 92.06 321 LEU A N 1
ATOM 2584 C CA . LEU A 1 321 ? -18.382 6.199 9.206 1.00 92.06 321 LEU A CA 1
ATOM 2585 C C . LEU A 1 321 ? -18.049 5.480 10.514 1.00 92.06 321 LEU A C 1
ATOM 2587 O O . LEU A 1 321 ? -18.952 4.985 11.179 1.00 92.06 321 LEU A O 1
ATOM 2591 N N . TYR A 1 322 ? -16.767 5.393 10.874 1.00 93.69 322 TYR A N 1
ATOM 2592 C CA . TYR A 1 322 ? -16.360 4.846 12.167 1.00 93.69 322 TYR A CA 1
ATOM 2593 C C . TYR A 1 322 ? -16.708 5.784 13.302 1.00 93.69 322 TYR A C 1
ATOM 2595 O O . TYR A 1 322 ? -17.224 5.297 14.297 1.00 93.69 322 TYR A O 1
ATOM 2603 N N . ILE A 1 323 ? -16.486 7.088 13.135 1.00 92.31 323 ILE A N 1
ATOM 2604 C CA . ILE A 1 323 ? -16.876 8.086 14.132 1.00 92.31 323 ILE A CA 1
ATOM 2605 C C . ILE A 1 323 ? -18.381 8.006 14.399 1.00 92.31 323 ILE A C 1
ATOM 2607 O O . ILE A 1 323 ? -18.776 7.864 15.548 1.00 92.31 323 ILE A O 1
ATOM 2611 N N . GLU A 1 324 ? -19.209 8.024 13.353 1.00 95.06 324 GLU A N 1
ATOM 2612 C CA . GLU A 1 324 ? -20.666 7.955 13.505 1.00 95.06 324 GLU A CA 1
ATOM 2613 C C . GLU A 1 324 ? -21.106 6.634 14.154 1.00 95.06 324 GLU A C 1
ATOM 2615 O O . GLU A 1 324 ? -21.856 6.637 15.126 1.00 95.06 324 GLU A O 1
ATOM 2620 N N . TYR A 1 325 ? -20.590 5.497 13.670 1.00 96.69 325 TYR A N 1
ATOM 2621 C CA . TYR A 1 325 ? -20.907 4.181 14.229 1.00 96.69 325 TYR A CA 1
ATOM 2622 C C . TYR A 1 325 ? -20.482 4.056 15.698 1.00 96.69 325 TYR A C 1
ATOM 2624 O O . TYR A 1 325 ? -21.257 3.593 16.530 1.00 96.69 325 TYR A O 1
ATOM 2632 N N . HIS A 1 326 ? -19.262 4.478 16.024 1.00 96.06 326 HIS A N 1
ATOM 2633 C CA . HIS A 1 326 ? -18.729 4.482 17.382 1.00 96.06 326 HIS A CA 1
ATOM 2634 C C . HIS A 1 326 ? -19.568 5.374 18.302 1.00 96.06 326 HIS A C 1
ATOM 2636 O O . HIS A 1 326 ? -19.945 4.960 19.395 1.00 96.06 326 HIS A O 1
ATOM 2642 N N . ASP A 1 327 ? -19.867 6.593 17.852 1.00 94.31 327 ASP A N 1
ATOM 2643 C CA . ASP A 1 327 ? -20.507 7.605 18.682 1.00 94.31 327 ASP A CA 1
ATOM 2644 C C . ASP A 1 327 ? -21.993 7.372 18.864 1.00 94.31 327 ASP A C 1
ATOM 2646 O O . ASP A 1 327 ? -22.531 7.835 19.867 1.00 94.31 327 ASP A O 1
ATOM 2650 N N . GLN A 1 328 ? -22.665 6.728 17.906 1.00 94.50 328 GLN A N 1
ATOM 2651 C CA . GLN A 1 328 ? -24.124 6.629 17.869 1.00 94.50 328 GLN A CA 1
ATOM 2652 C C . GLN A 1 328 ? -24.675 5.213 18.001 1.00 94.50 328 GLN A C 1
ATOM 2654 O O . GLN A 1 328 ? -25.826 5.080 18.411 1.00 94.50 328 GLN A O 1
ATOM 2659 N N . GLU A 1 329 ? -23.898 4.171 17.703 1.00 96.00 329 GLU A N 1
ATOM 2660 C CA . GLU A 1 329 ? -24.409 2.793 17.657 1.00 96.00 329 GLU A CA 1
ATOM 2661 C C . GLU A 1 329 ? -23.645 1.848 18.590 1.00 96.00 329 GLU A C 1
ATOM 2663 O O . GLU A 1 329 ? -24.249 1.183 19.430 1.00 96.00 329 GLU A O 1
ATOM 2668 N N . TRP A 1 330 ? -22.319 1.791 18.480 1.00 97.19 330 TRP A N 1
ATOM 2669 C CA . TRP A 1 330 ? -21.513 0.812 19.205 1.00 97.19 330 TRP A CA 1
ATOM 2670 C C . TRP A 1 330 ? -21.560 1.051 20.720 1.00 97.19 330 TRP A C 1
ATOM 2672 O O . TRP A 1 330 ? -21.367 2.169 21.196 1.00 97.19 330 TRP A O 1
ATOM 2682 N N . GLY A 1 331 ? -21.845 -0.003 21.484 1.00 95.19 331 GLY A N 1
ATOM 2683 C CA . GLY A 1 331 ? -22.032 0.053 22.934 1.00 95.19 331 GLY A CA 1
ATOM 2684 C C . GLY A 1 331 ? -23.373 0.644 23.390 1.00 95.19 331 GLY A C 1
ATOM 2685 O O . GLY A 1 331 ? -23.671 0.590 24.583 1.00 95.19 331 GLY A O 1
ATOM 2686 N N . LYS A 1 332 ? -24.215 1.166 22.482 1.00 95.00 332 LYS A N 1
ATOM 2687 C CA . LYS A 1 332 ? -25.521 1.747 22.829 1.00 95.00 332 LYS A CA 1
ATOM 2688 C C . LYS A 1 332 ? -26.642 0.737 22.653 1.00 95.00 332 LYS A C 1
ATOM 2690 O O . LYS A 1 332 ? -26.789 0.123 21.602 1.00 95.00 332 LYS A O 1
ATOM 2695 N N . SER A 1 333 ? -27.462 0.580 23.690 1.00 96.06 333 SER A N 1
ATOM 2696 C CA . SER A 1 333 ? -28.535 -0.413 23.698 1.00 96.06 333 SER A CA 1
ATOM 2697 C C . SER A 1 333 ? -29.540 -0.171 22.571 1.00 96.06 333 SER A C 1
ATOM 2699 O O . SER A 1 333 ? -30.217 0.861 22.556 1.00 96.06 333 SER A O 1
ATOM 2701 N N . ASN A 1 334 ? -29.704 -1.155 21.690 1.00 96.81 334 ASN A N 1
ATOM 2702 C CA . ASN A 1 334 ? -30.745 -1.167 20.672 1.00 96.81 334 ASN A CA 1
ATOM 2703 C C . ASN A 1 334 ? -31.574 -2.457 20.779 1.00 96.81 334 ASN A C 1
ATOM 2705 O O . ASN A 1 334 ? -31.041 -3.565 20.826 1.00 96.81 334 ASN A O 1
ATOM 2709 N N . ARG A 1 335 ? -32.899 -2.305 20.850 1.00 97.31 335 ARG A N 1
ATOM 2710 C CA . ARG A 1 335 ? -33.873 -3.401 20.993 1.00 97.31 335 ARG A CA 1
ATOM 2711 C C . ARG A 1 335 ? -34.814 -3.523 19.790 1.00 97.31 335 ARG A C 1
ATOM 2713 O O . ARG A 1 335 ? -35.802 -4.246 19.864 1.00 97.31 335 ARG A O 1
ATOM 2720 N N . ASP A 1 336 ? -34.522 -2.828 18.693 1.00 97.94 336 ASP A N 1
ATOM 2721 C CA . ASP A 1 336 ? -35.250 -2.984 17.437 1.00 97.94 336 ASP A CA 1
ATOM 2722 C C . ASP A 1 336 ? -34.929 -4.342 16.790 1.00 97.94 336 ASP A C 1
ATOM 2724 O O . ASP A 1 336 ? -33.769 -4.676 16.548 1.00 97.94 336 ASP A O 1
ATOM 2728 N N . GLU A 1 337 ? -35.963 -5.145 16.519 1.00 97.81 337 GLU A N 1
ATOM 2729 C CA . GLU A 1 337 ? -35.803 -6.520 16.025 1.00 97.81 337 GLU A CA 1
ATOM 2730 C C . GLU A 1 337 ? -35.060 -6.567 14.680 1.00 97.81 337 GLU A C 1
ATOM 2732 O O . GLU A 1 337 ? -34.171 -7.401 14.484 1.00 97.81 337 GLU A O 1
ATOM 2737 N N . GLN A 1 338 ? -35.405 -5.661 13.761 1.00 97.56 338 GLN A N 1
ATOM 2738 C CA . GLN A 1 338 ? -34.814 -5.613 12.427 1.00 97.56 338 GLN A CA 1
ATOM 2739 C C . GLN A 1 338 ? -33.331 -5.227 12.511 1.00 97.56 338 GLN A C 1
ATOM 2741 O O . GLN A 1 338 ? -32.497 -5.847 11.849 1.00 97.56 338 GLN A O 1
ATOM 2746 N N . HIS A 1 339 ? -32.991 -4.261 13.368 1.00 97.88 339 HIS A N 1
ATOM 2747 C CA . HIS A 1 339 ? -31.616 -3.857 13.635 1.00 97.88 339 HIS A CA 1
ATOM 2748 C C . HIS A 1 339 ? -30.791 -4.985 14.267 1.00 97.88 339 HIS A C 1
ATOM 2750 O O . HIS A 1 339 ? -29.675 -5.248 13.819 1.00 97.88 339 HIS A O 1
ATOM 2756 N N . LEU A 1 340 ? -31.332 -5.703 15.259 1.00 98.50 340 LEU A N 1
ATOM 2757 C CA . LEU A 1 340 ? -30.650 -6.859 15.855 1.00 98.50 340 LEU A CA 1
ATOM 2758 C C . LEU A 1 340 ? -30.352 -7.937 14.801 1.00 98.50 340 LEU A C 1
ATOM 2760 O O . LEU A 1 340 ? -29.245 -8.477 14.760 1.00 98.50 340 LEU A O 1
ATOM 2764 N N . PHE A 1 341 ? -31.309 -8.228 13.916 1.00 98.69 341 PHE A N 1
ATOM 2765 C CA . PHE A 1 341 ? -31.104 -9.178 12.823 1.00 98.69 341 PHE A CA 1
ATOM 2766 C C . PHE A 1 341 ? -30.047 -8.699 11.812 1.00 98.69 341 PHE A C 1
ATOM 2768 O O . PHE A 1 341 ? -29.172 -9.480 11.418 1.00 98.69 341 PHE A O 1
ATOM 2775 N N . GLU A 1 342 ? -30.107 -7.423 11.411 1.00 98.50 342 GLU A N 1
ATOM 2776 C CA . GLU A 1 342 ? -29.122 -6.786 10.529 1.00 98.50 342 GLU A CA 1
ATOM 2777 C C . GLU A 1 342 ? -27.712 -6.932 11.107 1.00 98.50 342 GLU A C 1
ATOM 2779 O O . GLU A 1 342 ? -26.828 -7.485 10.446 1.00 98.50 342 GLU A O 1
ATOM 2784 N N . MET A 1 343 ? -27.508 -6.497 12.352 1.00 98.38 343 MET A N 1
ATOM 2785 C CA . MET A 1 343 ? -26.190 -6.486 12.980 1.00 98.38 343 MET A CA 1
ATOM 2786 C C . MET A 1 343 ? -25.640 -7.897 13.175 1.00 98.38 343 MET A C 1
ATOM 2788 O O . MET A 1 343 ? -24.482 -8.142 12.841 1.00 98.38 343 MET A O 1
ATOM 2792 N N . LEU A 1 344 ? -26.467 -8.863 13.589 1.00 98.38 344 LEU A N 1
ATOM 2793 C CA . LEU A 1 344 ? -26.040 -10.261 13.707 1.00 98.38 344 LEU A CA 1
ATOM 2794 C C . LEU A 1 344 ? -25.498 -10.807 12.376 1.00 98.38 344 LEU A C 1
ATOM 2796 O O . LEU A 1 344 ? -24.486 -11.512 12.336 1.00 98.38 344 LEU A O 1
ATOM 2800 N N . CYS A 1 345 ? -26.166 -10.475 11.270 1.00 98.44 345 CYS A N 1
ATOM 2801 C CA . CYS A 1 345 ? -25.758 -10.912 9.942 1.00 98.44 345 CYS A CA 1
ATOM 2802 C C . CYS A 1 345 ? -24.516 -10.170 9.430 1.00 98.44 345 CYS A C 1
ATOM 2804 O O . CYS A 1 345 ? -23.646 -10.807 8.827 1.00 98.44 345 CYS A O 1
ATOM 2806 N N . LEU A 1 346 ? -24.417 -8.855 9.658 1.00 98.12 346 LEU A N 1
ATOM 2807 C CA . LEU A 1 346 ? -23.273 -8.033 9.250 1.00 98.12 346 LEU A CA 1
ATOM 2808 C C . LEU A 1 346 ? -21.989 -8.425 9.988 1.00 98.12 346 LEU A C 1
ATOM 2810 O O . LEU A 1 346 ? -20.938 -8.530 9.356 1.00 98.12 346 LEU A O 1
ATOM 2814 N N . GLU A 1 347 ? -22.066 -8.747 11.275 1.00 96.56 347 GLU A N 1
ATOM 2815 C CA . GLU A 1 347 ? -20.923 -9.254 12.046 1.00 96.56 347 GLU A CA 1
ATOM 2816 C C . GLU A 1 347 ? -20.394 -10.578 11.465 1.00 96.56 347 GLU A C 1
ATOM 2818 O O . GLU A 1 347 ? -19.185 -10.802 11.340 1.00 96.56 347 GLU A O 1
ATOM 2823 N N . GLY A 1 348 ? -21.288 -11.441 10.968 1.00 93.94 348 GLY A N 1
ATOM 2824 C CA . GLY A 1 348 ? -20.905 -12.641 10.214 1.00 93.94 348 GLY A CA 1
ATOM 2825 C C . GLY A 1 348 ? -20.147 -12.337 8.910 1.00 93.94 348 GLY A C 1
ATOM 2826 O O . GLY A 1 348 ? -19.306 -13.131 8.466 1.00 93.94 348 GLY A O 1
ATOM 2827 N N . GLN A 1 349 ? -20.381 -11.169 8.300 1.00 94.25 349 GLN A N 1
ATOM 2828 C CA . GLN A 1 349 ? -19.684 -10.736 7.086 1.00 94.25 349 GLN A CA 1
ATOM 2829 C C . GLN A 1 349 ? -18.232 -10.330 7.350 1.00 94.25 349 GLN A C 1
ATOM 2831 O O . GLN A 1 349 ? -17.393 -10.483 6.452 1.00 94.25 349 GLN A O 1
ATOM 2836 N N . GLN A 1 350 ? -17.907 -9.893 8.571 1.00 90.69 350 GLN A N 1
ATOM 2837 C CA . GLN A 1 350 ? -16.574 -9.419 8.944 1.00 90.69 350 GLN A CA 1
ATOM 2838 C C . GLN A 1 350 ? -15.502 -10.516 8.896 1.00 90.69 350 GLN A C 1
ATOM 2840 O O . GLN A 1 350 ? -14.328 -10.193 8.770 1.00 90.69 350 GLN A O 1
ATOM 2845 N N . ALA A 1 351 ? -15.846 -11.809 8.943 1.00 79.50 351 ALA A N 1
ATOM 2846 C CA . ALA A 1 351 ? -14.858 -12.893 8.998 1.00 79.50 351 ALA A CA 1
ATOM 2847 C C . ALA A 1 351 ? -13.752 -12.756 7.918 1.00 79.50 351 ALA A C 1
ATOM 2849 O O . ALA A 1 351 ? -14.017 -12.938 6.724 1.00 79.50 351 ALA A O 1
ATOM 2850 N N . GLY A 1 352 ? -12.524 -12.431 8.350 1.00 76.12 352 GLY A N 1
ATOM 2851 C CA . GLY A 1 352 ? -11.351 -12.200 7.491 1.00 76.12 352 GLY A CA 1
ATOM 2852 C C . GLY A 1 352 ? -11.185 -10.775 6.930 1.00 76.12 352 GLY A C 1
ATOM 2853 O O . GLY A 1 352 ? -10.338 -10.573 6.062 1.00 76.12 352 GLY A O 1
ATOM 2854 N N . LEU A 1 353 ? -11.974 -9.802 7.391 1.00 88.00 353 LEU A N 1
ATOM 2855 C CA . LEU A 1 353 ? -12.026 -8.412 6.925 1.00 88.00 353 LEU A CA 1
ATOM 2856 C C . LEU A 1 353 ? -12.062 -7.432 8.114 1.00 88.00 353 LEU A C 1
ATOM 2858 O O . LEU A 1 353 ? -12.319 -7.818 9.252 1.00 88.00 353 LEU A O 1
ATOM 2862 N N . SER A 1 354 ? -11.809 -6.147 7.852 1.00 90.38 354 SER A N 1
ATOM 2863 C CA . SER A 1 354 ? -12.015 -5.077 8.838 1.00 90.38 354 SER A CA 1
ATOM 2864 C C . SER A 1 354 ? -13.484 -4.649 8.894 1.00 90.38 354 SER A C 1
ATOM 2866 O O . SER A 1 354 ? -14.162 -4.649 7.864 1.00 90.38 354 SER A O 1
ATOM 2868 N N . TRP A 1 355 ? -13.963 -4.214 10.064 1.00 94.25 355 TRP A N 1
ATOM 2869 C CA . TRP A 1 355 ? -15.345 -3.750 10.237 1.00 94.25 355 TRP A CA 1
ATOM 2870 C C . TRP A 1 355 ? -15.700 -2.564 9.324 1.00 94.25 355 TRP A C 1
ATOM 2872 O O . TRP A 1 355 ? -16.759 -2.560 8.702 1.00 94.25 355 TRP A O 1
ATOM 2882 N N . ILE A 1 356 ? -14.767 -1.629 9.091 1.00 94.19 356 ILE A N 1
ATOM 2883 C CA . ILE A 1 356 ? -14.964 -0.508 8.151 1.00 94.19 356 ILE A CA 1
ATOM 2884 C C . ILE A 1 356 ? -15.307 -0.985 6.736 1.00 94.19 356 ILE A C 1
ATOM 2886 O O . ILE A 1 356 ? -16.039 -0.314 6.012 1.00 94.19 356 ILE A O 1
ATOM 2890 N N . THR A 1 357 ? -14.809 -2.158 6.328 1.00 92.69 357 THR A N 1
ATOM 2891 C CA . THR A 1 357 ? -15.150 -2.743 5.024 1.00 92.69 357 THR A CA 1
ATOM 2892 C C . THR A 1 357 ? -16.627 -3.127 4.968 1.00 92.69 357 THR A C 1
ATOM 2894 O O . THR A 1 357 ? -17.250 -2.975 3.920 1.00 92.69 357 THR A O 1
ATOM 2897 N N . VAL A 1 358 ? -17.190 -3.608 6.079 1.00 96.38 358 VAL A N 1
ATOM 2898 C CA . VAL A 1 358 ? -18.614 -3.942 6.200 1.00 96.38 358 VAL A CA 1
ATOM 2899 C C . VAL A 1 358 ? -19.452 -2.665 6.271 1.00 96.38 358 VAL A C 1
ATOM 2901 O O . VAL A 1 358 ? -20.396 -2.536 5.498 1.00 96.38 358 VAL A O 1
ATOM 2904 N N . LEU A 1 359 ? -19.061 -1.677 7.087 1.00 95.62 359 LEU A N 1
ATOM 2905 C CA . LEU A 1 359 ? -19.782 -0.400 7.204 1.00 95.62 359 LEU A CA 1
ATOM 2906 C C . LEU A 1 359 ? -19.868 0.366 5.880 1.00 95.62 359 LEU A C 1
ATOM 2908 O O . LEU A 1 359 ? -20.948 0.804 5.496 1.00 95.62 359 LEU A O 1
ATOM 2912 N N . LYS A 1 360 ? -18.771 0.443 5.113 1.00 96.06 360 LYS A N 1
ATOM 2913 C CA . LYS A 1 360 ? -18.765 1.063 3.769 1.00 96.06 360 LYS A CA 1
ATOM 2914 C C . LYS A 1 360 ? -19.709 0.382 2.775 1.00 96.06 360 LYS A C 1
ATOM 2916 O O . LYS A 1 360 ? -20.032 0.959 1.743 1.00 96.06 360 LYS A O 1
ATOM 2921 N N . LYS A 1 361 ? -20.122 -0.851 3.069 1.00 97.38 361 LYS A N 1
ATOM 2922 C CA . LYS A 1 361 ? -21.027 -1.674 2.262 1.00 97.38 361 LYS A CA 1
ATOM 2923 C C . LYS A 1 361 ? -22.425 -1.788 2.873 1.00 97.38 361 LYS A C 1
ATOM 2925 O O . LYS A 1 361 ? -23.295 -2.403 2.260 1.00 97.38 361 LYS A O 1
ATOM 2930 N N . ARG A 1 362 ? -22.651 -1.228 4.068 1.00 97.56 362 ARG A N 1
ATOM 2931 C CA . ARG A 1 362 ? -23.875 -1.416 4.859 1.00 97.56 362 ARG A CA 1
ATOM 2932 C C . ARG A 1 362 ? -25.117 -0.941 4.122 1.00 97.56 362 ARG A C 1
ATOM 2934 O O . ARG A 1 362 ? -26.100 -1.668 4.090 1.00 97.56 362 ARG A O 1
ATOM 2941 N N . GLU A 1 363 ? -25.045 0.198 3.438 1.00 97.75 363 GLU A N 1
ATOM 2942 C CA . GLU A 1 363 ? -26.162 0.696 2.626 1.00 97.75 363 GLU A CA 1
ATOM 2943 C C . GLU A 1 363 ? -26.519 -0.250 1.471 1.00 97.75 363 GLU A C 1
ATOM 2945 O O . GLU A 1 363 ? -27.694 -0.516 1.224 1.00 97.75 363 GLU A O 1
ATOM 2950 N N . SER A 1 364 ? -25.526 -0.862 0.815 1.00 97.88 364 SER A N 1
ATOM 2951 C CA . SER A 1 364 ? -25.786 -1.904 -0.186 1.00 97.88 364 SER A CA 1
ATOM 2952 C C . SER A 1 364 ? -26.408 -3.152 0.445 1.00 97.88 364 SER A C 1
ATOM 2954 O O . SER A 1 364 ? -27.333 -3.727 -0.120 1.00 97.88 364 SER A O 1
ATOM 2956 N N . TYR A 1 365 ? -25.953 -3.564 1.633 1.00 98.44 365 TYR A N 1
ATOM 2957 C CA . TYR A 1 365 ? -26.576 -4.666 2.372 1.00 98.44 365 TYR A CA 1
ATOM 2958 C C . TYR A 1 365 ? -28.023 -4.365 2.769 1.00 98.44 365 TYR A C 1
ATOM 2960 O O . TYR A 1 365 ? -28.878 -5.238 2.634 1.00 98.44 365 TYR A O 1
ATOM 2968 N N . ARG A 1 366 ? -28.322 -3.142 3.211 1.00 98.31 366 ARG A N 1
ATOM 2969 C CA . ARG A 1 366 ? -29.685 -2.691 3.512 1.00 98.31 366 ARG A CA 1
ATOM 2970 C C . ARG A 1 366 ? -30.561 -2.748 2.272 1.00 98.31 366 ARG A C 1
ATOM 2972 O O . ARG A 1 366 ? -31.571 -3.444 2.282 1.00 98.31 366 ARG A O 1
ATOM 2979 N N . ALA A 1 367 ? -30.123 -2.141 1.173 1.00 97.81 367 ALA A N 1
ATOM 2980 C CA . ALA A 1 367 ? -30.862 -2.161 -0.086 1.00 97.81 367 ALA A CA 1
ATOM 2981 C C . ALA A 1 367 ? -31.123 -3.585 -0.611 1.00 97.81 367 ALA A C 1
ATOM 2983 O O . ALA A 1 367 ? -32.186 -3.849 -1.162 1.00 97.81 367 ALA A O 1
ATOM 2984 N N . GLN A 1 368 ? -30.165 -4.503 -0.441 1.00 97.75 368 GLN A N 1
ATOM 2985 C CA . GLN A 1 368 ? -30.260 -5.861 -0.980 1.00 97.75 368 GLN A CA 1
ATOM 2986 C C . GLN A 1 368 ? -30.911 -6.873 -0.023 1.00 97.75 368 GLN A C 1
ATOM 2988 O O . GLN A 1 368 ? -31.402 -7.899 -0.497 1.00 97.75 368 GLN A O 1
ATOM 2993 N N . PHE A 1 369 ? -30.895 -6.628 1.288 1.00 98.31 369 PHE A N 1
ATOM 2994 C CA . PHE A 1 369 ? -31.395 -7.547 2.315 1.00 98.31 369 PHE A CA 1
ATOM 2995 C C . PHE A 1 369 ? -32.221 -6.814 3.374 1.00 98.31 369 PHE A C 1
ATOM 2997 O O . PHE A 1 369 ? -33.414 -7.070 3.486 1.00 98.31 369 PHE A O 1
ATOM 3004 N N . PHE A 1 370 ? -31.612 -5.916 4.151 1.00 97.94 370 PHE A N 1
ATOM 3005 C CA . PHE A 1 370 ? -32.173 -5.490 5.444 1.00 97.94 370 PHE A CA 1
ATOM 3006 C C . PHE A 1 370 ? -33.285 -4.430 5.375 1.00 97.94 370 PHE A C 1
ATOM 3008 O O . PHE A 1 370 ? -33.959 -4.209 6.376 1.00 97.94 370 PHE A O 1
ATOM 3015 N N . ASN A 1 371 ? -33.562 -3.856 4.201 1.00 97.12 371 ASN A N 1
ATOM 3016 C CA . ASN A 1 371 ? -34.774 -3.066 3.943 1.00 97.12 371 ASN A CA 1
ATOM 3017 C C . ASN A 1 371 ? -36.001 -3.950 3.650 1.00 97.12 371 ASN A C 1
ATOM 3019 O O . ASN A 1 371 ? -37.113 -3.439 3.520 1.00 97.12 371 ASN A O 1
ATOM 3023 N N . HIS A 1 372 ? -35.820 -5.268 3.527 1.00 96.81 372 HIS A N 1
ATOM 3024 C CA . HIS A 1 372 ? -36.912 -6.227 3.410 1.00 96.81 372 HIS A CA 1
ATOM 3025 C C . HIS A 1 372 ? -37.251 -6.836 4.781 1.00 96.81 372 HIS A C 1
ATOM 3027 O O . HIS A 1 372 ? -36.354 -7.041 5.603 1.00 96.81 372 HIS A O 1
ATOM 3033 N N . PRO A 1 373 ? -38.519 -7.212 5.034 1.00 98.00 373 PRO A N 1
ATOM 3034 C CA . PRO A 1 373 ? -38.873 -7.972 6.230 1.00 98.00 373 PRO A CA 1
ATOM 3035 C C . PRO A 1 373 ? -38.060 -9.270 6.331 1.00 98.00 373 PRO A C 1
ATOM 3037 O O . PRO A 1 373 ? -37.852 -9.937 5.315 1.00 98.00 373 PRO A O 1
ATOM 3040 N N . ILE A 1 374 ? -37.680 -9.689 7.544 1.00 98.38 374 ILE A N 1
ATOM 3041 C CA . ILE A 1 374 ? -36.910 -10.932 7.779 1.00 98.38 374 ILE A CA 1
ATOM 3042 C C . ILE A 1 374 ? -37.564 -12.143 7.082 1.00 98.38 374 ILE A C 1
ATOM 3044 O O . ILE A 1 374 ? -36.879 -12.951 6.460 1.00 98.38 374 ILE A O 1
ATOM 3048 N N . GLN A 1 375 ? -38.898 -12.233 7.084 1.00 97.62 375 GLN A N 1
ATOM 3049 C CA . GLN A 1 375 ? -39.643 -13.282 6.372 1.00 97.62 375 GLN A CA 1
ATOM 3050 C C . GLN A 1 375 ? -39.400 -13.282 4.852 1.00 97.62 375 GLN A C 1
ATOM 3052 O O . GLN A 1 375 ? -39.363 -14.339 4.231 1.00 97.62 375 GLN A O 1
ATOM 3057 N N . THR A 1 376 ? -39.238 -12.106 4.239 1.00 98.25 376 THR A N 1
ATOM 3058 C CA . THR A 1 376 ? -38.933 -11.988 2.804 1.00 98.25 376 THR A CA 1
ATOM 3059 C C . THR A 1 376 ? -37.509 -12.452 2.523 1.00 98.25 376 THR A C 1
ATOM 3061 O O . THR A 1 376 ? -37.292 -13.213 1.585 1.00 98.25 376 THR A O 1
ATOM 3064 N N . ILE A 1 377 ? -36.556 -12.068 3.378 1.00 98.50 377 ILE A N 1
ATOM 3065 C CA . ILE A 1 377 ? -35.155 -12.498 3.271 1.00 98.50 377 ILE A CA 1
ATOM 3066 C C . ILE A 1 377 ? -35.053 -14.028 3.343 1.00 98.50 377 ILE A C 1
ATOM 3068 O O . ILE A 1 377 ? -34.297 -14.621 2.578 1.00 98.50 377 ILE A O 1
ATOM 3072 N N . ALA A 1 378 ? -35.843 -14.673 4.211 1.00 98.38 378 ALA A N 1
ATOM 3073 C CA . ALA A 1 378 ? -35.894 -16.130 4.353 1.00 98.38 378 ALA A CA 1
ATOM 3074 C C . ALA A 1 378 ? -36.330 -16.862 3.068 1.00 98.38 378 ALA A C 1
ATOM 3076 O O . ALA A 1 378 ? -35.970 -18.022 2.874 1.00 98.38 378 ALA A O 1
ATOM 3077 N N . ASN A 1 379 ? -37.056 -16.180 2.177 1.00 98.19 379 ASN A N 1
ATOM 3078 C CA . ASN A 1 379 ? -37.580 -16.743 0.934 1.00 98.19 379 ASN A CA 1
ATOM 3079 C C . ASN A 1 379 ? -36.670 -16.516 -0.286 1.00 98.19 379 ASN A C 1
ATOM 3081 O O . ASN A 1 379 ? -37.018 -16.970 -1.375 1.00 98.19 379 ASN A O 1
ATOM 3085 N N . PHE A 1 380 ? -35.523 -15.838 -0.142 1.00 98.25 380 PHE A N 1
ATOM 3086 C CA . PHE A 1 380 ? -34.615 -15.617 -1.271 1.00 98.25 380 PHE A CA 1
ATOM 3087 C C . PHE A 1 380 ? -34.112 -16.936 -1.874 1.00 98.25 380 PHE A C 1
ATOM 3089 O O . PHE A 1 380 ? -33.567 -17.816 -1.203 1.00 98.25 380 PHE A O 1
ATOM 3096 N N . THR A 1 381 ? -34.255 -17.058 -3.185 1.00 98.06 381 THR A N 1
ATOM 3097 C CA . THR A 1 381 ? -33.811 -18.214 -3.960 1.00 98.06 381 THR A CA 1
ATOM 3098 C C . THR A 1 381 ? -32.291 -18.225 -4.132 1.00 98.06 381 THR A C 1
ATOM 3100 O O . THR A 1 381 ? -31.606 -17.208 -3.998 1.00 98.06 381 THR A O 1
ATOM 3103 N N . GLU A 1 382 ? -31.725 -19.385 -4.473 1.00 97.12 382 GLU A N 1
ATOM 3104 C CA . GLU A 1 382 ? -30.294 -19.489 -4.798 1.00 97.12 382 GLU A CA 1
ATOM 3105 C C . GLU A 1 382 ? -29.906 -18.605 -5.990 1.00 97.12 382 GLU A C 1
ATOM 3107 O O . GLU A 1 382 ? -28.824 -18.017 -5.996 1.00 97.12 382 GLU A O 1
ATOM 3112 N N . GLN A 1 383 ? -30.807 -18.455 -6.966 1.00 97.50 383 GLN A N 1
ATOM 3113 C CA . GLN A 1 383 ? -30.598 -17.599 -8.131 1.00 97.50 383 GLN A CA 1
ATOM 3114 C C . GLN A 1 383 ? -30.528 -16.115 -7.742 1.00 97.50 383 GLN A C 1
ATOM 3116 O O . GLN A 1 383 ? -29.626 -15.409 -8.194 1.00 97.50 383 GLN A O 1
ATOM 3121 N N . GLU A 1 384 ? -31.423 -15.640 -6.871 1.00 97.88 384 GLU A N 1
ATOM 3122 C CA . GLU A 1 384 ? -31.382 -14.264 -6.357 1.00 97.88 384 GLU A CA 1
ATOM 3123 C C . GLU A 1 384 ? -30.104 -13.993 -5.557 1.00 97.88 384 GLU A C 1
ATOM 3125 O O . GLU A 1 384 ? -29.487 -12.939 -5.710 1.00 97.88 384 GLU A O 1
ATOM 3130 N N . LEU A 1 385 ? -29.654 -14.954 -4.745 1.00 98.00 385 LEU A N 1
ATOM 3131 C CA . LEU A 1 385 ? -28.391 -14.836 -4.013 1.00 98.00 385 LEU A CA 1
ATOM 3132 C C . LEU A 1 385 ? -27.176 -14.824 -4.952 1.00 98.00 385 LEU A C 1
ATOM 3134 O O . LEU A 1 385 ? -26.242 -14.051 -4.730 1.00 98.00 385 LEU A O 1
ATOM 3138 N N . ALA A 1 386 ? -27.186 -15.638 -6.011 1.00 96.25 386 ALA A N 1
ATOM 3139 C CA . ALA A 1 386 ? -26.136 -15.643 -7.026 1.00 96.25 386 ALA A CA 1
ATOM 3140 C C . ALA A 1 386 ? -26.064 -14.304 -7.778 1.00 96.25 386 ALA A C 1
ATOM 3142 O O . ALA A 1 386 ? -24.965 -13.796 -8.000 1.00 96.25 386 ALA A O 1
ATOM 3143 N N . LEU A 1 387 ? -27.215 -13.701 -8.101 1.00 97.00 387 LEU A N 1
ATOM 3144 C CA . LEU A 1 387 ? -27.307 -12.358 -8.684 1.00 97.00 387 LEU A CA 1
ATOM 3145 C C . LEU A 1 387 ? -26.745 -11.297 -7.729 1.00 97.00 387 LEU A C 1
ATOM 3147 O O . LEU A 1 387 ? -25.868 -10.526 -8.114 1.00 97.00 387 LEU A O 1
ATOM 3151 N N . LYS A 1 388 ? -27.162 -11.303 -6.456 1.00 97.50 388 LYS A N 1
ATOM 3152 C CA . LYS A 1 388 ? -26.622 -10.394 -5.427 1.00 97.50 388 LYS A CA 1
ATOM 3153 C C . LYS A 1 388 ? -25.110 -10.566 -5.249 1.00 97.50 388 LYS A C 1
ATOM 3155 O O . LYS A 1 388 ? -24.400 -9.586 -5.059 1.00 97.50 388 LYS A O 1
ATOM 3160 N N . CYS A 1 389 ? -24.575 -11.782 -5.384 1.00 95.81 389 CYS A N 1
ATOM 3161 C CA . CYS A 1 389 ? -23.135 -12.045 -5.290 1.00 95.81 389 CYS A CA 1
ATOM 3162 C C . CYS A 1 389 ? -22.301 -11.378 -6.404 1.00 95.81 389 CYS A C 1
ATOM 3164 O O . CYS A 1 389 ? -21.073 -11.327 -6.297 1.00 95.81 389 CYS A O 1
ATOM 3166 N N . GLN A 1 390 ? -22.934 -10.861 -7.460 1.00 94.94 390 GLN A N 1
ATOM 3167 C CA . GLN A 1 390 ? -22.265 -10.086 -8.509 1.00 94.94 390 GLN A CA 1
ATOM 3168 C C . GLN A 1 390 ? -22.125 -8.599 -8.141 1.00 94.94 390 GLN A C 1
ATOM 3170 O O . GLN A 1 390 ? -21.242 -7.929 -8.678 1.00 94.94 390 GLN A O 1
ATOM 3175 N N . ASP A 1 391 ? -22.928 -8.097 -7.195 1.00 93.81 391 ASP A N 1
ATOM 3176 C CA . ASP A 1 391 ? -22.927 -6.699 -6.765 1.00 93.81 391 ASP A CA 1
ATOM 3177 C C . ASP A 1 391 ? -21.610 -6.346 -6.050 1.00 93.81 391 ASP A C 1
ATOM 3179 O O . ASP A 1 391 ? -21.262 -6.892 -4.997 1.00 93.81 391 ASP A O 1
ATOM 3183 N N . ALA A 1 392 ? -20.857 -5.405 -6.628 1.00 93.56 392 ALA A N 1
ATOM 3184 C CA . ALA A 1 392 ? -19.604 -4.916 -6.060 1.00 93.56 392 ALA A CA 1
ATOM 3185 C C . ALA A 1 392 ? -19.807 -4.133 -4.750 1.00 93.56 392 ALA A C 1
ATOM 3187 O O . ALA A 1 392 ? -18.844 -3.972 -3.994 1.00 93.56 392 ALA A O 1
ATOM 3188 N N . GLY A 1 393 ? -21.033 -3.685 -4.462 1.00 95.31 393 GLY A N 1
ATOM 3189 C CA . GLY A 1 393 ? -21.473 -3.113 -3.193 1.00 95.31 393 GLY A CA 1
ATOM 3190 C C . GLY A 1 393 ? -21.486 -4.134 -2.057 1.00 95.31 393 GLY A C 1
ATOM 3191 O O . GLY A 1 393 ? -21.167 -3.782 -0.928 1.00 95.31 393 GLY A O 1
ATOM 3192 N N . LEU A 1 394 ? -21.666 -5.426 -2.342 1.00 96.94 394 LEU A N 1
ATOM 3193 C CA . LEU A 1 394 ? -21.651 -6.497 -1.340 1.00 96.94 394 LEU A CA 1
ATOM 3194 C C . LEU A 1 394 ? -20.271 -7.157 -1.198 1.00 96.94 394 LEU A C 1
ATOM 3196 O O . LEU A 1 394 ? -19.318 -6.862 -1.928 1.00 96.94 394 LEU A O 1
ATOM 3200 N N . ILE A 1 395 ? -20.129 -8.043 -0.210 1.00 94.94 395 ILE A N 1
ATOM 3201 C CA . ILE A 1 395 ? -18.985 -8.958 -0.139 1.00 94.94 395 ILE A CA 1
ATOM 3202 C C . ILE A 1 395 ? -19.331 -10.155 -1.019 1.00 94.94 395 ILE A C 1
ATOM 3204 O O . ILE A 1 395 ? -20.220 -10.938 -0.693 1.00 94.94 395 ILE A O 1
ATOM 3208 N N . ARG A 1 396 ? -18.626 -10.283 -2.148 1.00 95.25 396 ARG A N 1
ATOM 3209 C CA . ARG A 1 396 ? -18.890 -11.281 -3.197 1.00 95.25 396 ARG A CA 1
ATOM 3210 C C . ARG A 1 396 ? -18.436 -12.684 -2.783 1.00 95.25 396 ARG A C 1
ATOM 3212 O O . ARG A 1 396 ? -17.481 -13.234 -3.323 1.00 95.25 396 ARG A O 1
ATOM 3219 N N . HIS A 1 397 ? -19.094 -13.229 -1.766 1.00 94.88 397 HIS A N 1
ATOM 3220 C CA . HIS A 1 397 ? -18.861 -14.560 -1.229 1.00 94.88 397 HIS A CA 1
ATOM 3221 C C . HIS A 1 397 ? -20.203 -15.265 -1.028 1.00 94.88 397 HIS A C 1
ATOM 3223 O O . HIS A 1 397 ? -20.906 -15.014 -0.046 1.00 94.88 397 HIS A O 1
ATOM 3229 N N . ILE A 1 398 ? -20.534 -16.189 -1.932 1.00 96.06 398 ILE A N 1
ATOM 3230 C CA . ILE A 1 398 ? -21.866 -16.802 -1.984 1.00 96.06 398 ILE A CA 1
ATOM 3231 C C . ILE A 1 398 ? -22.276 -17.434 -0.650 1.00 96.06 398 ILE A C 1
ATOM 3233 O O . ILE A 1 398 ? -23.332 -17.106 -0.131 1.00 96.06 398 ILE A O 1
ATOM 3237 N N . GLY A 1 399 ? -21.391 -18.197 0.003 1.00 95.75 399 GLY A N 1
ATOM 3238 C CA . GLY A 1 399 ? -21.712 -18.840 1.284 1.00 95.75 399 GLY A CA 1
ATOM 3239 C C . GLY A 1 399 ? -22.031 -17.862 2.423 1.00 95.75 399 GLY A C 1
ATOM 3240 O O . GLY A 1 399 ? -22.746 -18.223 3.351 1.00 95.75 399 GLY A O 1
ATOM 3241 N N . LYS A 1 400 ? -21.548 -16.614 2.346 1.00 95.19 400 LYS A N 1
ATOM 3242 C CA . LYS A 1 400 ? -21.840 -15.580 3.348 1.00 95.19 400 LYS A CA 1
ATOM 3243 C C . LYS A 1 400 ? -23.177 -14.894 3.065 1.00 95.19 400 LYS A C 1
ATOM 3245 O O . LYS A 1 400 ? -23.858 -14.516 4.010 1.00 95.19 400 LYS A O 1
ATOM 3250 N N . LEU A 1 401 ? -23.561 -14.748 1.796 1.00 97.88 401 LEU A N 1
ATOM 3251 C CA . LEU A 1 401 ? -24.877 -14.224 1.414 1.00 97.88 401 LEU A CA 1
ATOM 3252 C C . LEU A 1 401 ? -25.977 -15.261 1.664 1.00 97.88 401 LEU A C 1
ATOM 3254 O O . LEU A 1 401 ? -27.024 -14.928 2.211 1.00 97.88 401 LEU A O 1
ATOM 3258 N N . THR A 1 402 ? -25.704 -16.533 1.363 1.00 98.25 402 THR A N 1
ATOM 3259 C CA . THR A 1 402 ? -26.562 -17.666 1.734 1.00 98.25 402 THR A CA 1
ATOM 3260 C C . THR A 1 402 ? -26.812 -17.708 3.237 1.00 98.25 402 THR A C 1
ATOM 3262 O O . THR A 1 402 ? -27.949 -17.885 3.658 1.00 98.25 402 THR A O 1
ATOM 3265 N N . ALA A 1 403 ? -25.789 -17.442 4.052 1.00 98.00 403 ALA A N 1
ATOM 3266 C CA . ALA A 1 403 ? -25.945 -17.385 5.500 1.00 98.00 403 ALA A CA 1
ATOM 3267 C C . ALA A 1 403 ? -26.926 -16.305 5.983 1.00 98.00 403 ALA A C 1
ATOM 3269 O O . ALA A 1 403 ? -27.586 -16.533 6.988 1.00 98.00 403 ALA A O 1
ATOM 3270 N N . ILE A 1 404 ? -27.068 -15.168 5.289 1.00 98.62 404 ILE A N 1
ATOM 3271 C CA . ILE A 1 404 ? -28.054 -14.135 5.660 1.00 98.62 404 ILE A CA 1
ATOM 3272 C C . ILE A 1 404 ? -29.477 -14.692 5.518 1.00 98.62 404 ILE A C 1
ATOM 3274 O O . ILE A 1 404 ? -30.283 -14.573 6.439 1.00 98.62 404 ILE A O 1
ATOM 3278 N N . ARG A 1 405 ? -29.772 -15.361 4.396 1.00 98.62 405 ARG A N 1
ATOM 3279 C CA . ARG A 1 405 ? -31.053 -16.055 4.188 1.00 98.62 405 ARG A CA 1
ATOM 3280 C C . ARG A 1 405 ? -31.258 -17.167 5.213 1.00 98.62 405 ARG A C 1
ATOM 3282 O O . ARG A 1 405 ? -32.319 -17.243 5.822 1.00 98.62 405 ARG A O 1
ATOM 3289 N N . ASP A 1 406 ? -30.259 -18.020 5.422 1.00 98.56 406 ASP A N 1
ATOM 3290 C CA . ASP A 1 406 ? -30.376 -19.147 6.353 1.00 98.56 406 ASP A CA 1
ATOM 3291 C C . ASP A 1 406 ? -30.579 -18.661 7.803 1.00 98.56 406 ASP A C 1
ATOM 3293 O O . ASP A 1 406 ? -31.352 -19.254 8.555 1.00 98.56 406 ASP A O 1
ATOM 3297 N N . ASN A 1 407 ? -29.957 -17.539 8.181 1.00 98.69 407 ASN A N 1
ATOM 3298 C CA . ASN A 1 407 ? -30.195 -16.873 9.460 1.00 98.69 407 ASN A CA 1
ATOM 3299 C C . ASN A 1 407 ? -31.612 -16.295 9.546 1.00 98.69 407 ASN A C 1
ATOM 3301 O O . ASN A 1 407 ? -32.223 -16.380 10.606 1.00 98.69 407 ASN A O 1
ATOM 3305 N N . ALA A 1 408 ? -32.160 -15.751 8.454 1.00 98.81 408 ALA A N 1
ATOM 3306 C CA . ALA A 1 408 ? -33.553 -15.306 8.414 1.00 98.81 408 ALA A CA 1
ATOM 3307 C C . ALA A 1 408 ? -34.530 -16.477 8.612 1.00 98.81 408 ALA A C 1
ATOM 3309 O O . ALA A 1 408 ? -35.485 -16.354 9.376 1.00 98.81 408 ALA A O 1
ATOM 3310 N N . ILE A 1 409 ? -34.263 -17.633 7.990 1.00 98.75 409 ILE A N 1
ATOM 3311 C CA . ILE A 1 409 ? -35.038 -18.869 8.194 1.00 98.75 409 ILE A CA 1
ATOM 3312 C C . ILE A 1 409 ? -34.969 -19.306 9.664 1.00 98.75 409 ILE A C 1
ATOM 3314 O O . ILE A 1 409 ? -36.001 -19.571 10.277 1.00 98.75 409 ILE A O 1
ATOM 3318 N N . ALA A 1 410 ? -33.769 -19.349 10.252 1.00 98.69 410 ALA A N 1
ATOM 3319 C CA . ALA A 1 410 ? -33.580 -19.700 11.660 1.00 98.69 410 ALA A CA 1
ATOM 3320 C C . ALA A 1 410 ? -34.338 -18.748 12.602 1.00 98.69 410 ALA A C 1
ATOM 3322 O O . ALA A 1 410 ? -35.016 -19.202 13.524 1.00 98.69 410 ALA A O 1
ATOM 3323 N N . TRP A 1 411 ? -34.293 -17.443 12.323 1.00 98.56 411 TRP A N 1
ATOM 3324 C CA . TRP A 1 411 ? -35.027 -16.423 13.071 1.00 98.56 411 TRP A CA 1
ATOM 3325 C C . TRP A 1 411 ? -36.544 -16.651 13.010 1.00 98.56 411 TRP A C 1
ATOM 3327 O O . TRP A 1 411 ? -37.203 -16.679 14.047 1.00 98.56 411 TRP A O 1
ATOM 3337 N N . GLN A 1 412 ? -37.105 -16.890 11.819 1.00 98.38 412 GLN A N 1
ATOM 3338 C CA . GLN A 1 412 ? -38.540 -17.172 11.660 1.00 98.38 412 GLN A CA 1
ATOM 3339 C C . GLN A 1 412 ? -38.958 -18.484 12.332 1.00 98.38 412 GLN A C 1
ATOM 3341 O O . GLN A 1 412 ? -40.017 -18.544 12.951 1.00 98.38 412 GLN A O 1
ATOM 3346 N N . ASN A 1 413 ? -38.110 -19.515 12.292 1.00 98.38 413 ASN A N 1
ATOM 3347 C CA . ASN A 1 413 ? -38.374 -20.780 12.980 1.00 98.38 413 ASN A CA 1
ATOM 3348 C C . ASN A 1 413 ? -38.429 -20.621 14.503 1.00 98.38 413 ASN A C 1
ATOM 3350 O O . ASN A 1 413 ? -39.194 -21.325 15.159 1.00 98.38 413 ASN A O 1
ATOM 3354 N N . MET A 1 414 ? -37.624 -19.722 15.074 1.00 98.06 414 MET A N 1
ATOM 3355 C CA . MET A 1 414 ? -37.702 -19.401 16.500 1.00 98.06 414 MET A CA 1
ATOM 3356 C C . MET A 1 414 ? -38.980 -18.617 16.823 1.00 98.06 414 MET A C 1
ATOM 3358 O O . MET A 1 414 ? -39.675 -18.971 17.772 1.00 98.06 414 MET A O 1
ATOM 3362 N N . LYS A 1 415 ? -39.370 -17.642 15.989 1.00 97.19 415 LYS A N 1
ATOM 3363 C CA . LYS A 1 415 ? -40.655 -16.932 16.152 1.00 97.19 415 LYS A CA 1
ATOM 3364 C C . LYS A 1 415 ? -41.863 -17.865 16.047 1.00 97.19 415 LYS A C 1
ATOM 3366 O O . LYS A 1 415 ? -42.818 -17.711 16.799 1.00 97.19 415 LYS A O 1
ATOM 3371 N N . ALA A 1 416 ? -41.812 -18.859 15.161 1.00 97.06 416 ALA A N 1
ATOM 3372 C CA . ALA A 1 416 ? -42.852 -19.881 15.031 1.00 97.06 416 ALA A CA 1
ATOM 3373 C C . ALA A 1 416 ? -42.972 -20.790 16.271 1.00 97.06 416 ALA A C 1
ATOM 3375 O O . ALA A 1 416 ? -43.997 -21.438 16.454 1.00 97.06 416 ALA A O 1
ATOM 3376 N N . GLN A 1 417 ? -41.944 -20.823 17.125 1.00 96.88 417 GLN A N 1
ATOM 3377 C CA . GLN A 1 417 ? -41.958 -21.474 18.441 1.00 96.88 417 GLN A CA 1
ATOM 3378 C C . GLN A 1 417 ? -42.356 -20.504 19.565 1.00 96.88 417 GLN A C 1
ATOM 3380 O O . GLN A 1 417 ? -42.076 -20.776 20.729 1.00 96.88 417 GLN A O 1
ATOM 3385 N N . GLU A 1 418 ? -42.966 -19.365 19.220 1.00 96.31 418 GLU A N 1
ATOM 3386 C CA . GLU A 1 418 ? -43.393 -18.316 20.156 1.00 96.31 418 GLU A CA 1
ATOM 3387 C C . GLU A 1 418 ? -42.233 -17.692 20.957 1.00 96.31 418 GLU A C 1
ATOM 3389 O O . GLU A 1 418 ? -42.438 -17.102 22.017 1.00 96.31 418 GLU A O 1
ATOM 3394 N N . ILE A 1 419 ? -41.000 -17.779 20.441 1.00 97.69 419 ILE A N 1
ATOM 3395 C CA . ILE A 1 419 ? -39.840 -17.116 21.042 1.00 97.69 419 ILE A CA 1
ATOM 3396 C C . ILE A 1 419 ? -39.828 -15.647 20.614 1.00 97.69 419 ILE A C 1
ATOM 3398 O O . ILE A 1 419 ? -39.692 -15.327 19.429 1.00 97.69 419 ILE A O 1
ATOM 3402 N N . ASP A 1 420 ? -39.901 -14.748 21.593 1.00 97.81 420 ASP A N 1
ATOM 3403 C CA . ASP A 1 420 ? -39.567 -13.340 21.403 1.00 97.81 420 ASP A CA 1
ATOM 3404 C C . ASP A 1 420 ? -38.051 -13.203 21.233 1.00 97.81 420 ASP A C 1
ATOM 3406 O O . ASP A 1 420 ? -37.282 -13.322 22.188 1.00 97.81 420 ASP A O 1
ATOM 3410 N N . MET A 1 421 ? -37.619 -12.972 19.995 1.00 97.88 421 MET A N 1
ATOM 3411 C CA . MET A 1 421 ? -36.203 -12.924 19.639 1.00 97.88 421 MET A CA 1
ATOM 3412 C C . MET A 1 421 ? -35.442 -11.794 20.328 1.00 97.88 421 MET A C 1
ATOM 3414 O O . MET A 1 421 ? -34.269 -11.975 20.655 1.00 97.88 421 MET A O 1
ATOM 3418 N N . VAL A 1 422 ? -36.085 -10.649 20.567 1.00 98.12 422 VAL A N 1
ATOM 3419 C CA . VAL A 1 422 ? -35.441 -9.510 21.231 1.00 98.12 422 VAL A CA 1
ATOM 3420 C C . VAL A 1 422 ? -35.176 -9.875 22.686 1.00 98.12 422 VAL A C 1
ATOM 3422 O O . VAL A 1 422 ? -34.036 -9.786 23.141 1.00 98.12 422 VAL A O 1
ATOM 3425 N N . ASN A 1 423 ? -36.200 -10.351 23.397 1.00 97.94 423 ASN A N 1
ATOM 3426 C CA . ASN A 1 423 ? -36.051 -10.755 24.793 1.00 97.94 423 ASN A CA 1
ATOM 3427 C C . ASN A 1 423 ? -35.068 -11.923 24.934 1.00 97.94 423 ASN A C 1
ATOM 3429 O O . ASN A 1 423 ? -34.131 -11.828 25.720 1.00 97.94 423 ASN A O 1
ATOM 3433 N N . TRP A 1 424 ? -35.185 -12.951 24.093 1.00 98.44 424 TRP A N 1
ATOM 3434 C CA . TRP A 1 424 ? -34.303 -14.118 24.124 1.00 98.44 424 TRP A CA 1
ATOM 3435 C C . TRP A 1 424 ? -32.823 -13.772 23.911 1.00 98.44 424 TRP A C 1
ATOM 3437 O O . TRP A 1 424 ? -31.951 -14.335 24.571 1.00 98.44 424 TRP A O 1
ATOM 3447 N N . LEU A 1 425 ? -32.515 -12.844 22.998 1.00 98.44 425 LEU A N 1
ATOM 3448 C CA . LEU A 1 425 ? -31.143 -12.382 22.784 1.00 98.44 425 LEU A CA 1
ATOM 3449 C C . LEU A 1 425 ? -30.612 -11.601 23.993 1.00 98.44 425 LEU A C 1
ATOM 3451 O O . LEU A 1 425 ? -29.467 -11.796 24.399 1.00 98.44 425 LEU A O 1
ATOM 3455 N N . TRP A 1 426 ? -31.439 -10.733 24.577 1.00 98.25 426 TRP A N 1
ATOM 3456 C CA . TRP A 1 426 ? -31.057 -9.904 25.720 1.00 98.25 426 TRP A CA 1
ATOM 3457 C C . TRP A 1 426 ? -31.023 -10.668 27.059 1.00 98.25 426 TRP A C 1
ATOM 3459 O O . TRP A 1 426 ? -30.362 -10.212 27.992 1.00 98.25 426 TRP A O 1
ATOM 3469 N N . ASP A 1 427 ? -31.630 -11.856 27.154 1.00 98.19 427 ASP A N 1
ATOM 3470 C CA . ASP A 1 427 ? -31.530 -12.734 28.334 1.00 98.19 427 ASP A CA 1
ATOM 3471 C C . ASP A 1 427 ? -30.093 -13.216 28.585 1.00 98.19 427 ASP A C 1
ATOM 3473 O O . ASP A 1 427 ? -29.731 -13.535 29.713 1.00 98.19 427 ASP A O 1
ATOM 3477 N N . PHE A 1 428 ? -29.228 -13.221 27.562 1.00 98.00 428 PHE A N 1
ATOM 3478 C CA . PHE A 1 428 ? -27.809 -13.563 27.731 1.00 98.00 428 PHE A CA 1
ATOM 3479 C C . PHE A 1 428 ? -27.028 -12.537 28.562 1.00 98.00 428 PHE A C 1
ATOM 3481 O O . PHE A 1 428 ? -25.932 -12.847 29.029 1.00 98.00 428 PHE A O 1
ATOM 3488 N N . VAL A 1 429 ? -27.577 -11.337 28.741 1.00 97.31 429 VAL A N 1
ATOM 3489 C CA . VAL A 1 429 ? -27.018 -10.271 29.580 1.00 97.31 429 VAL A CA 1
ATOM 3490 C C . VAL A 1 429 ? -28.004 -9.842 30.670 1.00 97.31 429 VAL A C 1
ATOM 3492 O O . VAL A 1 429 ? -27.979 -8.702 31.121 1.00 97.31 429 VAL A O 1
ATOM 3495 N N . ASP A 1 430 ? -28.902 -10.744 31.079 1.00 96.69 430 ASP A N 1
ATOM 3496 C CA . ASP A 1 430 ? -29.909 -10.498 32.120 1.00 96.69 430 ASP A CA 1
ATOM 3497 C C . ASP A 1 430 ? -30.744 -9.228 31.861 1.00 96.69 430 ASP A C 1
ATOM 3499 O O . ASP A 1 430 ? -31.105 -8.492 32.780 1.00 96.69 430 ASP A O 1
ATOM 3503 N N . GLN A 1 431 ? -31.035 -8.946 30.583 1.00 95.81 431 GLN A N 1
ATOM 3504 C CA . GLN A 1 431 ? -31.749 -7.749 30.123 1.00 95.81 431 GLN A CA 1
ATOM 3505 C C . GLN A 1 431 ? -31.049 -6.410 30.433 1.00 95.81 431 GLN A C 1
ATOM 3507 O O . GLN A 1 431 ? -31.646 -5.350 30.220 1.00 95.81 431 GLN A O 1
ATOM 3512 N N . GLN A 1 432 ? -29.790 -6.427 30.877 1.00 94.88 432 GLN A N 1
ATOM 3513 C CA . GLN A 1 432 ? -29.017 -5.246 31.256 1.00 94.88 432 GLN A CA 1
ATOM 3514 C C . GLN A 1 432 ? -27.755 -5.097 30.406 1.00 94.88 432 GLN A C 1
ATOM 3516 O O . GLN A 1 432 ? -27.141 -6.070 29.982 1.00 94.88 432 GLN A O 1
ATOM 3521 N N . VAL A 1 433 ? -27.353 -3.851 30.158 1.00 95.25 433 VAL A N 1
ATOM 3522 C CA . VAL A 1 433 ? -26.090 -3.572 29.467 1.00 95.25 433 VAL A CA 1
ATOM 3523 C C . VAL A 1 433 ? -24.930 -3.941 30.387 1.00 95.25 433 VAL A C 1
ATOM 3525 O O . VAL A 1 433 ? -24.862 -3.471 31.524 1.00 95.25 433 VAL A O 1
ATOM 3528 N N . GLN A 1 434 ? -23.996 -4.749 29.893 1.00 95.19 434 GLN A N 1
ATOM 3529 C CA . GLN A 1 434 ? -22.757 -5.047 30.604 1.00 95.19 434 GLN A CA 1
ATOM 3530 C C . GLN A 1 434 ? -21.758 -3.912 30.383 1.00 95.19 434 GLN A C 1
ATOM 3532 O O . GLN A 1 434 ? -21.268 -3.726 29.272 1.00 95.19 434 GLN A O 1
ATOM 3537 N N . LEU A 1 435 ? -21.473 -3.149 31.438 1.00 92.94 435 LEU A N 1
ATOM 3538 C CA . LEU A 1 435 ? -20.456 -2.098 31.432 1.00 92.94 435 LEU A CA 1
ATOM 3539 C C . LEU A 1 435 ? -19.126 -2.691 31.905 1.00 92.94 435 LEU A C 1
ATOM 3541 O O . LEU A 1 435 ? -18.955 -2.942 33.100 1.00 92.94 435 LEU A O 1
ATOM 3545 N N . ASN A 1 436 ? -18.187 -2.917 30.989 1.00 91.44 436 ASN A N 1
ATOM 3546 C CA . ASN A 1 436 ? -16.887 -3.485 31.344 1.00 91.44 436 ASN A CA 1
ATOM 3547 C C . ASN A 1 436 ? -15.855 -2.397 31.658 1.00 91.44 436 ASN A C 1
ATOM 3549 O O . ASN A 1 436 ? -15.907 -1.277 31.148 1.00 91.44 436 ASN A O 1
ATOM 3553 N N . ASP A 1 437 ? -14.886 -2.731 32.504 1.00 90.12 437 ASP A N 1
ATOM 3554 C CA . ASP A 1 437 ? -13.699 -1.909 32.744 1.00 90.12 437 ASP A CA 1
ATOM 3555 C C . ASP A 1 437 ? -12.705 -2.111 31.589 1.00 90.12 437 ASP A C 1
ATOM 3557 O O . ASP A 1 437 ? -12.109 -3.183 31.459 1.00 90.12 437 ASP A O 1
ATOM 3561 N N . VAL A 1 438 ? -12.568 -1.110 30.713 1.00 90.75 438 VAL A N 1
ATOM 3562 C CA . VAL A 1 438 ? -11.760 -1.198 29.486 1.00 90.75 438 VAL A CA 1
ATOM 3563 C C . VAL A 1 438 ? -10.743 -0.054 29.483 1.00 90.75 438 VAL A C 1
ATOM 3565 O O . VAL A 1 438 ? -10.977 0.992 28.884 1.00 90.75 438 VAL A O 1
ATOM 3568 N N . PRO A 1 439 ? -9.596 -0.201 30.166 1.00 84.75 439 PRO A N 1
ATOM 3569 C CA . PRO A 1 439 ? -8.557 0.830 30.158 1.00 84.75 439 PRO A CA 1
ATOM 3570 C C . PRO A 1 439 ? -7.817 0.930 28.811 1.00 84.75 439 PRO A C 1
ATOM 3572 O O . PRO A 1 439 ? -7.310 1.996 28.478 1.00 84.75 439 PRO A O 1
ATOM 3575 N N . ASP A 1 440 ? -7.739 -0.171 28.054 1.00 86.00 440 ASP A N 1
ATOM 3576 C CA . ASP A 1 440 ? -7.182 -0.238 26.695 1.00 86.00 440 ASP A CA 1
ATOM 3577 C C . ASP A 1 440 ? -7.948 -1.304 25.898 1.00 86.00 440 ASP A C 1
ATOM 3579 O O . ASP A 1 440 ? -7.978 -2.479 26.285 1.00 86.00 440 ASP A O 1
ATOM 3583 N N . TYR A 1 441 ? -8.539 -0.922 24.766 1.00 87.31 441 TYR A N 1
ATOM 3584 C CA . TYR A 1 441 ? -9.310 -1.828 23.909 1.00 87.31 441 TYR A CA 1
ATOM 3585 C C . TYR A 1 441 ? -8.492 -3.032 23.415 1.00 87.31 441 TYR A C 1
ATOM 3587 O O . TYR A 1 441 ? -9.056 -4.078 23.098 1.00 87.31 441 TYR A O 1
ATOM 3595 N N . LYS A 1 442 ? -7.157 -2.926 23.344 1.00 88.31 442 LYS A N 1
ATOM 3596 C CA . LYS A 1 442 ? -6.277 -4.035 22.931 1.00 88.31 442 LYS A CA 1
ATOM 3597 C C . LYS A 1 442 ? -6.226 -5.160 23.956 1.00 88.31 442 LYS A C 1
ATOM 3599 O O . LYS A 1 442 ? -5.806 -6.265 23.614 1.00 88.31 442 LYS A O 1
ATOM 3604 N N . LEU A 1 443 ? -6.604 -4.872 25.199 1.00 85.75 443 LEU A N 1
ATOM 3605 C CA . LEU A 1 443 ? -6.696 -5.851 26.277 1.00 85.75 443 LEU A CA 1
ATOM 3606 C C . LEU A 1 443 ? -8.093 -6.476 26.366 1.00 85.75 443 LEU A C 1
ATOM 3608 O O . LEU A 1 443 ? -8.255 -7.483 27.056 1.00 85.75 443 LEU A O 1
ATOM 3612 N N . ALA A 1 444 ? -9.083 -5.917 25.660 1.00 87.31 444 ALA A N 1
ATOM 3613 C CA . ALA A 1 444 ? -10.427 -6.469 25.627 1.00 87.31 444 ALA A CA 1
ATOM 3614 C C . ALA A 1 444 ? -10.414 -7.883 25.012 1.00 87.31 444 ALA A C 1
ATOM 3616 O O . ALA A 1 444 ? -9.721 -8.142 24.018 1.00 87.31 444 ALA A O 1
ATOM 3617 N N . PRO A 1 445 ? -11.162 -8.836 25.589 1.00 91.25 445 PRO A N 1
ATOM 3618 C CA . PRO A 1 445 ? -11.168 -10.203 25.100 1.00 91.25 445 PRO A CA 1
ATOM 3619 C C . PRO A 1 445 ? -11.827 -10.285 23.717 1.00 91.25 445 PRO A C 1
ATOM 3621 O O . PRO A 1 445 ? -12.853 -9.673 23.459 1.00 91.25 445 PRO A O 1
ATOM 3624 N N . ALA A 1 446 ? -11.300 -11.129 22.828 1.00 90.06 446 ALA A N 1
ATOM 3625 C CA . ALA A 1 446 ? -11.930 -11.377 21.525 1.00 90.06 446 ALA A CA 1
ATOM 3626 C C . ALA A 1 446 ? -13.213 -12.236 21.612 1.00 90.06 446 ALA A C 1
ATOM 3628 O O . ALA A 1 446 ? -13.878 -12.459 20.603 1.00 90.06 446 ALA A O 1
ATOM 3629 N N . GLN A 1 447 ? -13.504 -12.810 22.781 1.00 96.00 447 GLN A N 1
ATOM 3630 C CA . GLN A 1 447 ? -14.696 -13.601 23.092 1.00 96.00 447 GLN A CA 1
ATOM 3631 C C . GLN A 1 447 ? -14.838 -13.717 24.617 1.00 96.00 447 GLN A C 1
ATOM 3633 O O . GLN A 1 447 ? -13.845 -13.867 25.326 1.00 96.00 447 GLN A O 1
ATOM 3638 N N . THR A 1 448 ? -16.068 -13.739 25.115 1.00 96.56 448 THR A N 1
ATOM 3639 C CA . THR A 1 448 ? -16.412 -13.976 26.528 1.00 96.56 448 THR A CA 1
ATOM 3640 C C . THR A 1 448 ? -17.143 -15.304 26.709 1.00 96.56 448 THR A C 1
ATOM 3642 O O . THR A 1 448 ? -17.637 -15.887 25.739 1.00 96.56 448 THR A O 1
ATOM 3645 N N . GLU A 1 449 ? -17.270 -15.783 27.948 1.00 97.44 449 GLU A N 1
ATOM 3646 C CA . GLU A 1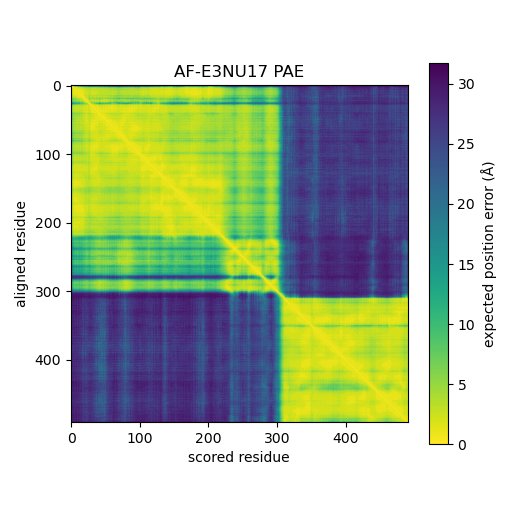 449 ? -18.099 -16.958 28.256 1.00 97.44 449 GLU A CA 1
ATOM 3647 C C . GLU A 1 449 ? -19.550 -16.764 27.773 1.00 97.44 449 GLU A C 1
ATOM 3649 O O . GLU A 1 449 ? -20.137 -17.662 27.166 1.00 97.44 449 GLU A O 1
ATOM 3654 N N . THR A 1 450 ? -20.102 -15.560 27.949 1.00 97.75 450 THR A N 1
ATOM 3655 C CA . THR A 1 450 ? -21.432 -15.185 27.454 1.00 97.75 450 THR A CA 1
ATOM 3656 C C . THR A 1 450 ? -21.520 -15.284 25.933 1.00 97.75 450 THR A C 1
ATOM 3658 O O . THR A 1 450 ? -22.427 -15.934 25.413 1.00 97.75 450 THR A O 1
ATOM 3661 N N . SER A 1 451 ? -20.534 -14.753 25.202 1.00 98.25 451 SER A N 1
ATOM 3662 C CA . SER A 1 451 ? -20.506 -14.860 23.736 1.00 98.25 451 SER A CA 1
ATOM 3663 C C . SER A 1 451 ? -20.392 -16.310 23.242 1.00 98.25 451 SER A C 1
ATOM 3665 O O . SER A 1 451 ? -20.956 -16.667 22.207 1.00 98.25 451 SER A O 1
ATOM 3667 N N . GLN A 1 452 ? -19.711 -17.186 23.995 1.00 98.44 452 GLN A N 1
ATOM 3668 C CA . GLN A 1 452 ? -19.625 -18.616 23.688 1.00 98.44 452 GLN A CA 1
ATOM 3669 C C . GLN A 1 452 ? -20.975 -19.311 23.894 1.00 98.44 452 GLN A C 1
ATOM 3671 O O . GLN A 1 452 ? -21.379 -20.116 23.046 1.00 98.44 452 GLN A O 1
ATOM 3676 N N . LYS A 1 453 ? -21.691 -18.977 24.980 1.00 98.56 453 LYS A N 1
ATOM 3677 C CA . LYS A 1 453 ? -23.059 -19.451 25.246 1.00 98.56 453 LYS A CA 1
ATOM 3678 C C . LYS A 1 453 ? -24.018 -18.995 24.144 1.00 98.56 453 LYS A C 1
ATOM 3680 O O . LYS A 1 453 ? -24.710 -19.845 23.581 1.00 98.56 453 LYS A O 1
ATOM 3685 N N . LEU A 1 454 ? -23.979 -17.714 23.770 1.00 98.56 454 LEU A N 1
ATOM 3686 C CA . LEU A 1 454 ? -24.782 -17.150 22.682 1.00 98.56 454 LEU A CA 1
ATOM 3687 C C . LEU A 1 454 ? -24.488 -17.846 21.345 1.00 98.56 454 LEU A C 1
ATOM 3689 O O . LEU A 1 454 ? -25.402 -18.363 20.707 1.00 98.56 454 LEU A O 1
ATOM 3693 N N . SER A 1 455 ? -23.211 -17.984 20.966 1.00 98.56 455 SER A N 1
ATOM 3694 C CA . SER A 1 455 ? -22.799 -18.718 19.756 1.00 98.56 455 SER A CA 1
ATOM 3695 C C . SER A 1 455 ? -23.333 -20.152 19.752 1.00 98.56 455 SER A C 1
ATOM 3697 O O . SER A 1 455 ? -23.854 -20.627 18.742 1.00 98.56 455 SER A O 1
ATOM 3699 N N . LYS A 1 456 ? -23.216 -20.876 20.873 1.00 98.50 456 LYS A N 1
ATOM 3700 C CA . LYS A 1 456 ? -23.706 -22.258 20.976 1.00 98.50 456 LYS A CA 1
ATOM 3701 C C . LYS A 1 456 ? -25.227 -22.324 20.815 1.00 98.50 456 LYS A C 1
ATOM 3703 O O . LYS A 1 456 ? -25.717 -23.217 20.124 1.00 98.50 456 LYS A O 1
ATOM 3708 N N . ALA A 1 457 ? -25.954 -21.390 21.421 1.00 98.50 457 ALA A N 1
ATOM 3709 C CA . ALA A 1 457 ? -27.407 -21.323 21.350 1.00 98.50 457 ALA A CA 1
ATOM 3710 C C . ALA A 1 457 ? -27.905 -20.960 19.941 1.00 98.50 457 ALA A C 1
ATOM 3712 O O . ALA A 1 457 ? -28.774 -21.647 19.408 1.00 98.50 457 ALA A O 1
ATOM 3713 N N . LEU A 1 458 ? -27.300 -19.962 19.293 1.00 98.56 458 LEU A N 1
ATOM 3714 C CA . LEU A 1 458 ? -27.606 -19.595 17.909 1.00 98.56 458 LEU A CA 1
ATOM 3715 C C . LEU A 1 458 ? -27.317 -20.761 16.949 1.00 98.56 458 LEU A C 1
ATOM 3717 O O . LEU A 1 458 ? -28.180 -21.150 16.165 1.00 98.56 458 LEU A O 1
ATOM 3721 N N . LYS A 1 459 ? -26.149 -21.409 17.055 1.00 98.31 459 LYS A N 1
ATOM 3722 C CA . LYS A 1 459 ? -25.817 -22.582 16.221 1.00 98.31 459 LYS A CA 1
ATOM 3723 C C . LYS A 1 459 ? -26.799 -23.735 16.411 1.00 98.31 459 LYS A C 1
ATOM 3725 O O . LYS A 1 459 ? -27.164 -24.379 15.430 1.00 98.31 459 LYS A O 1
ATOM 3730 N N . LYS A 1 460 ? -27.238 -23.991 17.651 1.00 98.06 460 LYS A N 1
ATOM 3731 C CA . LYS A 1 460 ? -28.250 -25.017 17.955 1.00 98.06 460 LYS A CA 1
ATOM 3732 C C . LYS A 1 460 ? -29.577 -24.735 17.237 1.00 98.06 460 LYS A C 1
ATOM 3734 O O . LYS A 1 460 ? -30.238 -25.681 16.829 1.00 98.06 460 LYS A O 1
ATOM 3739 N N . ASN A 1 461 ? -29.917 -23.462 17.040 1.00 97.69 461 ASN A N 1
ATOM 3740 C CA . ASN A 1 461 ? -31.113 -23.018 16.321 1.00 97.69 461 ASN A CA 1
ATOM 3741 C C . ASN A 1 461 ? -30.890 -22.799 14.811 1.00 97.69 461 ASN A C 1
ATOM 3743 O O . ASN A 1 461 ? -31.757 -22.263 14.132 1.00 97.69 461 ASN A O 1
ATOM 3747 N N . GLY A 1 462 ? -29.751 -23.231 14.258 1.00 97.06 462 GLY A N 1
ATOM 3748 C CA . GLY A 1 462 ? -29.517 -23.258 12.809 1.00 97.06 462 GLY A CA 1
ATOM 3749 C C . GLY A 1 462 ? -28.800 -22.040 12.224 1.00 97.06 462 GLY A C 1
ATOM 3750 O O . GLY A 1 462 ? -28.477 -22.061 11.035 1.00 97.06 462 GLY A O 1
ATOM 3751 N N . PHE A 1 463 ? -28.470 -21.034 13.038 1.00 98.44 463 PHE A N 1
ATOM 3752 C CA . PHE A 1 463 ? -27.730 -19.854 12.587 1.00 98.44 463 PHE A CA 1
ATOM 3753 C C . PHE A 1 463 ? -26.318 -20.207 12.088 1.00 98.44 463 PHE A C 1
ATOM 3755 O O . PHE A 1 463 ? -25.633 -21.097 12.606 1.00 98.44 463 PHE A O 1
ATOM 3762 N N . LYS A 1 464 ? -25.860 -19.471 11.077 1.00 97.38 464 LYS A N 1
ATOM 3763 C CA . LYS A 1 464 ? -24.583 -19.617 10.373 1.00 97.38 464 LYS A CA 1
ATOM 3764 C C . LYS A 1 464 ? -23.711 -18.381 10.587 1.00 97.38 464 LYS A C 1
ATOM 3766 O O . LYS A 1 464 ? -24.208 -17.284 10.810 1.00 97.38 464 LYS A O 1
ATOM 3771 N N . PHE A 1 465 ? -22.390 -18.572 10.514 1.00 95.81 465 PHE A N 1
ATOM 3772 C CA . PHE A 1 465 ? -21.375 -17.523 10.731 1.00 95.81 465 PHE A CA 1
ATOM 3773 C C . PHE A 1 465 ? -21.422 -16.833 12.107 1.00 95.81 465 PHE A C 1
ATOM 3775 O O . PHE A 1 465 ? -20.807 -15.798 12.302 1.00 95.81 465 PHE A O 1
ATOM 3782 N N . VAL A 1 466 ? -22.055 -17.460 13.097 1.00 97.06 466 VAL A N 1
ATOM 3783 C CA . VAL A 1 466 ? -22.190 -16.968 14.478 1.00 97.06 466 VAL A CA 1
ATOM 3784 C C . VAL A 1 466 ? -21.149 -17.611 15.405 1.00 97.06 466 VAL A C 1
ATOM 3786 O O . VAL A 1 466 ? -21.467 -18.375 16.314 1.00 97.06 466 VAL A O 1
ATOM 3789 N N . GLY A 1 467 ? -19.858 -17.405 15.126 1.00 96.88 467 GLY A N 1
ATOM 3790 C CA . GLY A 1 467 ? -18.779 -17.844 16.028 1.00 96.88 467 GLY A CA 1
ATOM 3791 C C . GLY A 1 467 ? -18.761 -17.040 17.339 1.00 96.88 467 GLY A C 1
ATOM 3792 O O . GLY A 1 467 ? -19.348 -15.964 17.370 1.00 96.88 467 GLY A O 1
ATOM 3793 N N . PRO A 1 468 ? -18.081 -17.499 18.410 1.00 97.75 468 PRO A N 1
ATOM 3794 C CA . PRO A 1 468 ? -18.029 -16.746 19.668 1.00 97.75 468 PRO A CA 1
ATOM 3795 C C . PRO A 1 468 ? -17.492 -15.317 19.505 1.00 97.75 468 PRO A C 1
ATOM 3797 O O . PRO A 1 468 ? -18.099 -14.387 20.017 1.00 97.75 468 PRO A O 1
ATOM 3800 N N . THR A 1 469 ? -16.435 -15.118 18.709 1.00 96.25 469 THR A N 1
ATOM 3801 C CA . THR A 1 469 ? -15.917 -13.775 18.390 1.00 96.25 469 THR A CA 1
ATOM 3802 C C . THR A 1 469 ? -16.939 -12.911 17.659 1.00 96.25 469 THR A C 1
ATOM 3804 O O . THR A 1 469 ? -17.130 -11.760 18.025 1.00 96.25 469 THR A O 1
ATOM 3807 N N . THR A 1 470 ? -17.650 -13.474 16.679 1.00 96.88 470 THR A N 1
ATOM 3808 C CA . THR A 1 470 ? -18.743 -12.774 15.986 1.00 96.88 470 THR A CA 1
ATOM 3809 C C . THR A 1 470 ? -19.874 -12.411 16.942 1.00 96.88 470 THR A C 1
ATOM 3811 O O . THR A 1 470 ? -20.418 -11.320 16.865 1.00 96.88 470 THR A O 1
ATOM 3814 N N . CYS A 1 471 ? -20.226 -13.312 17.861 1.00 98.25 471 CYS A N 1
ATOM 3815 C CA . CYS A 1 471 ? -21.266 -13.054 18.850 1.00 98.25 471 CYS A CA 1
ATOM 3816 C C . CYS A 1 471 ? -20.842 -11.963 19.832 1.00 98.25 471 CYS A C 1
ATOM 3818 O O . CYS A 1 471 ? -21.678 -11.156 20.208 1.00 98.25 471 CYS A O 1
ATOM 3820 N N . TYR A 1 472 ? -19.568 -11.909 20.226 1.00 97.75 472 TYR A N 1
ATOM 3821 C CA . TYR A 1 472 ? -19.090 -10.845 21.103 1.00 97.75 472 TYR A CA 1
ATOM 3822 C C . TYR A 1 472 ? -19.100 -9.483 20.403 1.00 97.75 472 TYR A C 1
ATOM 3824 O O . TYR A 1 472 ? -19.626 -8.526 20.960 1.00 97.75 472 TYR A O 1
ATOM 3832 N N . ALA A 1 473 ? -18.633 -9.424 19.152 1.00 96.69 473 ALA A N 1
ATOM 3833 C CA . ALA A 1 473 ? -18.719 -8.214 18.338 1.00 96.69 473 ALA A CA 1
ATOM 3834 C C . ALA A 1 473 ? -20.176 -7.757 18.152 1.00 96.69 473 ALA A C 1
ATOM 3836 O O . ALA A 1 473 ? -20.489 -6.598 18.396 1.00 96.69 473 ALA A O 1
ATOM 3837 N N . PHE A 1 474 ? -21.092 -8.688 17.862 1.00 98.25 474 PHE A N 1
ATOM 3838 C CA . PHE A 1 474 ? -22.533 -8.423 17.825 1.00 98.25 474 PHE A CA 1
ATOM 3839 C C . PHE A 1 474 ? -23.068 -7.850 19.141 1.00 98.25 474 PHE A C 1
ATOM 3841 O O . PHE A 1 474 ? -23.783 -6.853 19.115 1.00 98.25 474 PHE A O 1
ATOM 3848 N N . MET A 1 475 ? -22.706 -8.435 20.287 1.00 98.38 475 MET A N 1
ATOM 3849 C CA . MET A 1 475 ? -23.128 -7.937 21.600 1.00 98.38 475 MET A CA 1
ATOM 3850 C C . MET A 1 475 ? -22.674 -6.490 21.834 1.00 98.38 475 MET A C 1
ATOM 3852 O O . MET A 1 475 ? -23.441 -5.700 22.381 1.00 98.38 475 MET A O 1
ATOM 3856 N N . GLN A 1 476 ? -21.465 -6.129 21.398 1.00 97.50 476 GLN A N 1
ATOM 3857 C CA . GLN A 1 476 ? -20.975 -4.750 21.467 1.00 97.50 476 GLN A CA 1
ATOM 3858 C C . GLN A 1 476 ? -21.717 -3.841 20.475 1.00 97.50 476 GLN A C 1
ATOM 3860 O O . GLN A 1 476 ? -22.133 -2.737 20.816 1.00 97.50 476 GLN A O 1
ATOM 3865 N N . ALA A 1 477 ? -21.939 -4.324 19.254 1.00 97.25 477 ALA A N 1
ATOM 3866 C CA . ALA A 1 477 ? -22.554 -3.581 18.163 1.00 97.25 477 ALA A CA 1
ATOM 3867 C C . ALA A 1 477 ? -24.009 -3.163 18.428 1.00 97.25 477 ALA A C 1
ATOM 3869 O O . ALA A 1 477 ? -24.452 -2.148 17.905 1.00 97.25 477 ALA A O 1
ATOM 3870 N N . VAL A 1 478 ? -24.739 -3.934 19.239 1.00 97.94 478 VAL A N 1
ATOM 3871 C CA . VAL A 1 478 ? -26.142 -3.654 19.607 1.00 97.94 478 VAL A CA 1
ATOM 3872 C C . VAL A 1 478 ? -26.307 -3.181 21.056 1.00 97.94 478 VAL A C 1
ATOM 3874 O O . VAL A 1 478 ? -27.430 -3.039 21.549 1.00 97.94 478 VAL A O 1
ATOM 3877 N N . GLY A 1 479 ? -25.185 -2.983 21.755 1.00 96.94 479 GLY A N 1
ATOM 3878 C CA . GLY A 1 479 ? -25.137 -2.467 23.119 1.00 96.94 479 GLY A CA 1
ATOM 3879 C C . GLY A 1 479 ? -25.647 -3.412 24.201 1.00 96.94 479 GLY A C 1
ATOM 3880 O O . GLY A 1 479 ? -26.107 -2.943 25.236 1.00 96.94 479 GLY A O 1
ATOM 3881 N N . MET A 1 480 ? -25.562 -4.731 24.005 1.00 98.19 480 MET A N 1
ATOM 3882 C CA . MET A 1 480 ? -25.620 -5.681 25.131 1.00 98.19 480 MET A CA 1
ATOM 3883 C C . MET A 1 480 ? -24.374 -5.555 26.014 1.00 98.19 480 MET A C 1
ATOM 3885 O O . MET A 1 480 ? -24.431 -5.787 27.219 1.00 98.19 480 MET A O 1
ATOM 3889 N N . VAL A 1 481 ? -23.249 -5.187 25.401 1.00 96.94 481 VAL A N 1
ATOM 3890 C CA . VAL A 1 481 ? -21.972 -4.916 26.058 1.00 96.94 481 VAL A CA 1
ATOM 3891 C C . VAL A 1 481 ? -21.526 -3.519 25.656 1.00 96.94 481 VAL A C 1
ATOM 3893 O O . VAL A 1 481 ? -21.505 -3.192 24.472 1.00 96.94 481 VAL A O 1
ATOM 3896 N N . ASN A 1 482 ? -21.153 -2.708 26.635 1.00 95.62 482 ASN A N 1
ATOM 3897 C CA . ASN A 1 482 ? -20.483 -1.440 26.412 1.00 95.62 482 ASN A CA 1
ATOM 3898 C C . ASN A 1 482 ? -19.016 -1.596 26.819 1.00 95.62 482 ASN A C 1
ATOM 3900 O O . ASN A 1 482 ? -18.677 -1.638 28.004 1.00 95.62 482 ASN A O 1
ATOM 3904 N N . ASP A 1 483 ? -18.176 -1.703 25.793 1.00 95.31 483 ASP A N 1
ATOM 3905 C CA . ASP A 1 483 ? -16.724 -1.827 25.902 1.00 95.31 483 ASP A CA 1
ATOM 3906 C C . ASP A 1 483 ? -16.013 -0.532 25.489 1.00 95.31 483 ASP A C 1
ATOM 3908 O O . ASP A 1 483 ? -14.839 -0.564 25.108 1.00 95.31 483 ASP A O 1
ATOM 3912 N N . HIS A 1 484 ? -16.704 0.614 25.533 1.00 94.62 484 HIS A N 1
ATOM 3913 C CA . HIS A 1 484 ? -16.025 1.893 25.352 1.00 94.62 484 HIS A CA 1
ATOM 3914 C C . HIS A 1 484 ? -14.903 2.032 26.373 1.00 94.62 484 HIS A C 1
ATOM 3916 O O . HIS A 1 484 ? -15.084 1.710 27.549 1.00 94.62 484 HIS A O 1
ATOM 3922 N N . GLU A 1 485 ? -13.739 2.504 25.925 1.00 92.94 485 GLU A N 1
ATOM 3923 C CA . GLU A 1 485 ? -12.603 2.723 26.814 1.00 92.94 485 GLU A CA 1
ATOM 3924 C C . GLU A 1 485 ? -12.999 3.665 27.956 1.00 92.94 485 GLU A C 1
ATOM 3926 O O . GLU A 1 485 ? -13.872 4.519 27.803 1.00 92.94 485 GLU A O 1
ATOM 3931 N N . ASN A 1 486 ? -12.377 3.510 29.122 1.00 88.00 486 ASN A N 1
ATOM 3932 C CA . ASN A 1 486 ? -12.774 4.233 30.335 1.00 88.00 486 ASN A CA 1
ATOM 3933 C C . ASN A 1 486 ? -12.760 5.761 30.183 1.00 88.00 486 ASN A C 1
ATOM 3935 O O . ASN A 1 486 ? -13.501 6.449 30.879 1.00 88.00 486 ASN A O 1
ATOM 3939 N N . ASP A 1 487 ? -11.918 6.280 29.292 1.00 85.25 487 ASP A N 1
ATOM 3940 C CA . ASP A 1 487 ? -11.788 7.702 28.985 1.00 85.25 487 ASP A CA 1
ATOM 3941 C C . ASP A 1 487 ? -12.433 8.098 27.646 1.00 85.25 487 ASP A C 1
ATOM 3943 O O . ASP A 1 487 ? -12.167 9.175 27.108 1.00 85.25 487 ASP A O 1
ATOM 3947 N N . CYS A 1 488 ? -13.301 7.239 27.106 1.00 88.44 488 CYS A N 1
ATOM 3948 C CA . CYS A 1 488 ? -14.037 7.498 25.884 1.00 88.44 488 CYS A CA 1
ATOM 3949 C C . CYS A 1 488 ? -15.278 8.379 26.122 1.00 88.44 488 CYS A C 1
ATOM 3951 O O . CYS A 1 488 ? -16.080 8.118 27.014 1.00 88.44 488 CYS A O 1
ATOM 3953 N N . ILE A 1 489 ? -15.508 9.365 25.248 1.00 86.44 489 ILE A N 1
ATOM 3954 C CA . ILE A 1 489 ? -16.695 10.245 25.263 1.00 86.44 489 ILE A CA 1
ATOM 3955 C C . ILE A 1 489 ? -18.035 9.538 25.089 1.00 86.44 489 ILE A C 1
ATOM 3957 O O . ILE A 1 489 ? -19.075 10.123 25.380 1.00 86.44 489 ILE A O 1
ATOM 3961 N N . SER A 1 490 ? -18.013 8.339 24.517 1.00 86.50 490 SER A N 1
ATOM 3962 C CA . SER A 1 490 ? -19.209 7.588 24.143 1.00 86.50 490 SER A CA 1
ATOM 3963 C C . SER A 1 490 ? -19.552 6.500 25.157 1.00 86.50 490 SER A C 1
ATOM 3965 O O . SER A 1 490 ? -20.523 5.778 24.936 1.00 86.50 490 SER A O 1
ATOM 3967 N N . ARG A 1 491 ? -18.760 6.385 26.233 1.00 83.56 491 ARG A N 1
ATOM 3968 C CA . ARG A 1 491 ? -18.946 5.397 27.293 1.00 83.56 491 ARG A CA 1
ATOM 3969 C C . ARG A 1 491 ? -20.261 5.564 28.040 1.00 83.56 491 ARG A C 1
ATOM 3971 O O . ARG A 1 491 ? -20.647 6.711 28.357 1.00 83.56 491 ARG A O 1
#

Solvent-accessible surface area (backbone atoms only — not comparable to full-atom values): 27263 Å² total; per-residue (Å²): 130,84,79,90,51,70,51,59,44,44,43,59,45,30,78,77,70,48,90,85,81,56,95,48,75,44,83,79,35,45,59,49,31,45,54,46,55,59,52,47,61,98,39,56,67,80,60,41,64,74,36,48,60,62,39,39,70,75,31,76,44,50,51,53,44,24,71,48,54,66,82,70,50,50,69,61,49,64,87,73,62,70,61,67,51,56,52,21,49,41,55,33,24,29,52,36,38,75,69,72,51,77,69,92,47,56,69,59,36,39,71,32,53,85,32,46,68,38,56,17,13,44,41,30,10,56,13,67,70,39,84,40,56,60,64,51,77,32,38,49,33,42,52,20,23,38,68,50,42,71,60,58,59,88,39,71,71,49,38,50,54,51,48,54,52,45,52,73,52,54,52,77,73,65,24,38,58,46,57,51,30,46,43,47,42,13,72,74,30,53,30,80,80,72,49,43,54,95,78,37,80,55,43,94,73,18,44,10,63,79,69,71,37,50,71,64,39,39,53,72,80,84,80,73,86,66,48,77,46,64,31,40,32,49,44,45,61,56,96,94,39,73,60,71,37,72,36,57,75,65,75,85,66,36,62,36,75,38,60,46,72,31,77,44,69,68,63,47,51,51,51,35,61,76,69,67,56,70,79,56,68,80,67,51,75,45,81,48,81,53,100,75,32,32,39,40,33,35,34,39,47,40,44,105,55,90,73,81,74,81,36,66,40,94,84,58,53,95,48,69,69,43,45,50,41,50,64,70,35,41,33,39,74,58,78,52,61,68,56,55,53,47,44,54,46,51,40,35,65,30,75,95,56,57,64,66,66,49,60,78,21,40,67,47,44,29,76,75,44,64,75,46,59,56,73,57,39,39,65,62,47,72,67,58,47,56,56,53,37,68,38,83,54,46,79,68,40,60,75,62,56,51,30,48,28,45,31,25,40,27,51,51,55,40,46,74,68,73,44,57,65,57,60,60,61,35,53,72,45,76,72,41,66,43,76,54,93,21,88,49,68,89,75,55,72,71,50,47,73,59,17,42,52,50,18,52,54,42,45,74,55,57,37,53,63,49,45,31,43,34,33,32,52,30,33,26,51,36,9,45,26,25,65,43,20,74,77,22,72,65,91

pLDDT: mean 92.27, std 9.33, range [33.81, 98.81]